Protein AF-0000000067177248 (afdb_homodimer)

Sequence (408 aa):
MSEQPRGASRRAEYAELTRRAIIDAARELFAQRGYVRTKVDDIATRARVSPATVYAVAGGKQGLLHTLVDEWTQAPEVAEAYAAINTAETADAVMELTSSAVRRMRGDWGDVMRIVLTTAPQDDTAAERLQVATERYRAAMHIVATRLCELNALKPGITVKDAVDVLWFFFGYTGFFTLLDDNGWSPDKAERWLRDTASASLLRMSEQPRGASRRAEYAELTRRAIIDAARELFAQRGYVRTKVDDIATRARVSPATVYAVAGGKQGLLHTLVDEWTQAPEVAEAYAAINTAETADAVMELTSSAVRRMRGDWGDVMRIVLTTAPQDDTAAERLQVATERYRAAMHIVATRLCELNALKPGITVKDAVDVLWFFFGYTGFFTLLDDNGWSPDKAERWLRDTASASLLR

Foldseek 3Di:
DPPPDPVNVVVVVVLVLLLVLLLVLLLVCCLVPNLVPDALCSSCVSSVHDSVCCCVNQNTSLSSLLVLLCCLLVPVLLVVLLVQLLPDQDLLSLLLSLLVSLLVSCVVNVSSLVRLVVCLVPDVSSVVSVVVSQVSVLVSLLSSLVSCVVNVFWDPPQDSVNLSVLCCVCRNNPNQCCCCVVVVDDSVVSSVVSSVVSSVNTGD/DPPPDPVNVVVVVVLVLLLVLLLVLLLVCCLVPNLVPDALCSSCVSSVHDSVCCCVNQNTSLSSLLVLLCCLLVPVLLVVLLVQLLPDQDLLSLLLSLLVSLLVSCVVNVSSLVRLVVCLVPDVSSVVSVVVSQVSVLVSLLSSLVSCVVNVFWDPPQDSVNLSVLCCVCRNNPNQCCCCVVVVDDSVVSSVVSSVVSSVNTGD

Nearest PDB structures (foldseek):
  5gp9-assembly1_A  TM=8.311E-01  e=2.350E-05  Halalkalibacterium halodurans C-125
  5gpa-assembly1_B  TM=7.854E-01  e=1.059E-05  Halalkalibacterium halodurans C-125
  3whc-assembly3_F  TM=8.234E-01  e=2.140E-05  Bacillus subtilis subsp. subtilis str. 168
  7xxs-assembly1_A  TM=7.273E-01  e=1.271E-04  Vibrio cholerae
  7xy0-assembly1_B  TM=7.291E-01  e=1.756E-03  Vibrio cholerae

Solvent-accessible surface area (backbone atoms only — not comparable to full-atom values): 21638 Å² total; per-residue (Å²): 130,86,69,68,53,67,65,58,50,49,52,50,50,51,53,48,50,51,50,49,35,41,50,52,29,39,54,51,42,27,67,74,61,31,63,84,74,50,48,62,62,57,30,14,59,68,40,70,51,51,52,66,50,40,37,74,73,40,51,38,68,66,36,42,52,51,49,55,50,47,53,59,74,61,31,66,67,55,58,53,44,52,57,52,42,72,66,45,88,43,61,67,53,34,44,51,49,50,36,50,47,49,51,50,48,43,72,76,36,40,64,59,52,49,48,36,64,65,37,22,88,81,30,71,68,35,36,53,51,43,51,54,49,47,53,55,52,51,50,51,34,40,53,52,23,48,46,34,49,75,68,68,32,47,30,91,88,58,46,54,69,54,41,23,47,52,44,40,57,45,64,40,80,55,29,59,47,43,38,38,72,73,58,63,42,51,72,66,58,41,40,52,50,43,38,52,52,50,44,65,73,42,39,107,128,86,70,69,52,68,64,59,51,49,52,49,49,49,51,48,51,51,49,50,35,42,50,54,29,40,54,53,42,28,66,74,59,30,64,85,71,48,48,62,62,57,29,13,59,69,40,70,51,50,50,67,50,41,38,74,74,39,51,37,67,67,35,41,52,51,49,55,51,48,52,59,73,62,31,65,67,54,58,51,43,52,57,52,42,72,66,44,88,44,60,67,53,34,45,51,49,51,37,51,44,49,51,50,47,43,73,76,34,39,64,59,52,48,48,37,64,65,38,23,89,80,31,71,67,34,34,52,51,43,52,54,47,48,53,54,51,50,50,53,36,40,52,52,22,47,47,34,48,77,67,68,32,46,29,90,89,59,46,53,69,54,40,24,46,52,45,39,57,47,65,40,80,56,30,59,48,43,38,36,70,73,59,63,42,52,71,66,58,42,39,53,49,42,37,52,52,51,42,66,73,41,38,106

Structure (mmCIF, N/CA/C/O backbone):
data_AF-0000000067177248-model_v1
#
loop_
_entity.id
_entity.type
_entity.pdbx_description
1 polymer 'Transcriptional regulator'
#
loop_
_atom_site.group_PDB
_atom_site.id
_atom_site.type_symbol
_atom_site.label_atom_id
_atom_site.label_alt_id
_atom_site.label_comp_id
_atom_site.label_asym_id
_atom_site.label_entity_id
_atom_site.label_seq_id
_atom_site.pdbx_PDB_ins_code
_atom_site.Cartn_x
_atom_site.Cartn_y
_atom_site.Cartn_z
_atom_site.occupancy
_atom_site.B_iso_or_equiv
_atom_site.auth_seq_id
_atom_site.auth_comp_id
_atom_site.auth_asym_id
_atom_site.auth_atom_id
_atom_site.pdbx_PDB_model_num
ATOM 1 N N . MET A 1 1 ? -52.438 0.307 11.914 1 43.31 1 MET A N 1
ATOM 2 C CA . MET A 1 1 ? -51.531 1.021 11.008 1 43.31 1 MET A CA 1
ATOM 3 C C . MET A 1 1 ? -51.062 2.318 11.641 1 43.31 1 MET A C 1
ATOM 5 O O . MET A 1 1 ? -51.844 3.248 11.844 1 43.31 1 MET A O 1
ATOM 9 N N . SER A 1 2 ? -50.156 2.268 12.648 1 48.31 2 SER A N 1
ATOM 10 C CA . SER A 1 2 ? -49.594 3.434 13.328 1 48.31 2 SER A CA 1
ATOM 11 C C . SER A 1 2 ? -49.156 4.492 12.336 1 48.31 2 SER A C 1
ATOM 13 O O . SER A 1 2 ? -48.188 4.289 11.602 1 48.31 2 SER A O 1
ATOM 15 N N . GLU A 1 3 ? -50 5.258 11.844 1 49.94 3 GLU A N 1
ATOM 16 C CA . GLU A 1 3 ? -49.719 6.363 10.938 1 49.94 3 GLU A CA 1
ATOM 17 C C . GLU A 1 3 ? -48.656 7.312 11.523 1 49.94 3 GLU A C 1
ATOM 19 O O . GLU A 1 3 ? -48.906 7.941 12.562 1 49.94 3 GLU A O 1
ATOM 24 N N . GLN A 1 4 ? -47.438 6.965 11.508 1 58.34 4 GLN A N 1
ATOM 25 C CA . GLN A 1 4 ? -46.5 8.047 11.805 1 58.34 4 GLN A CA 1
ATOM 26 C C . GLN A 1 4 ? -46.969 9.359 11.203 1 58.34 4 GLN A C 1
ATOM 28 O O . GLN A 1 4 ? -47.281 9.422 10.008 1 58.34 4 GLN A O 1
ATOM 33 N N . PRO A 1 5 ? -47.344 10.25 11.953 1 62 5 PRO A N 1
ATOM 34 C CA . PRO A 1 5 ? -47.906 11.484 11.383 1 62 5 PRO A CA 1
ATOM 35 C C . PRO A 1 5 ? -47.094 11.992 10.195 1 62 5 PRO A C 1
ATOM 37 O O . PRO A 1 5 ? -45.875 11.789 10.133 1 62 5 PRO A O 1
ATOM 40 N N . ARG A 1 6 ? -47.75 12.18 9.047 1 61.41 6 ARG A N 1
ATOM 41 C CA . ARG A 1 6 ? -47.219 12.609 7.754 1 61.41 6 ARG A CA 1
ATOM 42 C C . ARG A 1 6 ? -46.125 13.641 7.926 1 61.41 6 ARG A C 1
ATOM 44 O O . ARG A 1 6 ? -45.125 13.609 7.207 1 61.41 6 ARG A O 1
ATOM 51 N N . GLY A 1 7 ? -46.219 14.57 8.859 1 63.88 7 GLY A N 1
ATOM 52 C CA . GLY A 1 7 ? -45.219 15.586 9.125 1 63.88 7 GLY A CA 1
ATOM 53 C C . GLY A 1 7 ? -43.906 15.016 9.633 1 63.88 7 GLY A C 1
ATOM 54 O O . GLY A 1 7 ? -42.844 15.461 9.227 1 63.88 7 GLY A O 1
ATOM 55 N N . ALA A 1 8 ? -44.156 13.992 10.477 1 68.44 8 ALA A N 1
ATOM 56 C CA . ALA A 1 8 ? -43 13.336 11.07 1 68.44 8 ALA A CA 1
ATOM 57 C C . ALA A 1 8 ? -42.188 12.578 10.016 1 68.44 8 ALA A C 1
ATOM 59 O O . ALA A 1 8 ? -40.969 12.594 10.039 1 68.44 8 ALA A O 1
ATOM 60 N N . SER A 1 9 ? -42.969 12.18 9.125 1 78.06 9 SER A N 1
ATOM 61 C CA . SER A 1 9 ? -42.344 11.43 8.039 1 78.06 9 SER A CA 1
ATOM 62 C C . SER A 1 9 ? -41.562 12.352 7.109 1 78.06 9 SER A C 1
ATOM 64 O O . SER A 1 9 ? -40.438 12.047 6.727 1 78.06 9 SER A O 1
ATOM 66 N N . ARG A 1 10 ? -42.156 13.508 6.879 1 85 10 ARG A N 1
ATOM 67 C CA . ARG A 1 10 ? -41.5 14.469 5.996 1 85 10 ARG A CA 1
ATOM 68 C C . ARG A 1 10 ? -40.219 15.039 6.641 1 85 10 ARG A C 1
ATOM 70 O O . ARG A 1 10 ? -39.188 15.203 5.977 1 85 10 ARG A O 1
ATOM 77 N N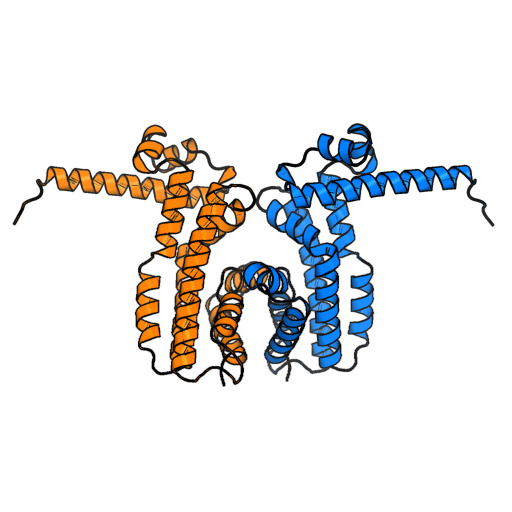 . ARG A 1 11 ? -40.344 15.422 7.953 1 85.06 11 ARG A N 1
ATOM 78 C CA . ARG A 1 11 ? -39.188 15.938 8.672 1 85.06 11 ARG A CA 1
ATOM 79 C C . ARG A 1 11 ? -38.062 14.914 8.688 1 85.06 11 ARG A C 1
ATOM 81 O O . ARG A 1 11 ? -36.875 15.273 8.516 1 85.06 11 ARG A O 1
ATOM 88 N N . ALA A 1 12 ? -38.5 13.703 8.945 1 87.25 12 ALA A N 1
ATOM 89 C CA . ALA A 1 12 ? -37.5 12.633 8.953 1 87.25 12 ALA A CA 1
ATOM 90 C C . ALA A 1 12 ? -36.875 12.461 7.582 1 87.25 12 ALA A C 1
ATOM 92 O O . ALA A 1 12 ? -35.656 12.227 7.477 1 87.25 12 ALA A O 1
ATOM 93 N N . GLU A 1 13 ? -37.625 12.555 6.602 1 87.06 13 GLU A N 1
ATOM 94 C CA . GLU A 1 13 ? -37.156 12.461 5.23 1 87.06 13 GLU A CA 1
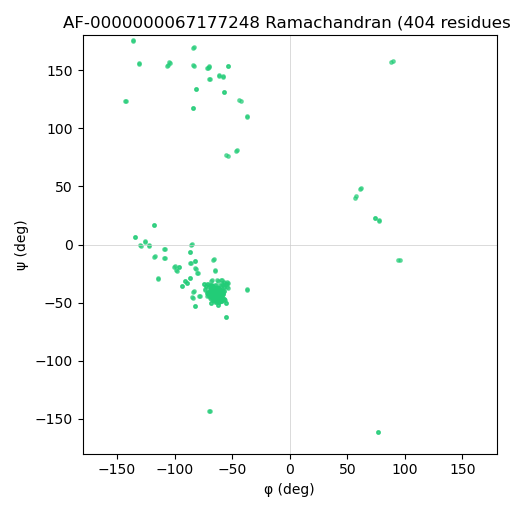ATOM 95 C C . GLU A 1 13 ? -36.188 13.602 4.918 1 87.06 13 GLU A C 1
ATOM 97 O O . GLU A 1 13 ? -35.125 13.383 4.309 1 87.06 13 GLU A O 1
ATOM 102 N N . TYR A 1 14 ? -36.5 14.75 5.316 1 88 14 TYR A N 1
ATOM 103 C CA . TYR A 1 14 ? -35.656 15.906 5.082 1 88 14 TYR A CA 1
ATOM 104 C C . TYR A 1 14 ? -34.375 15.797 5.867 1 88 14 TYR A C 1
ATOM 106 O O . TYR A 1 14 ? -33.281 16.156 5.367 1 88 14 TYR A O 1
ATOM 114 N N . ALA A 1 15 ? -34.5 15.352 7.07 1 90.44 15 ALA A N 1
ATOM 115 C CA . ALA A 1 15 ? -33.312 15.148 7.902 1 90.44 15 ALA A CA 1
ATOM 116 C C . ALA A 1 15 ? -32.344 14.164 7.254 1 90.44 15 ALA A C 1
ATOM 118 O O . ALA A 1 15 ? -31.141 14.383 7.266 1 90.44 15 ALA A O 1
ATOM 119 N N . GLU A 1 16 ? -32.969 13.18 6.707 1 92.56 16 GLU A N 1
ATOM 120 C CA . GLU A 1 16 ? -32.156 12.18 6.043 1 92.56 16 GLU A CA 1
ATOM 121 C C . GLU A 1 16 ? -31.516 12.742 4.773 1 92.56 16 GLU A C 1
ATOM 123 O O . GLU A 1 16 ? -30.359 12.445 4.469 1 92.56 16 GLU A O 1
ATOM 128 N N . LEU A 1 17 ? -32.188 13.5 4.09 1 93.94 17 LEU A N 1
ATOM 129 C CA . LEU A 1 17 ? -31.656 14.141 2.893 1 93.94 17 LEU A CA 1
ATOM 130 C C . LEU A 1 17 ? -30.484 15.07 3.238 1 93.94 17 LEU A C 1
ATOM 132 O O . LEU A 1 17 ? -29.484 15.094 2.533 1 93.94 17 LEU A O 1
ATOM 136 N N . THR A 1 18 ? -30.672 15.797 4.297 1 95 18 THR A N 1
ATOM 137 C CA . THR A 1 18 ? -29.625 16.688 4.754 1 95 18 THR A CA 1
ATOM 138 C C . THR A 1 18 ? -28.375 15.906 5.164 1 95 18 THR A C 1
ATOM 140 O O . THR A 1 18 ? -27.266 16.25 4.785 1 95 18 THR A O 1
ATOM 143 N N . ARG A 1 19 ? -28.594 14.898 5.902 1 96.5 19 ARG A N 1
ATOM 144 C CA . ARG A 1 19 ? -27.5 14.039 6.332 1 96.5 19 ARG A CA 1
ATOM 145 C C . ARG A 1 19 ? -26.734 13.477 5.137 1 96.5 19 ARG A C 1
ATOM 147 O O . ARG A 1 19 ? -25.5 13.539 5.094 1 96.5 19 ARG A O 1
ATOM 154 N N . ARG A 1 20 ? -27.484 12.992 4.18 1 97.12 20 ARG A N 1
ATOM 155 C CA . ARG A 1 20 ? -26.875 12.406 2.99 1 97.12 20 ARG A CA 1
ATOM 156 C C . ARG A 1 20 ? -26.109 13.461 2.199 1 97.12 20 ARG A C 1
ATOM 158 O O . ARG A 1 20 ? -25.016 13.188 1.691 1 97.12 20 ARG A O 1
ATOM 165 N N . ALA A 1 21 ? -26.609 14.641 2.145 1 97.69 21 ALA A N 1
ATOM 166 C CA . ALA A 1 21 ? -25.953 15.727 1.432 1 97.69 21 ALA A CA 1
ATOM 167 C C . ALA A 1 21 ? -24.609 16.062 2.078 1 97.69 21 ALA A C 1
ATOM 169 O O . ALA A 1 21 ? -23.609 16.281 1.38 1 97.69 21 ALA A O 1
ATOM 170 N N . ILE A 1 22 ? -24.609 16.031 3.363 1 98.25 22 ILE A N 1
ATOM 171 C CA . ILE A 1 22 ? -23.391 16.359 4.113 1 98.25 22 ILE A CA 1
ATOM 172 C C . ILE A 1 22 ? -22.359 15.258 3.906 1 98.25 22 ILE A C 1
ATOM 174 O O . ILE A 1 22 ? -21.188 15.547 3.639 1 98.25 22 ILE A O 1
ATOM 178 N N . ILE A 1 23 ? -22.844 14.07 3.959 1 98.12 23 ILE A N 1
ATOM 179 C CA . ILE A 1 23 ? -21.938 12.93 3.822 1 98.12 23 ILE A CA 1
ATOM 180 C C . ILE A 1 23 ? -21.359 12.898 2.41 1 98.12 23 ILE A C 1
ATOM 182 O O . ILE A 1 23 ? -20.156 12.719 2.232 1 98.12 23 ILE A O 1
ATOM 186 N N . ASP A 1 24 ? -22.188 13.141 1.409 1 98.19 24 ASP A N 1
ATOM 187 C CA . ASP A 1 24 ? -21.75 13.133 0.015 1 98.19 24 ASP A CA 1
ATOM 188 C C . ASP A 1 24 ? -20.781 14.273 -0.26 1 98.19 24 ASP A C 1
ATOM 190 O O . ASP A 1 24 ? -19.781 14.078 -0.958 1 98.19 24 ASP A O 1
ATOM 194 N N . ALA A 1 25 ? -21.031 15.406 0.288 1 98.5 25 ALA A N 1
ATOM 195 C CA . ALA A 1 25 ? -20.141 16.562 0.138 1 98.5 25 ALA A CA 1
ATOM 196 C C . ALA A 1 25 ? -18.781 16.281 0.748 1 98.5 25 ALA A C 1
ATOM 198 O O . ALA A 1 25 ? -17.75 16.578 0.138 1 98.5 25 ALA A O 1
ATOM 199 N N . ALA A 1 26 ? -18.797 15.719 1.901 1 98.38 26 ALA A N 1
ATOM 200 C CA . ALA A 1 26 ? -17.547 15.383 2.588 1 98.38 26 ALA A CA 1
ATOM 201 C C . ALA A 1 26 ? -16.734 14.375 1.788 1 98.38 26 ALA A C 1
ATOM 203 O O . ALA A 1 26 ? -15.523 14.555 1.591 1 98.38 26 ALA A O 1
ATOM 204 N N . ARG A 1 27 ? -17.406 13.32 1.321 1 98.19 27 ARG A N 1
ATOM 205 C CA . ARG A 1 27 ? -16.719 12.289 0.546 1 98.19 27 ARG A CA 1
ATOM 206 C C . ARG A 1 27 ? -16.062 12.891 -0.697 1 98.19 27 ARG A C 1
ATOM 208 O O . ARG A 1 27 ? -14.906 12.609 -0.988 1 98.19 27 ARG A O 1
ATOM 215 N N . GLU A 1 28 ? -16.75 13.734 -1.33 1 98 28 GLU A N 1
ATOM 216 C CA . GLU A 1 28 ? -16.25 14.375 -2.541 1 98 28 GLU A CA 1
ATOM 217 C C . GLU A 1 28 ? -15.047 15.266 -2.234 1 98 28 GLU A C 1
ATOM 219 O O . GLU A 1 28 ? -14.023 15.195 -2.916 1 98 28 GLU A O 1
ATOM 224 N N . LEU A 1 29 ? -15.141 16.062 -1.23 1 97.75 29 LEU A N 1
ATOM 225 C CA . LEU A 1 29 ? -14.094 17.031 -0.898 1 97.75 29 LEU A CA 1
ATOM 226 C C . LEU A 1 29 ? -12.859 16.312 -0.353 1 97.75 29 LEU A C 1
ATOM 228 O O . LEU A 1 29 ? -11.734 16.703 -0.671 1 97.75 29 LEU A O 1
ATOM 232 N N . PHE A 1 30 ? -13.125 15.281 0.503 1 96.25 30 PHE A N 1
ATOM 233 C CA . PHE A 1 30 ? -12 14.492 0.994 1 96.25 30 PHE A CA 1
ATOM 234 C C . PHE A 1 30 ? -11.242 13.852 -0.164 1 96.25 30 PHE A C 1
ATOM 236 O O . PHE A 1 30 ? -10.016 13.789 -0.148 1 96.25 30 PHE A O 1
ATOM 243 N N . ALA A 1 31 ? -11.969 13.383 -1.161 1 94.81 31 ALA A N 1
ATOM 244 C CA . ALA A 1 31 ? -11.344 12.727 -2.311 1 94.81 31 ALA A CA 1
ATOM 245 C C . ALA A 1 31 ? -10.555 13.734 -3.15 1 94.81 31 ALA A C 1
ATOM 247 O O . ALA A 1 31 ? -9.484 13.414 -3.66 1 94.81 31 ALA A O 1
ATOM 248 N N . GLN A 1 32 ? -11.023 14.914 -3.242 1 93.5 32 GLN A N 1
ATOM 249 C CA . GLN A 1 32 ? -10.445 15.93 -4.121 1 93.5 32 GLN A CA 1
ATOM 250 C C . GLN A 1 32 ? -9.266 16.625 -3.453 1 93.5 32 GLN A C 1
ATOM 252 O O . GLN A 1 32 ? -8.227 16.844 -4.082 1 93.5 32 GLN A O 1
ATOM 257 N N . ARG A 1 33 ? -9.414 16.906 -2.121 1 92 33 ARG A N 1
ATOM 258 C CA . ARG A 1 33 ? -8.461 17.812 -1.48 1 92 33 ARG A CA 1
ATOM 259 C C . ARG A 1 33 ? -7.691 17.094 -0.376 1 92 33 ARG A C 1
ATOM 261 O O . ARG A 1 33 ? -6.703 17.625 0.14 1 92 33 ARG A O 1
ATOM 268 N N . GLY A 1 34 ? -8.188 15.93 -0.089 1 91.5 34 GLY A N 1
ATOM 269 C CA . GLY A 1 34 ? -7.664 15.273 1.099 1 91.5 34 GLY A CA 1
ATOM 270 C C . GLY A 1 34 ? -8.43 15.633 2.361 1 91.5 34 GLY A C 1
ATOM 271 O O . GLY A 1 34 ? -9.039 16.703 2.441 1 91.5 34 GLY A O 1
ATOM 272 N N . TYR A 1 35 ? -8.336 14.812 3.311 1 93.56 35 TYR A N 1
ATOM 273 C CA . TYR A 1 35 ? -9.055 14.969 4.57 1 93.56 35 TYR A CA 1
ATOM 274 C C . TYR A 1 35 ? -8.508 16.156 5.363 1 93.56 35 TYR A C 1
ATOM 276 O O . TYR A 1 35 ? -9.273 16.984 5.844 1 93.56 35 TYR A O 1
ATOM 284 N N . VAL A 1 36 ? -7.227 16.219 5.441 1 87.44 36 VAL A N 1
ATOM 285 C CA . VAL A 1 36 ? -6.582 17.203 6.305 1 87.44 36 VAL A CA 1
ATOM 286 C C . VAL A 1 36 ? -6.832 18.609 5.773 1 87.44 36 VAL A C 1
ATOM 288 O O . VAL A 1 36 ? -7.141 19.516 6.539 1 87.44 36 VAL A O 1
ATOM 291 N N . ARG A 1 37 ? -6.875 18.797 4.531 1 89.19 37 ARG A N 1
ATOM 292 C CA . ARG A 1 37 ? -6.977 20.109 3.906 1 89.19 37 ARG A CA 1
ATOM 293 C C . ARG A 1 37 ? -8.43 20.562 3.797 1 89.19 37 ARG A C 1
ATOM 295 O O . ARG A 1 37 ? -8.711 21.734 3.525 1 89.19 37 ARG A O 1
ATOM 302 N N . THR A 1 38 ? -9.32 19.656 3.955 1 95.62 38 THR A N 1
ATOM 303 C CA . THR A 1 38 ? -10.734 19.984 3.854 1 95.62 38 THR A CA 1
ATOM 304 C C . THR A 1 38 ? -11.25 20.578 5.16 1 95.62 38 THR A C 1
ATOM 306 O O . THR A 1 38 ? -10.945 20.078 6.242 1 95.62 38 THR A O 1
ATOM 309 N N . LYS A 1 39 ? -11.992 21.672 5.086 1 97.31 39 LYS A N 1
ATOM 310 C CA . LYS A 1 39 ? -12.562 22.312 6.262 1 97.31 39 LYS A CA 1
ATOM 311 C C . LYS A 1 39 ? -14.07 22.062 6.355 1 97.31 39 LYS A C 1
ATOM 313 O O . LYS A 1 39 ? -14.734 21.844 5.34 1 97.31 39 LYS A O 1
ATOM 318 N N . VAL A 1 40 ? -14.523 22.125 7.562 1 98.12 40 VAL A N 1
ATOM 319 C CA . VAL A 1 40 ? -15.961 21.969 7.789 1 98.12 40 VAL A CA 1
ATOM 320 C C . VAL A 1 40 ? -16.734 23.031 7.027 1 98.12 40 VAL A C 1
ATOM 322 O O . VAL A 1 40 ? -17.797 22.766 6.477 1 98.12 40 VAL A O 1
ATOM 325 N N . ASP A 1 41 ? -16.156 24.219 6.906 1 98.31 41 ASP A N 1
ATOM 326 C CA . ASP A 1 41 ? -16.812 25.297 6.176 1 98.31 41 ASP A CA 1
ATOM 327 C C . ASP A 1 41 ? -16.984 24.938 4.703 1 98.31 41 ASP A C 1
ATOM 329 O O . ASP A 1 41 ? -18.016 25.25 4.098 1 98.31 41 ASP A O 1
ATOM 333 N N . ASP A 1 42 ? -16.031 24.297 4.109 1 98.12 42 ASP A N 1
ATOM 334 C CA . ASP A 1 42 ? -16.109 23.844 2.721 1 98.12 42 ASP A CA 1
ATOM 335 C C . ASP A 1 42 ? -17.219 22.828 2.535 1 98.12 42 ASP A C 1
ATOM 337 O O . ASP A 1 42 ? -17.969 22.891 1.558 1 98.12 42 ASP A O 1
ATOM 341 N N . ILE A 1 43 ? -17.328 21.891 3.486 1 98.62 43 ILE A N 1
ATOM 342 C CA . ILE A 1 43 ? -18.344 20.844 3.441 1 98.62 43 ILE A CA 1
ATOM 343 C C . ILE A 1 43 ? -19.734 21.469 3.564 1 98.62 43 ILE A C 1
ATOM 345 O O . ILE A 1 43 ? -20.641 21.125 2.812 1 98.62 43 ILE A O 1
ATOM 349 N N . ALA A 1 44 ? -19.828 22.406 4.48 1 98.62 44 ALA A N 1
ATOM 350 C CA . ALA A 1 44 ? -21.094 23.109 4.703 1 98.62 44 ALA A CA 1
ATOM 351 C C . ALA A 1 44 ? -21.562 23.828 3.438 1 98.62 44 ALA A C 1
ATOM 353 O O . ALA A 1 44 ? -22.719 23.703 3.033 1 98.62 44 ALA A O 1
ATOM 354 N N . THR A 1 45 ? -20.656 24.547 2.834 1 98.62 45 THR A N 1
ATOM 355 C CA . THR A 1 45 ? -20.953 25.281 1.614 1 98.62 45 THR A CA 1
ATOM 356 C C . THR A 1 45 ? -21.406 24.344 0.504 1 98.62 45 THR A C 1
ATOM 358 O O . THR A 1 45 ? -22.438 24.562 -0.137 1 98.62 45 THR A O 1
ATOM 361 N N . ARG A 1 46 ? -20.734 23.219 0.332 1 98.12 46 ARG A N 1
ATOM 362 C CA . ARG A 1 46 ? -21.031 22.266 -0.721 1 98.12 46 ARG A CA 1
ATOM 363 C C . ARG A 1 46 ? -22.391 21.594 -0.479 1 98.12 46 ARG A C 1
ATOM 365 O O . ARG A 1 46 ? -23.125 21.312 -1.426 1 98.12 46 ARG A O 1
ATOM 372 N N . ALA A 1 47 ? -22.672 21.359 0.771 1 98.25 47 ALA A N 1
ATOM 373 C CA . ALA A 1 47 ? -23.922 20.688 1.146 1 98.25 47 ALA A CA 1
ATOM 374 C C . ALA A 1 47 ? -25.062 21.703 1.298 1 98.25 47 ALA A C 1
ATOM 376 O O . ALA A 1 47 ? -26.203 21.312 1.533 1 98.25 47 ALA A O 1
ATOM 377 N N . ARG A 1 48 ? -24.719 22.984 1.21 1 98.06 48 ARG A N 1
ATOM 378 C CA . ARG A 1 48 ? -25.688 24.062 1.325 1 98.06 48 ARG A CA 1
ATOM 379 C C . ARG A 1 48 ? -26.359 24.047 2.691 1 98.06 48 ARG A C 1
ATOM 381 O O . ARG A 1 48 ? -27.594 24.125 2.783 1 98.06 48 ARG A O 1
ATOM 388 N N . VAL A 1 49 ? -25.562 23.953 3.707 1 98 49 VAL A N 1
ATOM 389 C CA . VAL A 1 49 ? -25.984 24.047 5.098 1 98 49 VAL A CA 1
ATOM 390 C C . VAL A 1 49 ? -25.016 24.922 5.887 1 98 49 VAL A C 1
ATOM 392 O O . VAL A 1 49 ? -24.031 25.406 5.336 1 98 49 VAL A O 1
ATOM 395 N N . SER A 1 50 ? -25.328 25.172 7.145 1 97.5 50 SER A N 1
ATOM 396 C CA . SER A 1 50 ? -24.406 25.906 8.008 1 97.5 50 SER A CA 1
ATOM 397 C C . SER A 1 50 ? -23.359 24.984 8.609 1 97.5 50 SER A C 1
ATOM 399 O O . SER A 1 50 ? -23.594 23.781 8.758 1 97.5 50 SER A O 1
ATOM 401 N N . PRO A 1 51 ? -22.203 25.5 8.961 1 97.94 51 PRO A N 1
ATOM 402 C CA . PRO A 1 51 ? -21.219 24.688 9.688 1 97.94 51 PRO A CA 1
ATOM 403 C C . PRO A 1 51 ? -21.781 24.078 10.969 1 97.94 51 PRO A C 1
ATOM 405 O O . PRO A 1 51 ? -21.453 22.938 11.297 1 97.94 51 PRO A O 1
ATOM 408 N N . ALA A 1 52 ? -22.641 24.75 11.617 1 97.69 52 ALA A N 1
ATOM 409 C CA . ALA A 1 52 ? -23.266 24.25 12.836 1 97.69 52 ALA A CA 1
ATOM 410 C C . ALA A 1 52 ? -24.109 23 12.547 1 97.69 52 ALA A C 1
ATOM 412 O O . ALA A 1 52 ? -24.125 22.062 13.344 1 97.69 52 ALA A O 1
ATOM 413 N N . THR A 1 53 ? -24.719 23.016 11.445 1 97.25 53 THR A N 1
ATOM 414 C CA . THR A 1 53 ? -25.516 21.875 11.039 1 97.25 53 THR A CA 1
ATOM 415 C C . THR A 1 53 ? -24.641 20.656 10.773 1 97.25 53 THR A C 1
ATOM 417 O O . THR A 1 53 ? -25 19.531 11.117 1 97.25 53 THR A O 1
ATOM 420 N N . VAL A 1 54 ? -23.422 20.844 10.164 1 98.25 54 VAL A N 1
ATOM 421 C CA . VAL A 1 54 ? -22.5 19.75 9.906 1 98.25 54 VAL A CA 1
ATOM 422 C C . VAL A 1 54 ? -22.078 19.109 11.234 1 98.25 54 VAL A C 1
ATOM 424 O O . VAL A 1 54 ? -22.031 17.891 11.344 1 98.25 54 VAL A O 1
ATOM 427 N N . TYR A 1 55 ? -21.875 19.875 12.188 1 97.94 55 TYR A N 1
ATOM 428 C CA . TYR A 1 55 ? -21.5 19.359 13.5 1 97.94 55 TYR A CA 1
ATOM 429 C C . TYR A 1 55 ? -22.672 18.656 14.18 1 97.94 55 TYR A C 1
ATOM 431 O O . TYR A 1 55 ? -22.516 17.562 14.734 1 97.94 55 TYR A O 1
ATOM 439 N N . ALA A 1 56 ? -23.828 19.266 14.102 1 97.06 56 ALA A N 1
ATOM 440 C CA . ALA A 1 56 ? -25 18.734 14.781 1 97.06 56 ALA A CA 1
ATOM 441 C C . ALA A 1 56 ? -25.438 17.406 14.164 1 97.06 56 ALA A C 1
ATOM 443 O O . ALA A 1 56 ? -25.812 16.469 14.875 1 97.06 56 ALA A O 1
ATOM 444 N N . VAL A 1 57 ? -25.297 17.328 12.883 1 96.44 57 VAL A N 1
ATOM 445 C CA . VAL A 1 57 ? -25.859 16.203 12.141 1 96.44 57 VAL A CA 1
ATOM 446 C C . VAL A 1 57 ? -24.812 15.109 11.984 1 96.44 57 VAL A C 1
ATOM 448 O O . VAL A 1 57 ? -25.125 13.922 12.047 1 96.44 57 VAL A O 1
ATOM 451 N N . ALA A 1 58 ? -23.5 15.516 11.805 1 96.75 58 ALA A N 1
ATOM 452 C CA . ALA A 1 58 ? -22.516 14.516 11.375 1 96.75 58 ALA A CA 1
ATOM 453 C C . ALA A 1 58 ? -21.281 14.539 12.273 1 96.75 58 ALA A C 1
ATOM 455 O O . ALA A 1 58 ? -20.344 13.773 12.055 1 96.75 58 ALA A O 1
ATOM 456 N N . GLY A 1 59 ? -21.25 15.422 13.258 1 96.56 59 GLY A N 1
ATOM 457 C CA . GLY A 1 59 ? -20.156 15.43 14.219 1 96.56 59 GLY A CA 1
ATOM 458 C C . GLY A 1 59 ? -18.875 15.992 13.648 1 96.56 59 GLY A C 1
ATOM 459 O O . GLY A 1 59 ? -17.781 15.586 14.062 1 96.56 59 GLY A O 1
ATOM 460 N N . GLY A 1 60 ? -19 16.812 12.586 1 97.19 60 GLY A N 1
ATOM 461 C CA . GLY A 1 60 ? -17.797 17.391 12 1 97.19 60 GLY A CA 1
ATOM 462 C C . GLY A 1 60 ? -17.016 16.406 11.141 1 97.19 60 GLY A C 1
ATOM 463 O O . GLY A 1 60 ? -17.562 15.398 10.695 1 97.19 60 GLY A O 1
ATOM 464 N N . LYS A 1 61 ? -15.805 16.719 10.906 1 96.12 61 LYS A N 1
ATOM 465 C CA . LYS A 1 61 ? -14.969 15.914 10.023 1 96.12 61 LYS A CA 1
ATOM 466 C C . LYS A 1 61 ? -14.742 14.516 10.602 1 96.12 61 LYS A C 1
ATOM 468 O O . LYS A 1 61 ? -14.781 13.523 9.875 1 96.12 61 LYS A O 1
ATOM 473 N N . GLN A 1 62 ? -14.523 14.492 11.875 1 95.94 62 GLN A N 1
ATOM 474 C CA . GLN A 1 62 ? -14.273 13.211 12.523 1 95.94 62 GLN A CA 1
ATOM 475 C C . GLN A 1 62 ? -15.5 12.305 12.445 1 95.94 62 GLN A C 1
ATOM 477 O O . GLN A 1 62 ? -15.375 11.125 12.094 1 95.94 62 GLN A O 1
ATOM 482 N N . GLY A 1 63 ? -16.562 12.867 12.734 1 97.06 63 GLY A N 1
ATOM 483 C CA . GLY A 1 63 ? -17.812 12.117 12.609 1 97.06 63 GLY A CA 1
ATOM 484 C C . GLY A 1 63 ? -18.078 11.656 11.188 1 97.06 63 GLY A C 1
ATOM 485 O O . GLY A 1 63 ? -18.578 10.547 10.977 1 97.06 63 GLY A O 1
ATOM 486 N N . LEU A 1 64 ? -17.781 12.516 10.281 1 97.81 64 LEU A N 1
ATOM 487 C CA . LEU A 1 64 ? -18 12.203 8.867 1 97.81 64 LEU A CA 1
ATOM 488 C C . LEU A 1 64 ? -17.078 11.07 8.422 1 97.81 64 LEU A C 1
ATOM 490 O O . LEU A 1 64 ? -17.5 10.195 7.656 1 97.81 64 LEU A O 1
ATOM 494 N N . LEU A 1 65 ? -15.844 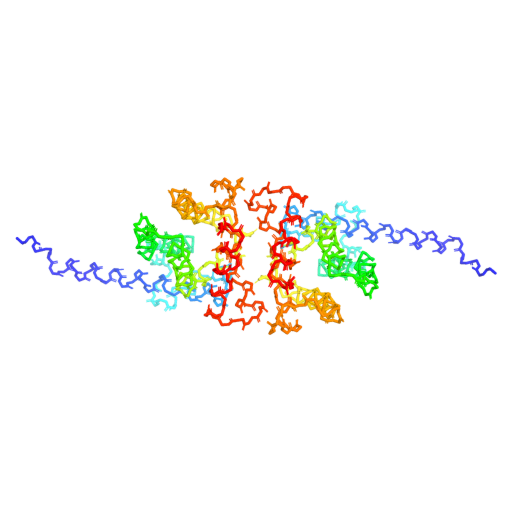11.047 8.852 1 96.94 65 LEU A N 1
ATOM 495 C CA . LEU A 1 65 ? -14.93 9.953 8.531 1 96.94 65 LEU A CA 1
ATOM 496 C C . LEU A 1 65 ? -15.438 8.641 9.125 1 96.94 65 LEU A C 1
ATOM 498 O O . LEU A 1 65 ? -15.391 7.602 8.461 1 96.94 65 LEU A O 1
ATOM 502 N N . HIS A 1 66 ? -15.922 8.711 10.336 1 96.62 66 HIS A N 1
ATOM 503 C CA . HIS A 1 66 ? -16.516 7.551 10.977 1 96.62 66 HIS A CA 1
ATOM 504 C C . HIS A 1 66 ? -17.656 6.988 10.141 1 96.62 66 HIS A C 1
ATOM 506 O O . HIS A 1 66 ? -17.719 5.781 9.898 1 96.62 66 HIS A O 1
ATOM 512 N N . THR A 1 67 ? -18.469 7.852 9.727 1 97.25 67 THR A N 1
ATOM 513 C CA . THR A 1 67 ? -19.641 7.453 8.953 1 97.25 67 THR A CA 1
ATOM 514 C C . THR A 1 67 ? -19.219 6.797 7.641 1 97.25 67 THR A C 1
ATOM 516 O O . THR A 1 67 ? -19.75 5.746 7.27 1 97.25 67 THR A O 1
ATOM 519 N N . LEU A 1 68 ? -18.281 7.398 6.938 1 97.06 68 LEU A N 1
ATOM 520 C CA . LEU A 1 68 ? -17.828 6.871 5.66 1 97.06 68 LEU A CA 1
ATOM 521 C C . LEU A 1 68 ? -17.219 5.48 5.832 1 97.06 68 LEU A C 1
ATOM 523 O O . LEU A 1 68 ? -17.5 4.578 5.039 1 97.06 68 LEU A O 1
ATOM 527 N N . VAL A 1 69 ? -16.453 5.234 6.852 1 96.69 69 VAL A N 1
ATOM 528 C CA . VAL A 1 69 ? -15.836 3.943 7.117 1 96.69 69 VAL A CA 1
ATOM 529 C C . VAL A 1 69 ? -16.906 2.916 7.484 1 96.69 69 VAL A C 1
ATOM 531 O O . VAL A 1 69 ? -16.859 1.772 7.023 1 96.69 69 VAL A O 1
ATOM 534 N N . ASP A 1 70 ? -17.828 3.344 8.266 1 95.38 70 ASP A N 1
ATOM 535 C CA . ASP A 1 70 ? -18.922 2.445 8.648 1 95.38 70 ASP A CA 1
ATOM 536 C C . ASP A 1 70 ? -19.734 2.02 7.43 1 95.38 70 ASP A C 1
ATOM 538 O O . ASP A 1 70 ? -20.078 0.842 7.281 1 95.38 70 ASP A O 1
ATOM 542 N N . GLU A 1 71 ? -20.062 2.971 6.629 1 95.75 71 GLU A N 1
ATOM 543 C CA . GLU A 1 71 ? -20.828 2.652 5.43 1 95.75 71 GLU A CA 1
ATOM 544 C C . GLU A 1 71 ? -20.078 1.686 4.527 1 95.75 71 GLU A C 1
ATOM 546 O O . GLU A 1 71 ? -20.672 0.771 3.949 1 95.75 71 GLU A O 1
ATOM 551 N N . TRP A 1 72 ? -18.766 1.863 4.414 1 95.5 72 TRP A N 1
ATOM 552 C CA . TRP A 1 72 ? -17.922 0.975 3.627 1 95.5 72 TRP A CA 1
ATOM 553 C C . TRP A 1 72 ? -17.906 -0.429 4.223 1 95.5 72 TRP A C 1
ATOM 555 O O . TRP A 1 72 ? -18.234 -1.402 3.541 1 95.5 72 TRP A O 1
ATOM 565 N N . THR A 1 73 ? -17.672 -0.576 5.508 1 94.31 73 THR A N 1
ATOM 566 C CA . THR A 1 73 ? -17.391 -1.87 6.117 1 94.31 73 THR A CA 1
ATOM 567 C C . THR A 1 73 ? -18.688 -2.629 6.402 1 94.31 73 THR A C 1
ATOM 569 O O . THR A 1 73 ? -18.656 -3.834 6.652 1 94.31 73 THR A O 1
ATOM 572 N N . GLN A 1 74 ? -19.781 -1.897 6.336 1 92.75 74 GLN A N 1
ATOM 573 C CA . GLN A 1 74 ? -21.062 -2.523 6.621 1 92.75 74 GLN A CA 1
ATOM 574 C C . GLN A 1 74 ? -21.984 -2.467 5.402 1 92.75 74 GLN A C 1
ATOM 576 O O . GLN A 1 74 ? -23.203 -2.609 5.531 1 92.75 74 GLN A O 1
ATOM 581 N N . ALA A 1 75 ? -21.422 -2.223 4.32 1 93.38 75 ALA A N 1
ATOM 582 C CA . ALA A 1 75 ? -22.219 -2.209 3.09 1 93.38 75 ALA A CA 1
ATOM 583 C C . ALA A 1 75 ? -22.922 -3.543 2.877 1 93.38 75 ALA A C 1
ATOM 585 O O . ALA A 1 75 ? -22.375 -4.602 3.184 1 93.38 75 ALA A O 1
ATOM 586 N N . PRO A 1 76 ? -24.078 -3.521 2.357 1 91.81 76 PRO A N 1
ATOM 587 C CA . PRO A 1 76 ? -24.844 -4.75 2.148 1 91.81 76 PRO A CA 1
ATOM 588 C C . PRO A 1 76 ? -24.109 -5.773 1.296 1 91.81 76 PRO A C 1
ATOM 590 O O . PRO A 1 76 ? -24.281 -6.98 1.479 1 91.81 76 PRO A O 1
ATOM 593 N N . GLU A 1 77 ? -23.312 -5.285 0.374 1 89.81 77 GLU A N 1
ATOM 594 C CA . GLU A 1 77 ? -22.516 -6.148 -0.496 1 89.81 77 GLU A CA 1
ATOM 595 C C . GLU A 1 77 ? -21.672 -7.121 0.318 1 89.81 77 GLU A C 1
ATOM 597 O O . GLU A 1 77 ? -21.438 -8.25 -0.106 1 89.81 77 GLU A O 1
ATOM 602 N N . VAL A 1 78 ? -21.234 -6.699 1.453 1 89.56 78 VAL A N 1
ATOM 603 C CA . VAL A 1 78 ? -20.359 -7.504 2.303 1 89.56 78 VAL A CA 1
ATOM 604 C C . VAL A 1 78 ? -21.141 -8.695 2.855 1 89.56 78 VAL A C 1
ATOM 606 O O . VAL A 1 78 ? -20.719 -9.844 2.715 1 89.56 78 VAL A O 1
ATOM 609 N N . ALA A 1 79 ? -22.281 -8.375 3.396 1 90.88 79 ALA A N 1
ATOM 610 C CA . ALA A 1 79 ? -23.125 -9.43 3.963 1 90.88 79 ALA A CA 1
ATOM 611 C C . ALA A 1 79 ? -23.578 -10.406 2.883 1 90.88 79 ALA A C 1
ATOM 613 O O . ALA A 1 79 ? -23.625 -11.617 3.111 1 90.88 79 ALA A O 1
ATOM 614 N N . GLU A 1 80 ? -23.906 -9.867 1.768 1 94.38 80 GLU A N 1
ATOM 615 C CA . GLU A 1 80 ? -24.344 -10.688 0.641 1 94.38 80 GLU A CA 1
ATOM 616 C C . GLU A 1 80 ? -23.219 -11.633 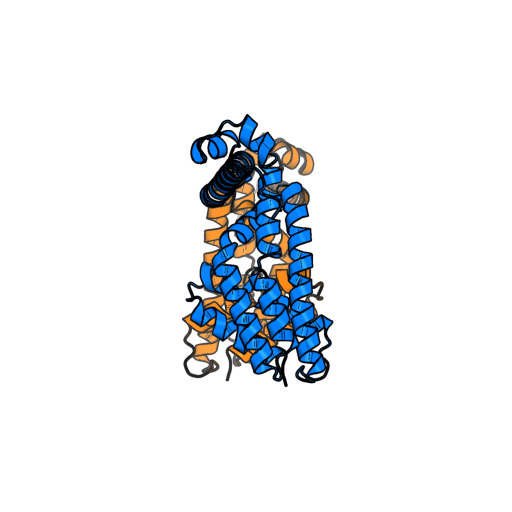0.192 1 94.38 80 GLU A C 1
ATOM 618 O O . GLU A 1 80 ? -23.469 -12.812 -0.06 1 94.38 80 GLU A O 1
ATOM 623 N N . ALA A 1 81 ? -22.062 -11.141 0.075 1 94.31 81 ALA A N 1
ATOM 624 C CA . ALA A 1 81 ? -20.922 -11.945 -0.33 1 94.31 81 ALA A CA 1
ATOM 625 C C . ALA A 1 81 ? -20.641 -13.062 0.678 1 94.31 81 ALA A C 1
ATOM 627 O O . ALA A 1 81 ? -20.406 -14.211 0.296 1 94.31 81 ALA A O 1
ATOM 628 N N . TYR A 1 82 ? -20.75 -12.742 1.939 1 94.12 82 TYR A N 1
ATOM 629 C CA . TYR A 1 82 ? -20.531 -13.719 2.998 1 94.12 82 TYR A CA 1
ATOM 630 C C . TYR A 1 82 ? -21.516 -14.875 2.895 1 94.12 82 TYR A C 1
ATOM 632 O O . TYR A 1 82 ? -21.141 -16.047 2.984 1 94.12 82 TYR A O 1
ATOM 640 N N . ALA A 1 83 ? -22.75 -14.484 2.719 1 95.69 83 ALA A N 1
ATOM 641 C CA . ALA A 1 83 ? -23.797 -15.5 2.625 1 95.69 83 ALA A CA 1
ATOM 642 C C . ALA A 1 83 ? -23.562 -16.422 1.434 1 95.69 83 ALA A C 1
ATOM 644 O O . ALA A 1 83 ? -23.703 -17.641 1.55 1 95.69 83 ALA A O 1
ATOM 645 N N . ALA A 1 84 ? -23.188 -15.852 0.33 1 97.62 84 ALA A N 1
ATOM 646 C CA . ALA A 1 84 ? -22.953 -16.625 -0.884 1 97.62 84 ALA A CA 1
ATOM 647 C C . ALA A 1 84 ? -21.734 -17.531 -0.725 1 97.62 84 ALA A C 1
ATOM 649 O O . ALA A 1 84 ? -21.766 -18.703 -1.125 1 97.62 84 ALA A O 1
ATOM 650 N N . ILE A 1 85 ? -20.688 -17.078 -0.119 1 97.81 85 ILE A N 1
ATOM 651 C CA . ILE A 1 85 ? -19.453 -17.812 0.07 1 97.81 85 ILE A CA 1
ATOM 652 C C . ILE A 1 85 ? -19.688 -19 1.009 1 97.81 85 ILE A C 1
ATOM 654 O O . ILE A 1 85 ? -19.219 -20.109 0.76 1 97.81 85 ILE A O 1
ATOM 658 N N . ASN A 1 86 ? -20.484 -18.75 2.02 1 95.88 86 ASN A N 1
ATOM 659 C CA . ASN A 1 86 ? -20.766 -19.781 3.02 1 95.88 86 ASN A CA 1
ATOM 660 C C . ASN A 1 86 ? -21.516 -20.953 2.42 1 95.88 86 ASN A C 1
ATOM 662 O O . ASN A 1 86 ? -21.453 -22.078 2.939 1 95.88 86 ASN A O 1
ATOM 666 N N . THR A 1 87 ? -22.188 -20.734 1.314 1 96.56 87 THR A N 1
ATOM 667 C CA . THR A 1 87 ? -22.984 -21.812 0.741 1 96.56 87 THR A CA 1
ATOM 668 C C . THR A 1 87 ? -22.344 -22.344 -0.536 1 96.56 87 THR A C 1
ATOM 670 O O . THR A 1 87 ? -22.875 -23.266 -1.164 1 96.56 87 THR A O 1
ATOM 673 N N . ALA A 1 88 ? -21.266 -21.719 -0.958 1 98 88 ALA A N 1
ATOM 674 C CA . ALA A 1 88 ? -20.578 -22.188 -2.156 1 98 88 ALA A CA 1
ATOM 675 C C . ALA A 1 88 ? -20.062 -23.625 -1.979 1 98 88 ALA A C 1
ATOM 677 O O . ALA A 1 88 ? -19.594 -23.984 -0.903 1 98 88 ALA A O 1
ATOM 678 N N . GLU A 1 89 ? -20.094 -24.359 -3.051 1 98.25 89 GLU A N 1
ATOM 679 C CA . GLU A 1 89 ? -19.828 -25.797 -2.924 1 98.25 89 GLU A CA 1
ATOM 680 C C . GLU A 1 89 ? -18.469 -26.156 -3.506 1 98.25 89 GLU A C 1
ATOM 682 O O . GLU A 1 89 ? -18.016 -27.297 -3.375 1 98.25 89 GLU A O 1
ATOM 687 N N . THR A 1 90 ? -17.859 -25.219 -4.223 1 98.56 90 THR A N 1
ATOM 688 C CA . THR A 1 90 ? -16.547 -25.484 -4.793 1 98.56 90 THR A CA 1
ATOM 689 C C . THR A 1 90 ? -15.578 -24.344 -4.473 1 98.56 90 THR A C 1
ATOM 691 O O . THR A 1 90 ? -15.992 -23.203 -4.266 1 98.56 90 THR A O 1
ATOM 694 N N . ALA A 1 91 ? -14.336 -24.672 -4.477 1 98.69 91 ALA A N 1
ATOM 695 C CA . ALA A 1 91 ? -13.289 -23.672 -4.242 1 98.69 91 ALA A CA 1
ATOM 696 C C . ALA A 1 91 ? -13.305 -22.609 -5.328 1 98.69 91 ALA A C 1
ATOM 698 O O . ALA A 1 91 ? -13.125 -21.422 -5.039 1 98.69 91 ALA A O 1
ATOM 699 N N . ASP A 1 92 ? -13.562 -23.031 -6.562 1 98.56 92 ASP A N 1
ATOM 700 C CA . ASP A 1 92 ? -13.625 -22.094 -7.676 1 98.56 92 ASP A CA 1
ATOM 701 C C . ASP A 1 92 ? -14.75 -21.062 -7.473 1 98.56 92 ASP A C 1
ATOM 703 O O . ASP A 1 92 ? -14.555 -19.875 -7.711 1 98.56 92 ASP A O 1
ATOM 707 N N . ALA A 1 93 ? -15.844 -21.578 -7.02 1 98.69 93 ALA A N 1
ATOM 708 C CA . ALA A 1 93 ? -16.969 -20.688 -6.758 1 98.69 93 ALA A CA 1
ATOM 709 C C . ALA A 1 93 ? -16.641 -19.703 -5.633 1 98.69 93 ALA A C 1
ATOM 711 O O . ALA A 1 93 ? -16.969 -18.516 -5.719 1 98.69 93 ALA A O 1
ATOM 712 N N . VAL A 1 94 ? -15.984 -20.188 -4.574 1 98.81 94 VAL A N 1
ATOM 713 C CA . VAL A 1 94 ? -15.578 -19.344 -3.453 1 98.81 94 VAL A CA 1
ATOM 714 C C . VAL A 1 94 ? -14.648 -18.234 -3.947 1 98.81 94 VAL A C 1
ATOM 716 O O . VAL A 1 94 ? -14.852 -17.062 -3.631 1 98.81 94 VAL A O 1
ATOM 719 N N . MET A 1 95 ? -13.703 -18.625 -4.777 1 98.81 95 MET A N 1
ATOM 720 C CA . MET A 1 95 ? -12.711 -17.641 -5.242 1 98.81 95 MET A CA 1
ATOM 721 C C . MET A 1 95 ? -13.344 -16.656 -6.215 1 98.81 95 MET A C 1
ATOM 723 O O . MET A 1 95 ? -12.992 -15.469 -6.215 1 98.81 95 MET A O 1
ATOM 727 N N . GLU A 1 96 ? -14.289 -17.062 -7.012 1 98.62 96 GLU A N 1
ATOM 728 C CA . GLU A 1 96 ? -15.008 -16.188 -7.926 1 98.62 96 GLU A CA 1
ATOM 729 C C . GLU A 1 96 ? -15.852 -15.164 -7.156 1 98.62 96 GLU A C 1
ATOM 731 O O . GLU A 1 96 ? -15.836 -13.969 -7.477 1 98.62 96 GLU A O 1
ATOM 736 N N . LEU A 1 97 ? -16.531 -15.664 -6.176 1 98.44 97 LEU A N 1
ATOM 737 C CA . LEU A 1 97 ? -17.359 -14.789 -5.348 1 98.44 97 LEU A CA 1
ATOM 738 C C . LEU A 1 97 ? -16.484 -13.773 -4.598 1 98.44 97 LEU A C 1
ATOM 740 O O . LEU A 1 97 ? -16.844 -12.602 -4.504 1 98.44 97 LEU A O 1
ATOM 744 N N . THR A 1 98 ? -15.383 -14.219 -4.078 1 98.56 98 THR A N 1
ATOM 745 C CA . THR A 1 98 ? -14.469 -13.359 -3.336 1 98.56 98 THR A CA 1
ATOM 746 C C . THR A 1 98 ? -13.922 -12.258 -4.234 1 98.56 98 THR A C 1
ATOM 748 O O . THR A 1 98 ? -14.023 -11.07 -3.906 1 98.56 98 THR A O 1
ATOM 751 N N . SER A 1 99 ? -13.367 -12.609 -5.402 1 98.56 99 SER A N 1
ATOM 752 C CA . SER A 1 99 ? -12.758 -11.625 -6.285 1 98.56 99 SER A CA 1
ATOM 753 C C . SER A 1 99 ? -13.789 -10.641 -6.812 1 98.56 99 SER A C 1
ATOM 755 O O . SER A 1 99 ? -13.516 -9.445 -6.918 1 98.56 99 SER A O 1
ATOM 757 N N . SER A 1 100 ? -14.992 -11.109 -7.121 1 97.88 100 SER A N 1
ATOM 758 C CA . SER A 1 100 ? -16.047 -10.242 -7.621 1 97.88 100 SER A CA 1
ATOM 759 C C . SER A 1 100 ? -16.516 -9.266 -6.551 1 97.88 100 SER A C 1
ATOM 761 O O . SER A 1 100 ? -16.781 -8.094 -6.84 1 97.88 100 SER A O 1
ATOM 763 N N . ALA A 1 101 ? -16.641 -9.773 -5.359 1 97.31 101 ALA A N 1
ATOM 764 C CA . ALA A 1 101 ? -17.047 -8.914 -4.254 1 97.31 101 ALA A CA 1
ATOM 765 C C . ALA A 1 101 ? -16.016 -7.82 -3.99 1 97.31 101 ALA A C 1
ATOM 767 O O . ALA A 1 101 ? -16.375 -6.652 -3.811 1 97.31 101 ALA A O 1
ATOM 768 N N . VAL A 1 102 ? -14.773 -8.203 -3.961 1 97.75 102 VAL A N 1
ATOM 769 C CA . VAL A 1 102 ? -13.711 -7.234 -3.701 1 97.75 102 VAL A CA 1
ATOM 770 C C . VAL A 1 102 ? -13.68 -6.191 -4.816 1 97.75 102 VAL A C 1
ATOM 772 O O . VAL A 1 102 ? -13.531 -4.996 -4.555 1 97.75 102 VAL A O 1
ATOM 775 N N . ARG A 1 103 ? -13.836 -6.645 -6.047 1 97.31 103 ARG A N 1
ATOM 776 C CA . ARG A 1 103 ? -13.875 -5.719 -7.172 1 97.31 103 ARG A CA 1
ATOM 777 C C . ARG A 1 103 ? -15.016 -4.723 -7.023 1 97.31 103 ARG A C 1
ATOM 779 O O . ARG A 1 103 ? -14.836 -3.52 -7.23 1 97.31 103 ARG A O 1
ATOM 786 N N . ARG A 1 104 ? -16.141 -5.238 -6.711 1 96.38 104 ARG A N 1
ATOM 787 C CA . ARG A 1 104 ? -17.312 -4.379 -6.539 1 96.38 104 ARG A CA 1
ATOM 788 C C . ARG A 1 104 ? -17.094 -3.369 -5.422 1 96.38 104 ARG A C 1
ATOM 790 O O . ARG A 1 104 ? -17.359 -2.178 -5.59 1 96.38 104 ARG A O 1
ATOM 797 N N . MET A 1 105 ? -16.594 -3.854 -4.316 1 96.56 105 MET A N 1
ATOM 798 C CA . MET A 1 105 ? -16.328 -2.988 -3.17 1 96.56 105 MET A CA 1
ATOM 799 C C . MET A 1 105 ? -15.297 -1.919 -3.525 1 96.56 105 MET A C 1
ATOM 801 O O . MET A 1 105 ? -15.398 -0.775 -3.078 1 96.56 105 MET A O 1
ATOM 805 N N . ARG A 1 106 ? -14.312 -2.312 -4.32 1 96.56 106 ARG A N 1
ATOM 806 C CA . ARG A 1 106 ? -13.305 -1.353 -4.754 1 96.56 106 ARG A CA 1
ATOM 807 C C . ARG A 1 106 ? -13.914 -0.27 -5.633 1 96.56 106 ARG A C 1
ATOM 809 O O . ARG A 1 106 ? -13.539 0.899 -5.547 1 96.56 106 ARG A O 1
ATOM 816 N N . GLY A 1 107 ? -14.805 -0.613 -6.469 1 95.56 107 GLY A N 1
ATOM 817 C CA . GLY A 1 107 ? -15.492 0.355 -7.301 1 95.56 107 GLY A CA 1
ATOM 818 C C . GLY A 1 107 ? -16.328 1.336 -6.508 1 95.56 107 GLY A C 1
ATOM 819 O O . GLY A 1 107 ? -16.328 2.535 -6.793 1 95.56 107 GLY A O 1
ATOM 820 N N . ASP A 1 108 ? -16.953 0.803 -5.512 1 96.12 108 ASP A N 1
ATOM 821 C CA . ASP A 1 108 ? -17.938 1.597 -4.785 1 96.12 108 ASP A CA 1
ATOM 822 C C . ASP A 1 108 ? -17.266 2.414 -3.678 1 96.12 108 ASP A C 1
ATOM 824 O O . ASP A 1 108 ? -17.734 3.508 -3.346 1 96.12 108 ASP A O 1
ATOM 828 N N . TRP A 1 109 ? -16.141 1.884 -3.143 1 96.56 109 TRP A N 1
ATOM 829 C CA . TRP A 1 109 ? -15.656 2.467 -1.898 1 96.56 109 TRP A CA 1
ATOM 830 C C . TRP A 1 109 ? -14.148 2.707 -1.963 1 96.56 109 TRP A C 1
ATOM 832 O O . TRP A 1 109 ? -13.531 3.088 -0.964 1 96.56 109 TRP A O 1
ATOM 842 N N . GLY A 1 110 ? -13.562 2.479 -3.15 1 96.69 110 GLY A N 1
ATOM 843 C CA . GLY A 1 110 ? -12.125 2.641 -3.268 1 96.69 110 GLY A CA 1
ATOM 844 C C . GLY A 1 110 ? -11.641 4.023 -2.867 1 96.69 110 GLY A C 1
ATOM 845 O O . GLY A 1 110 ? -10.547 4.172 -2.316 1 96.69 110 GLY A O 1
ATOM 846 N N . ASP A 1 111 ? -12.445 5.012 -3.188 1 96 111 ASP A N 1
ATOM 847 C CA . ASP A 1 111 ? -12.078 6.379 -2.822 1 96 111 ASP A CA 1
ATOM 848 C C . ASP A 1 111 ? -12.078 6.559 -1.306 1 96 111 ASP A C 1
ATOM 850 O O . ASP A 1 111 ? -11.18 7.195 -0.754 1 96 111 ASP A O 1
ATOM 854 N N . VAL A 1 112 ? -13.016 5.969 -0.601 1 96.69 112 VAL A N 1
ATOM 855 C CA . VAL A 1 112 ? -13.094 6.047 0.854 1 96.69 112 VAL A CA 1
ATOM 856 C C . VAL A 1 112 ? -11.898 5.324 1.474 1 96.69 112 VAL A C 1
ATOM 858 O O . VAL A 1 112 ? -11.289 5.82 2.426 1 96.69 112 VAL A O 1
ATOM 861 N N . MET A 1 113 ? -11.539 4.184 0.909 1 97.06 113 MET A N 1
ATOM 862 C CA . MET A 1 113 ? -10.367 3.445 1.377 1 97.06 113 MET A CA 1
ATOM 863 C C . MET A 1 113 ? -9.102 4.289 1.259 1 97.06 113 MET A C 1
ATOM 865 O O . MET A 1 113 ? -8.312 4.371 2.201 1 97.06 113 MET A O 1
ATOM 869 N N . ARG A 1 114 ? -8.969 4.914 0.143 1 95.19 114 ARG A N 1
ATOM 870 C CA . ARG A 1 114 ? -7.797 5.758 -0.083 1 95.19 114 ARG A CA 1
ATOM 871 C C . ARG A 1 114 ? -7.75 6.906 0.916 1 95.19 114 ARG A C 1
ATOM 873 O O . ARG A 1 114 ? -6.68 7.246 1.432 1 95.19 114 ARG A O 1
ATOM 880 N N . ILE A 1 115 ? -8.875 7.531 1.147 1 94.94 115 ILE A N 1
ATOM 881 C CA . ILE A 1 115 ? -8.945 8.641 2.092 1 94.94 115 ILE A CA 1
ATOM 882 C C . ILE A 1 115 ? -8.414 8.195 3.453 1 94.94 115 ILE A C 1
ATOM 884 O O . ILE A 1 115 ? -7.547 8.852 4.035 1 94.94 115 ILE A O 1
ATOM 888 N N . VAL A 1 116 ? -8.906 7.086 3.926 1 96.19 116 VAL A N 1
ATOM 889 C CA . VAL A 1 116 ? -8.562 6.648 5.273 1 96.19 116 VAL A CA 1
ATOM 890 C C . VAL A 1 116 ? -7.098 6.207 5.316 1 96.19 116 VAL A C 1
ATOM 892 O O . VAL A 1 116 ? -6.367 6.543 6.25 1 96.19 116 VAL A O 1
ATOM 895 N N . LEU A 1 117 ? -6.609 5.508 4.305 1 95 117 LEU A N 1
ATOM 896 C CA . LEU A 1 117 ? -5.242 4.996 4.246 1 95 117 LEU A CA 1
ATOM 897 C C . LEU A 1 117 ? -4.238 6.141 4.199 1 95 117 LEU A C 1
ATOM 899 O O . LEU A 1 117 ? -3.188 6.078 4.844 1 95 117 LEU A O 1
ATOM 903 N N . THR A 1 118 ? -4.543 7.199 3.469 1 92 118 THR A N 1
ATOM 904 C CA . THR A 1 118 ? -3.604 8.297 3.287 1 92 118 THR A CA 1
ATOM 905 C C . THR A 1 118 ? -3.65 9.258 4.477 1 92 118 THR A C 1
ATOM 907 O O . THR A 1 118 ? -2.693 9.992 4.727 1 92 118 THR A O 1
ATOM 910 N N . THR A 1 119 ? -4.727 9.227 5.242 1 92.38 119 THR A N 1
ATOM 911 C CA . THR A 1 119 ? -4.91 10.141 6.363 1 92.38 119 THR A CA 1
ATOM 912 C C . THR A 1 119 ? -4.367 9.531 7.652 1 92.38 119 THR A C 1
ATOM 914 O O . THR A 1 119 ? -3.846 10.242 8.508 1 92.38 119 THR A O 1
ATOM 917 N N . ALA A 1 120 ? -4.426 8.281 7.766 1 93.19 120 ALA A N 1
ATOM 918 C CA . ALA A 1 120 ? -4.18 7.547 9 1 93.19 120 ALA A CA 1
ATOM 919 C C . ALA A 1 120 ? -2.789 7.855 9.555 1 93.19 120 ALA A C 1
ATOM 921 O O . ALA A 1 120 ? -2.625 8.055 10.766 1 93.19 120 ALA A O 1
ATOM 922 N N . PRO A 1 121 ? -1.764 7.969 8.703 1 87.19 121 PRO A N 1
ATOM 923 C CA . PRO A 1 121 ? -0.425 8.195 9.258 1 87.19 121 PRO A CA 1
ATOM 924 C C . PRO A 1 121 ? -0.295 9.555 9.953 1 87.19 121 PRO A C 1
ATOM 926 O O . PRO A 1 121 ? 0.644 9.766 10.719 1 87.19 121 PRO A O 1
ATOM 929 N N . GLN A 1 122 ? -1.245 10.414 9.75 1 84.81 122 GLN A N 1
ATOM 930 C CA . GLN A 1 122 ? -1.086 11.773 10.266 1 84.81 122 GLN A CA 1
ATOM 931 C C . GLN A 1 122 ? -2.271 12.172 11.141 1 84.81 122 GLN A C 1
ATOM 933 O O . GLN A 1 122 ? -2.346 13.305 11.617 1 84.81 122 GLN A O 1
ATOM 938 N N . ASP A 1 123 ? -3.162 11.312 11.344 1 90 123 ASP A N 1
ATOM 939 C CA . ASP A 1 123 ? -4.383 11.648 12.07 1 90 123 ASP A CA 1
ATOM 940 C C . ASP A 1 123 ? -4.832 10.477 12.945 1 90 123 ASP A C 1
ATOM 942 O O . ASP A 1 123 ? -5.172 9.406 12.438 1 90 123 ASP A O 1
ATOM 946 N N . ASP A 1 124 ? -4.973 10.727 14.188 1 90.94 124 ASP A N 1
ATOM 947 C CA . ASP A 1 124 ? -5.266 9.656 15.141 1 90.94 124 ASP A CA 1
ATOM 948 C C . ASP A 1 124 ? -6.672 9.094 14.914 1 90.94 124 ASP A C 1
ATOM 950 O O . ASP A 1 124 ? -6.895 7.891 15.07 1 90.94 124 ASP A O 1
ATOM 954 N N . THR A 1 125 ? -7.555 9.938 14.594 1 91.25 125 THR A N 1
ATOM 955 C CA . THR A 1 125 ? -8.922 9.492 14.328 1 91.25 125 THR A CA 1
ATOM 956 C C . THR A 1 125 ? -8.961 8.562 13.125 1 91.25 125 THR A C 1
ATOM 958 O O . THR A 1 125 ? -9.57 7.492 13.18 1 91.25 125 THR A O 1
ATOM 961 N N . ALA A 1 126 ? -8.297 8.977 12.086 1 94.81 126 ALA A N 1
ATOM 962 C CA . ALA A 1 126 ? -8.242 8.156 10.883 1 94.81 126 ALA A CA 1
ATOM 963 C C . ALA A 1 126 ? -7.543 6.828 11.156 1 94.81 126 ALA A C 1
ATOM 965 O O . ALA A 1 126 ? -7.957 5.785 10.641 1 94.81 126 ALA A O 1
ATOM 966 N N . ALA A 1 127 ? -6.543 6.891 11.969 1 95.12 127 ALA A N 1
ATOM 967 C CA . ALA A 1 127 ? -5.809 5.68 12.32 1 95.12 127 ALA A CA 1
ATOM 968 C C . ALA A 1 127 ? -6.699 4.691 13.07 1 95.12 127 ALA A C 1
ATOM 970 O O . ALA A 1 127 ? -6.668 3.49 12.797 1 95.12 127 ALA A O 1
ATOM 971 N N . GLU A 1 128 ? -7.438 5.191 13.953 1 96.31 128 GLU A N 1
ATOM 972 C CA . GLU A 1 128 ? -8.359 4.359 14.719 1 96.31 128 GLU A CA 1
ATOM 973 C C . GLU A 1 128 ? -9.438 3.754 13.82 1 96.31 128 GLU A C 1
ATOM 975 O O . GLU A 1 128 ? -9.773 2.576 13.953 1 96.31 128 GLU A O 1
ATOM 980 N N . ARG A 1 129 ? -9.953 4.543 12.953 1 95.94 129 ARG A N 1
ATOM 981 C CA . ARG A 1 129 ? -10.977 4.059 12.031 1 95.94 129 ARG A CA 1
ATOM 982 C C . ARG A 1 129 ? -10.414 3.021 11.07 1 95.94 129 ARG A C 1
ATOM 984 O O . ARG A 1 129 ? -11.078 2.037 10.75 1 95.94 129 ARG A O 1
ATOM 991 N N . LEU A 1 130 ? -9.258 3.244 10.656 1 97.38 130 LEU A N 1
ATOM 992 C CA . LEU A 1 130 ? -8.602 2.285 9.773 1 97.38 130 LEU A CA 1
ATOM 993 C C . LEU A 1 130 ? -8.398 0.949 10.477 1 97.38 130 LEU A C 1
ATOM 995 O O . LEU A 1 130 ? -8.57 -0.111 9.875 1 97.38 130 LEU A O 1
ATOM 999 N N . GLN A 1 131 ? -8.016 1.027 11.727 1 97.19 131 GLN A N 1
ATOM 1000 C CA . GLN A 1 131 ? -7.832 -0.196 12.5 1 97.19 131 GLN A CA 1
ATOM 1001 C C . GLN A 1 131 ? -9.125 -1.004 12.57 1 97.19 131 GLN A C 1
ATOM 1003 O O . GLN A 1 131 ? -9.117 -2.217 12.344 1 97.19 131 GLN A O 1
ATOM 1008 N N . VAL A 1 132 ? -10.156 -0.339 12.82 1 95 132 VAL A N 1
ATOM 1009 C CA . VAL A 1 132 ? -11.461 -0.982 12.906 1 95 132 VAL A CA 1
ATOM 1010 C C . VAL A 1 132 ? -11.844 -1.566 11.547 1 95 132 VAL A C 1
ATOM 1012 O O . VAL A 1 132 ? -12.273 -2.719 11.461 1 95 132 VAL A O 1
ATOM 1015 N N . ALA A 1 133 ? -11.695 -0.782 10.523 1 97.12 133 ALA A N 1
ATOM 1016 C CA . ALA A 1 133 ? -12.008 -1.225 9.164 1 97.12 133 ALA A CA 1
ATOM 1017 C C . ALA A 1 133 ? -11.164 -2.438 8.773 1 97.12 133 ALA A C 1
ATOM 1019 O O . ALA A 1 133 ? -11.672 -3.391 8.18 1 97.12 133 ALA A O 1
ATOM 1020 N N . THR A 1 134 ? -9.922 -2.418 9.133 1 98 134 THR A N 1
ATOM 1021 C CA . THR A 1 134 ? -8.992 -3.488 8.797 1 98 134 THR A CA 1
ATOM 1022 C C . THR A 1 134 ? -9.383 -4.785 9.5 1 98 134 THR A C 1
ATOM 1024 O O . THR A 1 134 ? -9.336 -5.863 8.906 1 98 134 THR A O 1
ATOM 1027 N N . GLU A 1 135 ? -9.766 -4.652 10.727 1 96.81 135 GLU A N 1
ATOM 1028 C CA . GLU A 1 135 ? -10.188 -5.828 11.477 1 96.81 135 GLU A CA 1
ATOM 1029 C C . GLU A 1 135 ? -11.414 -6.477 10.844 1 96.81 135 GLU A C 1
ATOM 1031 O O . GLU A 1 135 ? -11.469 -7.699 10.695 1 96.81 135 GLU A O 1
ATOM 1036 N N . ARG A 1 136 ? -12.328 -5.68 10.469 1 95.19 136 ARG A N 1
ATOM 1037 C CA . ARG A 1 136 ? -13.523 -6.188 9.812 1 95.19 136 ARG A CA 1
ATOM 1038 C C . ARG A 1 136 ? -13.188 -6.809 8.461 1 95.19 136 ARG A C 1
ATOM 1040 O O . ARG A 1 136 ? -13.703 -7.871 8.109 1 95.19 136 ARG A O 1
ATOM 1047 N N . TYR A 1 137 ? -12.336 -6.176 7.773 1 96.81 137 TYR A N 1
ATOM 1048 C CA . TYR A 1 137 ? -11.945 -6.645 6.453 1 96.81 137 TYR A CA 1
ATOM 1049 C C . TYR A 1 137 ? -11.18 -7.965 6.547 1 96.81 137 TYR A C 1
ATOM 1051 O O . TYR A 1 137 ? -11.438 -8.891 5.77 1 96.81 137 TYR A O 1
ATOM 1059 N N . ARG A 1 138 ? -10.328 -8.094 7.496 1 97.25 138 ARG A N 1
ATOM 1060 C CA . ARG A 1 138 ? -9.578 -9.328 7.703 1 97.25 138 ARG A CA 1
ATOM 1061 C C . ARG A 1 138 ? -10.5 -10.461 8.148 1 97.25 138 ARG A C 1
ATOM 1063 O O . ARG A 1 138 ? -10.289 -11.617 7.785 1 97.25 138 ARG A O 1
ATOM 1070 N N . ALA A 1 139 ? -11.484 -10.117 8.938 1 96.19 139 ALA A N 1
ATOM 1071 C CA . ALA A 1 139 ? -12.469 -11.117 9.336 1 96.19 139 ALA A CA 1
ATOM 1072 C C . ALA A 1 139 ? -13.188 -11.688 8.117 1 96.19 139 ALA A C 1
ATOM 1074 O O . ALA A 1 139 ? -13.531 -12.875 8.086 1 96.19 139 ALA A O 1
ATOM 1075 N N . ALA A 1 140 ? -13.398 -10.836 7.141 1 96.12 140 ALA A N 1
ATOM 1076 C CA . ALA A 1 140 ? -14 -11.312 5.895 1 96.12 140 ALA A CA 1
ATOM 1077 C C . ALA A 1 140 ? -13.086 -12.32 5.199 1 96.12 140 ALA A C 1
ATOM 1079 O O . ALA A 1 140 ? -13.562 -13.336 4.676 1 96.12 140 ALA A O 1
ATOM 1080 N N . MET A 1 141 ? -11.812 -12.102 5.164 1 97.94 141 MET A N 1
ATOM 1081 C CA . MET A 1 141 ? -10.867 -13.039 4.57 1 97.94 141 MET A CA 1
ATOM 1082 C C . MET A 1 141 ? -10.844 -14.352 5.344 1 97.94 141 MET A C 1
ATOM 1084 O O . MET A 1 141 ? -10.641 -15.422 4.762 1 97.94 141 MET A O 1
ATOM 1088 N N . HIS A 1 142 ? -11.023 -14.219 6.648 1 97.88 142 HIS A N 1
ATOM 1089 C CA . HIS A 1 142 ? -11.07 -15.414 7.477 1 97.88 142 HIS A CA 1
ATOM 1090 C C . HIS A 1 142 ? -12.258 -16.297 7.094 1 97.88 142 HIS A C 1
ATOM 1092 O O . HIS A 1 142 ? -12.141 -17.531 7.07 1 97.88 142 HIS A O 1
ATOM 1098 N N . ILE A 1 143 ? -13.336 -15.695 6.828 1 97.56 143 ILE A N 1
ATOM 1099 C CA . ILE A 1 143 ? -14.516 -16.438 6.391 1 97.56 143 ILE A CA 1
ATOM 1100 C C . ILE A 1 143 ? -14.211 -17.172 5.09 1 97.56 143 ILE A C 1
ATOM 1102 O O . ILE A 1 143 ? -14.531 -18.359 4.949 1 97.56 143 ILE A O 1
ATOM 1106 N N . VAL A 1 144 ? -13.594 -16.531 4.18 1 98.62 144 VAL A N 1
ATOM 1107 C CA . VAL A 1 144 ? -13.219 -17.125 2.904 1 98.62 144 VAL A CA 1
ATOM 1108 C C . VAL A 1 144 ? -12.266 -18.297 3.145 1 98.62 144 VAL A C 1
ATOM 1110 O O . VAL A 1 144 ? -12.484 -19.406 2.631 1 98.62 144 VAL A O 1
ATOM 1113 N N . ALA A 1 145 ? -11.242 -18.078 3.936 1 98.81 145 ALA A N 1
ATOM 1114 C CA . ALA A 1 145 ? -10.234 -19.094 4.227 1 98.81 145 ALA A CA 1
ATOM 1115 C C . ALA A 1 145 ? -10.859 -20.312 4.902 1 98.81 145 ALA A C 1
ATOM 1117 O O . ALA A 1 145 ? -10.523 -21.453 4.578 1 98.81 145 ALA A O 1
ATOM 1118 N N . THR A 1 146 ? -11.734 -20.047 5.824 1 98.44 146 THR A N 1
ATOM 1119 C CA . THR A 1 146 ? -12.406 -21.109 6.547 1 98.44 146 THR A CA 1
ATOM 1120 C C . THR A 1 146 ? -13.25 -21.953 5.598 1 98.44 146 THR A C 1
ATOM 1122 O O . THR A 1 146 ? -13.234 -23.188 5.672 1 98.44 146 THR A O 1
ATOM 1125 N N . ARG A 1 147 ? -13.945 -21.297 4.668 1 98.69 147 ARG A N 1
ATOM 1126 C CA . ARG A 1 147 ? -14.758 -22.016 3.701 1 98.69 147 ARG A CA 1
ATOM 1127 C C . ARG A 1 147 ? -13.891 -22.891 2.803 1 98.69 147 ARG A C 1
ATOM 1129 O O . ARG A 1 147 ? -14.227 -24.047 2.531 1 98.69 147 ARG A O 1
ATOM 1136 N N . LEU A 1 148 ? -12.789 -22.375 2.328 1 98.81 148 LEU A N 1
ATOM 1137 C CA . LEU A 1 148 ? -11.859 -23.141 1.503 1 98.81 148 LEU A CA 1
ATOM 1138 C C . LEU A 1 148 ? -11.328 -24.359 2.262 1 98.81 148 LEU A C 1
ATOM 1140 O O . LEU A 1 148 ? -11.164 -25.438 1.686 1 98.81 148 LEU A O 1
ATOM 1144 N N . CYS A 1 149 ? -11.07 -24.156 3.545 1 98.56 149 CYS A N 1
ATOM 1145 C CA . CYS A 1 149 ? -10.609 -25.25 4.395 1 98.56 149 CYS A CA 1
ATOM 1146 C C . CYS A 1 149 ? -11.68 -26.312 4.539 1 98.56 149 CYS A C 1
ATOM 1148 O O . CYS A 1 149 ? -11.383 -27.516 4.426 1 98.56 149 CYS A O 1
ATOM 1150 N N . GLU A 1 150 ? -12.914 -25.922 4.809 1 98.06 150 GLU A N 1
ATOM 1151 C CA . GLU A 1 150 ? -14.031 -26.859 4.969 1 98.06 150 GLU A CA 1
ATOM 1152 C C . GLU A 1 150 ? -14.242 -27.688 3.705 1 98.06 150 GLU A C 1
ATOM 1154 O O . GLU A 1 150 ? -14.68 -28.828 3.779 1 98.06 150 GLU A O 1
ATOM 1159 N N . LEU A 1 151 ? -13.93 -27.125 2.588 1 98.31 151 LEU A N 1
ATOM 1160 C CA . LEU A 1 151 ? -14.078 -27.797 1.305 1 98.31 151 LEU A CA 1
ATOM 1161 C C . LEU A 1 151 ? -12.859 -28.656 0.996 1 98.31 151 LEU A C 1
ATOM 1163 O O . LEU A 1 151 ? -12.742 -29.203 -0.1 1 98.31 151 LEU A O 1
ATOM 1167 N N . ASN A 1 152 ? -11.891 -28.656 1.92 1 98.31 152 ASN A N 1
ATOM 1168 C CA . ASN A 1 152 ? -10.648 -29.391 1.764 1 98.31 152 ASN A CA 1
ATOM 1169 C C . ASN A 1 152 ? -9.906 -28.984 0.493 1 98.31 152 ASN A C 1
ATOM 1171 O O . ASN A 1 152 ? -9.375 -29.828 -0.222 1 98.31 152 ASN A O 1
ATOM 1175 N N . ALA A 1 153 ? -9.922 -27.703 0.227 1 98.62 153 ALA A N 1
ATOM 1176 C CA . ALA A 1 153 ? -9.406 -27.219 -1.052 1 98.62 153 ALA A CA 1
ATOM 1177 C C . ALA A 1 153 ? -7.988 -26.672 -0.904 1 98.62 153 ALA A C 1
ATOM 1179 O O . ALA A 1 153 ? -7.277 -26.516 -1.896 1 98.62 153 ALA A O 1
ATOM 1180 N N . LEU A 1 154 ? -7.566 -26.344 0.313 1 98.69 154 LEU A N 1
ATOM 1181 C CA . LEU A 1 154 ? -6.258 -25.734 0.531 1 98.69 154 LEU A CA 1
ATOM 1182 C C . LEU A 1 154 ? -5.141 -26.75 0.281 1 98.69 154 LEU A C 1
ATOM 1184 O O . LEU A 1 154 ? -5.285 -27.938 0.596 1 98.69 154 LEU A O 1
ATOM 1188 N N . LYS A 1 155 ? -4.031 -26.297 -0.312 1 98.44 155 LYS A N 1
ATOM 1189 C CA . LYS A 1 155 ? -2.848 -27.141 -0.465 1 98.44 155 LYS A CA 1
ATOM 1190 C C . LYS A 1 155 ? -2.42 -27.734 0.873 1 98.44 155 LYS A C 1
ATOM 1192 O O . LYS A 1 155 ? -2.629 -27.125 1.925 1 98.44 155 LYS A O 1
ATOM 1197 N N . PRO A 1 156 ? -1.739 -28.922 0.844 1 97.5 156 PRO A N 1
ATOM 1198 C CA . PRO A 1 156 ? -1.237 -29.5 2.09 1 97.5 156 PRO A CA 1
ATOM 1199 C C . PRO A 1 156 ? -0.304 -28.562 2.85 1 97.5 156 PRO A C 1
ATOM 1201 O O . PRO A 1 156 ? 0.551 -27.906 2.242 1 97.5 156 PRO A O 1
ATOM 1204 N N . GLY A 1 157 ? -0.584 -28.422 4.113 1 96.38 157 GLY A N 1
ATOM 1205 C CA . GLY A 1 157 ? 0.298 -27.641 4.957 1 96.38 157 GLY A CA 1
ATOM 1206 C C . GLY A 1 157 ? -0.155 -26.203 5.117 1 96.38 157 GLY A C 1
ATOM 1207 O O . GLY A 1 157 ? 0.319 -25.484 6.008 1 96.38 157 GLY A O 1
ATOM 1208 N N . ILE A 1 158 ? -1.077 -25.781 4.297 1 97.94 158 ILE A N 1
ATOM 1209 C CA . ILE A 1 158 ? -1.59 -24.422 4.426 1 97.94 158 ILE A CA 1
ATOM 1210 C C . ILE A 1 158 ? -2.689 -24.375 5.484 1 97.94 158 ILE A C 1
ATOM 1212 O O . ILE A 1 158 ? -3.719 -25.047 5.344 1 97.94 158 ILE A O 1
ATOM 1216 N N . THR A 1 159 ? -2.457 -23.641 6.504 1 97.94 159 THR A N 1
ATOM 1217 C CA . THR A 1 159 ? -3.443 -23.469 7.566 1 97.94 159 THR A CA 1
ATOM 1218 C C . THR A 1 159 ? -4.445 -22.375 7.195 1 97.94 159 THR A C 1
ATOM 1220 O O . THR A 1 159 ? -4.246 -21.641 6.223 1 97.94 159 THR A O 1
ATOM 1223 N N . VAL A 1 160 ? -5.492 -22.266 7.941 1 98.5 160 VAL A N 1
ATOM 1224 C CA . VAL A 1 160 ? -6.461 -21.188 7.746 1 98.5 160 VAL A CA 1
ATOM 1225 C C . VAL A 1 160 ? -5.785 -19.828 7.934 1 98.5 160 VAL A C 1
ATOM 1227 O O . VAL A 1 160 ? -6.016 -18.906 7.16 1 98.5 160 VAL A O 1
ATOM 1230 N N . LYS A 1 161 ? -4.898 -19.719 8.898 1 98.31 161 LYS A N 1
ATOM 1231 C CA . LYS A 1 161 ? -4.168 -18.469 9.125 1 98.31 161 LYS A CA 1
ATOM 1232 C C . LYS A 1 161 ? -3.311 -18.109 7.922 1 98.31 161 LYS A C 1
ATOM 1234 O O . LYS A 1 161 ? -3.303 -16.953 7.484 1 98.31 161 LYS A O 1
ATOM 1239 N N . ASP A 1 162 ? -2.615 -19.109 7.34 1 98.19 162 ASP A N 1
ATOM 1240 C CA . ASP A 1 162 ? -1.835 -18.875 6.129 1 98.19 162 ASP A CA 1
ATOM 1241 C C . ASP A 1 162 ? -2.721 -18.375 4.988 1 98.19 162 ASP A C 1
ATOM 1243 O O . ASP A 1 162 ? -2.352 -17.453 4.27 1 98.19 162 ASP A O 1
ATOM 1247 N N . ALA A 1 163 ? -3.861 -19.047 4.895 1 98.88 163 ALA A N 1
ATOM 1248 C CA . ALA A 1 163 ? -4.777 -18.703 3.811 1 98.88 163 ALA A CA 1
ATOM 1249 C C . ALA A 1 163 ? -5.301 -17.281 3.967 1 98.88 163 ALA A C 1
ATOM 1251 O O . ALA A 1 163 ? -5.422 -16.547 2.982 1 98.88 163 ALA A O 1
ATOM 1252 N N . VAL A 1 164 ? -5.594 -16.859 5.191 1 98.81 164 VAL A N 1
ATOM 1253 C CA . VAL A 1 164 ? -6.039 -15.5 5.453 1 98.81 164 VAL A CA 1
ATOM 1254 C C . VAL A 1 164 ? -4.961 -14.508 5.02 1 98.81 164 VAL A C 1
ATOM 1256 O O . VAL A 1 164 ? -5.258 -13.508 4.363 1 98.81 164 VAL A O 1
ATOM 1259 N N . ASP A 1 165 ? -3.734 -14.797 5.371 1 98.81 165 ASP A N 1
ATOM 1260 C CA . ASP A 1 165 ? -2.621 -13.914 5.039 1 98.81 165 ASP A CA 1
ATOM 1261 C C . ASP A 1 165 ? -2.455 -13.781 3.527 1 98.81 165 ASP A C 1
ATOM 1263 O O . ASP A 1 165 ? -2.258 -12.68 3.01 1 98.81 165 ASP A O 1
ATOM 1267 N N . VAL A 1 166 ? -2.545 -14.922 2.859 1 98.81 166 VAL A N 1
ATOM 1268 C CA . VAL A 1 166 ? -2.377 -14.938 1.411 1 98.81 166 VAL A CA 1
ATOM 1269 C C . VAL A 1 166 ? -3.545 -14.211 0.748 1 98.81 166 VAL A C 1
ATOM 1271 O O . VAL A 1 166 ? -3.348 -13.422 -0.18 1 98.81 166 VAL A O 1
ATOM 1274 N N . LEU A 1 167 ? -4.762 -14.43 1.251 1 98.88 167 LEU A N 1
ATOM 1275 C CA . LEU A 1 167 ? -5.93 -13.727 0.728 1 98.88 167 LEU A CA 1
ATOM 1276 C C . LEU A 1 167 ? -5.805 -12.227 0.956 1 98.88 167 LEU A C 1
ATOM 1278 O O . LEU A 1 167 ? -6.18 -11.43 0.092 1 98.88 167 LEU A O 1
ATOM 1282 N N . TRP A 1 168 ? -5.285 -11.852 2.102 1 98.75 168 TRP A N 1
ATOM 1283 C CA . TRP A 1 168 ? -5.066 -10.445 2.396 1 98.75 168 TRP A CA 1
ATOM 1284 C C . TRP A 1 168 ? -4.074 -9.828 1.413 1 98.75 168 TRP A C 1
ATOM 1286 O O . TRP A 1 168 ? -4.262 -8.703 0.955 1 98.75 168 TRP A O 1
ATOM 1296 N N . PHE A 1 169 ? -3.094 -10.594 1.063 1 98.88 169 PHE A N 1
ATOM 1297 C CA . PHE A 1 169 ? -2.086 -10.117 0.121 1 98.88 169 PHE A CA 1
ATOM 1298 C C . PHE A 1 169 ? -2.715 -9.797 -1.228 1 98.88 169 PHE A C 1
ATOM 1300 O O . PHE A 1 169 ? -2.404 -8.766 -1.832 1 98.88 169 PHE A O 1
ATOM 1307 N N . PHE A 1 170 ? -3.572 -10.57 -1.689 1 98.81 170 PHE A N 1
ATOM 1308 C CA . PHE A 1 170 ? -4.125 -10.422 -3.031 1 98.81 170 PHE A CA 1
ATOM 1309 C C . PHE A 1 170 ? -5.359 -9.523 -3.014 1 98.81 170 PHE A C 1
ATOM 1311 O O . PHE A 1 170 ? -5.594 -8.766 -3.953 1 98.81 170 PHE A O 1
ATOM 1318 N N . PHE A 1 171 ? -6.145 -9.57 -1.901 1 98.56 171 PHE A N 1
ATOM 1319 C CA . PHE A 1 171 ? -7.473 -8.977 -1.943 1 98.56 171 PHE A CA 1
ATOM 1320 C C . PHE A 1 171 ? -7.625 -7.914 -0.862 1 98.56 171 PHE A C 1
ATOM 1322 O O . PHE A 1 171 ? -8.688 -7.312 -0.721 1 98.56 171 PHE A O 1
ATOM 1329 N N . GLY A 1 172 ? -6.582 -7.699 -0.067 1 97.88 172 GLY A N 1
ATOM 1330 C CA . GLY A 1 172 ? -6.605 -6.617 0.901 1 97.88 172 GLY A CA 1
ATOM 1331 C C . GLY A 1 172 ? -6.543 -5.242 0.26 1 97.88 172 GLY A C 1
ATOM 1332 O O . GLY A 1 172 ? -7.121 -5.023 -0.806 1 97.88 172 GLY A O 1
ATOM 1333 N N . TYR A 1 173 ? -5.906 -4.34 0.813 1 96.88 173 TYR A N 1
ATOM 1334 C CA . TYR A 1 173 ? -5.902 -2.955 0.358 1 96.88 173 TYR A CA 1
ATOM 1335 C C . TYR A 1 173 ? -5.086 -2.803 -0.92 1 96.88 173 TYR A C 1
ATOM 1337 O O . TYR A 1 173 ? -5.504 -2.109 -1.852 1 96.88 173 TYR A O 1
ATOM 1345 N N . THR A 1 174 ? -4.043 -3.529 -1.05 1 96.31 174 THR A N 1
ATOM 1346 C CA . THR A 1 174 ? -3.018 -3.102 -1.996 1 96.31 174 THR A CA 1
ATOM 1347 C C . THR A 1 174 ? -3.162 -3.844 -3.322 1 96.31 174 THR A C 1
ATOM 1349 O O . THR A 1 174 ? -2.684 -3.375 -4.355 1 96.31 174 THR A O 1
ATOM 1352 N N . GLY A 1 175 ? -3.82 -5.035 -3.293 1 97.62 175 GLY A N 1
ATOM 1353 C CA . GLY A 1 175 ? -3.877 -5.84 -4.504 1 97.62 175 GLY A CA 1
ATOM 1354 C C . GLY A 1 175 ? -4.449 -5.094 -5.691 1 97.62 175 GLY A C 1
ATOM 1355 O O . GLY A 1 175 ? -3.73 -4.797 -6.648 1 97.62 175 GLY A O 1
ATOM 1356 N N . PHE A 1 176 ? -5.672 -4.691 -5.586 1 97.06 176 PHE A N 1
ATOM 1357 C CA . PHE A 1 176 ? -6.34 -3.986 -6.676 1 97.06 176 PHE A CA 1
ATOM 1358 C C . PHE A 1 176 ? -5.699 -2.625 -6.91 1 97.06 176 PHE A C 1
ATOM 1360 O O . PHE A 1 176 ? -5.531 -2.201 -8.055 1 97.06 176 PHE A O 1
ATOM 1367 N N . PHE A 1 177 ? -5.258 -1.9 -5.863 1 96.81 177 PHE A N 1
ATOM 1368 C CA . PHE A 1 177 ? -4.668 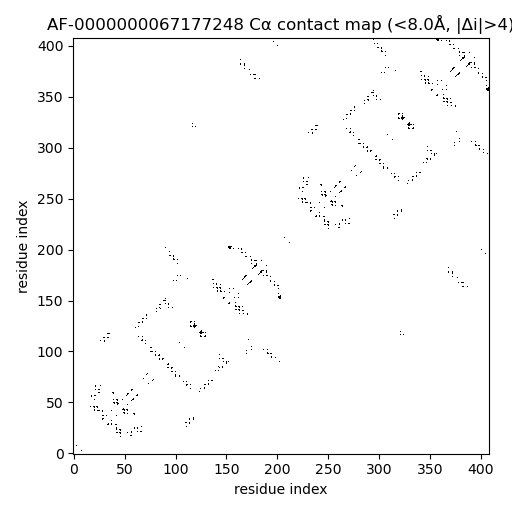-0.577 -6.031 1 96.81 177 PHE A CA 1
ATOM 1369 C C . PHE A 1 177 ? -3.393 -0.655 -6.859 1 96.81 177 PHE A C 1
ATOM 1371 O O . PHE A 1 177 ? -3.18 0.159 -7.762 1 96.81 177 PHE A O 1
ATOM 1378 N N . THR A 1 178 ? -2.58 -1.632 -6.605 1 98 178 THR A N 1
ATOM 1379 C CA . THR A 1 178 ? -1.337 -1.78 -7.352 1 98 178 THR A CA 1
ATOM 1380 C C . THR A 1 178 ? -1.622 -2.062 -8.828 1 98 178 THR A C 1
ATOM 1382 O O . THR A 1 178 ? -1.045 -1.424 -9.711 1 98 178 THR A O 1
ATOM 1385 N N . LEU A 1 179 ? -2.537 -2.963 -9.086 1 98.44 179 LEU A N 1
ATOM 1386 C CA . LEU A 1 179 ? -2.779 -3.381 -10.461 1 98.44 179 LEU A CA 1
ATOM 1387 C C . LEU A 1 179 ? -3.529 -2.301 -11.234 1 98.44 179 LEU A C 1
ATOM 1389 O O . LEU A 1 179 ? -3.275 -2.09 -12.422 1 98.44 179 LEU A O 1
ATOM 1393 N N . LEU A 1 180 ? -4.418 -1.566 -10.57 1 97.75 180 LEU A N 1
ATOM 1394 C CA . LEU A 1 180 ? -5.211 -0.538 -11.234 1 97.75 180 LEU A CA 1
ATOM 1395 C C . LEU A 1 180 ? -4.426 0.762 -11.359 1 97.75 180 LEU A C 1
ATOM 1397 O O . LEU A 1 180 ? -4.254 1.29 -12.461 1 97.75 180 LEU A O 1
ATOM 1401 N N . ASP A 1 181 ? -3.9 1.241 -10.258 1 95.38 181 ASP A N 1
ATOM 1402 C CA . ASP A 1 181 ? -3.338 2.586 -10.195 1 95.38 181 ASP A CA 1
ATOM 1403 C C . ASP A 1 181 ? -1.891 2.6 -10.68 1 95.38 181 ASP A C 1
ATOM 1405 O O . ASP A 1 181 ? -1.499 3.479 -11.453 1 95.38 181 ASP A O 1
ATOM 1409 N N . ASP A 1 182 ? -1.125 1.641 -10.219 1 96.81 182 ASP A N 1
ATOM 1410 C CA . ASP A 1 182 ? 0.279 1.628 -10.617 1 96.81 182 ASP A CA 1
ATOM 1411 C C . ASP A 1 182 ? 0.447 1.067 -12.031 1 96.81 182 ASP A C 1
ATOM 1413 O O . ASP A 1 182 ? 1.188 1.626 -12.844 1 96.81 182 ASP A O 1
ATOM 1417 N N . ASN A 1 183 ? -0.277 -0.053 -12.289 1 98.25 183 ASN A N 1
ATOM 1418 C CA . ASN A 1 183 ? -0.012 -0.802 -13.516 1 98.25 183 ASN A CA 1
ATOM 1419 C C . ASN A 1 183 ? -0.972 -0.407 -14.633 1 98.25 183 ASN A C 1
ATOM 1421 O O . ASN A 1 183 ? -0.733 -0.719 -15.797 1 98.25 183 ASN A O 1
ATOM 1425 N N . GLY A 1 184 ? -2.115 0.212 -14.305 1 97.88 184 GLY A N 1
ATOM 1426 C CA . GLY A 1 184 ? -3.059 0.674 -15.305 1 97.88 184 GLY A CA 1
ATOM 1427 C C . GLY A 1 184 ? -3.908 -0.442 -15.883 1 97.88 184 GLY A C 1
ATOM 1428 O O . GLY A 1 184 ? -4.402 -0.333 -17.016 1 97.88 184 GLY A O 1
ATOM 1429 N N . TRP A 1 185 ? -4.031 -1.579 -15.156 1 98.38 185 TRP A N 1
ATOM 1430 C CA . TRP A 1 185 ? -4.855 -2.686 -15.633 1 98.38 185 TRP A CA 1
ATOM 1431 C C . TRP A 1 185 ? -6.34 -2.34 -15.531 1 98.38 185 TRP A C 1
ATOM 1433 O O . TRP A 1 185 ? -6.742 -1.557 -14.664 1 98.38 185 TRP A O 1
ATOM 1443 N N . SER A 1 186 ? -7.129 -2.926 -16.391 1 98.06 186 SER A N 1
ATOM 1444 C CA . SER A 1 186 ? -8.578 -2.822 -16.234 1 98.06 186 SER A CA 1
ATOM 1445 C C . SER A 1 186 ? -9.055 -3.617 -15.016 1 98.06 186 SER A C 1
ATOM 1447 O O . SER A 1 186 ? -8.422 -4.59 -14.617 1 98.06 186 SER A O 1
ATOM 1449 N N . PRO A 1 187 ? -10.164 -3.223 -14.43 1 97.81 187 PRO A N 1
ATOM 1450 C CA . PRO A 1 187 ? -10.703 -3.979 -13.297 1 97.81 187 PRO A CA 1
ATOM 1451 C C . PRO A 1 187 ? -10.914 -5.457 -13.617 1 97.81 187 PRO A C 1
ATOM 1453 O O . PRO A 1 187 ? -10.641 -6.32 -12.789 1 97.81 187 PRO A O 1
ATOM 1456 N N . ASP A 1 188 ? -11.328 -5.738 -14.828 1 98 188 ASP A N 1
ATOM 1457 C CA . ASP A 1 188 ? -11.57 -7.121 -15.234 1 98 188 ASP A CA 1
ATOM 1458 C C . ASP A 1 188 ? -10.273 -7.922 -15.273 1 98 188 ASP A C 1
ATOM 1460 O O . ASP A 1 188 ? -10.211 -9.039 -14.758 1 98 188 ASP A O 1
ATOM 1464 N N . LYS A 1 189 ? -9.289 -7.336 -15.898 1 98.31 189 LYS A N 1
ATOM 1465 C CA . LYS A 1 189 ? -7.992 -8.008 -15.977 1 98.31 189 LYS A CA 1
ATOM 1466 C C . LYS A 1 189 ? -7.41 -8.227 -14.578 1 98.31 189 LYS A C 1
ATOM 1468 O O . LYS A 1 189 ? -6.906 -9.312 -14.281 1 98.31 189 LYS A O 1
ATOM 1473 N N . ALA A 1 190 ? -7.5 -7.227 -13.758 1 98.69 190 ALA A N 1
ATOM 1474 C CA . ALA A 1 190 ? -6.973 -7.309 -12.398 1 98.69 190 ALA A CA 1
ATOM 1475 C C . ALA A 1 190 ? -7.688 -8.398 -11.602 1 98.69 190 ALA A C 1
ATOM 1477 O O . ALA A 1 190 ? -7.043 -9.203 -10.922 1 98.69 190 ALA A O 1
ATOM 1478 N N . GLU A 1 191 ? -8.984 -8.375 -11.711 1 98.75 191 GLU A N 1
ATOM 1479 C CA . GLU A 1 191 ? -9.773 -9.359 -10.969 1 98.75 191 GLU A CA 1
ATOM 1480 C C . GLU A 1 191 ? -9.406 -10.781 -11.391 1 98.75 191 GLU A C 1
ATOM 1482 O O . GLU A 1 191 ? -9.188 -11.648 -10.539 1 98.75 191 GLU A O 1
ATOM 1487 N N . ARG A 1 192 ? -9.344 -11.023 -12.641 1 98.5 192 ARG A N 1
ATOM 1488 C CA . ARG A 1 192 ? -9.023 -12.352 -13.156 1 98.5 192 ARG A CA 1
ATOM 1489 C C . ARG A 1 192 ? -7.633 -12.789 -12.703 1 98.5 192 ARG A C 1
ATOM 1491 O O . ARG A 1 192 ? -7.453 -13.922 -12.234 1 98.5 192 ARG A O 1
ATOM 1498 N N . TRP A 1 193 ? -6.715 -11.891 -12.812 1 98.69 193 TRP A N 1
ATOM 1499 C CA . TRP A 1 193 ? -5.344 -12.234 -12.453 1 98.69 193 TRP A CA 1
ATOM 1500 C C . TRP A 1 193 ? -5.219 -12.492 -10.953 1 98.69 193 TRP A C 1
ATOM 1502 O O . TRP A 1 193 ? -4.578 -13.461 -10.539 1 98.69 193 TRP A O 1
ATOM 1512 N N . LEU A 1 194 ? -5.816 -11.633 -10.156 1 98.88 194 LEU A N 1
ATOM 1513 C CA . LEU A 1 194 ? -5.777 -11.812 -8.711 1 98.88 194 LEU A CA 1
ATOM 1514 C C . LEU A 1 194 ? -6.414 -13.148 -8.312 1 98.88 194 LEU A C 1
ATOM 1516 O O . LEU A 1 194 ? -5.855 -13.883 -7.492 1 98.88 194 LEU A O 1
ATOM 1520 N N . ARG A 1 195 ? -7.566 -13.375 -8.867 1 98.81 195 ARG A N 1
ATOM 1521 C CA . ARG A 1 195 ? -8.266 -14.617 -8.555 1 98.81 195 ARG A CA 1
ATOM 1522 C C . ARG A 1 195 ? -7.43 -15.828 -8.938 1 98.81 195 ARG A C 1
ATOM 1524 O O . ARG A 1 195 ? -7.238 -16.734 -8.125 1 98.81 195 ARG A O 1
ATOM 1531 N N . ASP A 1 196 ? -6.891 -15.836 -10.156 1 98.44 196 ASP A N 1
ATOM 1532 C CA . ASP A 1 196 ? -6.152 -16.984 -10.672 1 98.44 196 ASP A CA 1
ATOM 1533 C C . ASP A 1 196 ? -4.855 -17.188 -9.891 1 98.44 196 ASP A C 1
ATOM 1535 O O . ASP A 1 196 ? -4.508 -18.328 -9.555 1 98.44 196 ASP A O 1
ATOM 1539 N N . THR A 1 197 ? -4.172 -16.156 -9.609 1 98.5 197 THR A N 1
ATOM 1540 C CA . THR A 1 197 ? -2.895 -16.266 -8.906 1 98.5 197 THR A CA 1
ATOM 1541 C C . THR A 1 197 ? -3.107 -16.656 -7.445 1 98.5 197 THR A C 1
ATOM 1543 O O . THR A 1 197 ? -2.373 -17.484 -6.906 1 98.5 197 THR A O 1
ATOM 1546 N N . ALA A 1 198 ? -4.141 -16.047 -6.773 1 98.81 198 ALA A N 1
ATOM 1547 C CA . ALA A 1 198 ? -4.473 -16.453 -5.41 1 98.81 198 ALA A CA 1
ATOM 1548 C C . ALA A 1 198 ? -4.863 -17.922 -5.352 1 98.81 198 ALA A C 1
ATOM 1550 O O . ALA A 1 198 ? -4.422 -18.656 -4.457 1 98.81 198 ALA A O 1
ATOM 1551 N N . SER A 1 199 ? -5.668 -18.328 -6.34 1 98.81 199 SER A N 1
ATOM 1552 C CA . SER A 1 199 ? -6.09 -19.719 -6.398 1 98.81 199 SER A CA 1
ATOM 1553 C C . SER A 1 199 ? -4.895 -20.656 -6.562 1 98.81 199 SER A C 1
ATOM 1555 O O . SER A 1 199 ? -4.789 -21.672 -5.867 1 98.81 199 SER A O 1
ATOM 1557 N N . ALA A 1 200 ? -3.998 -20.281 -7.449 1 98.12 200 ALA A N 1
ATOM 1558 C CA . ALA A 1 200 ? -2.816 -21.094 -7.695 1 98.12 200 ALA A CA 1
ATOM 1559 C C . ALA A 1 200 ? -1.943 -21.203 -6.449 1 98.12 200 ALA A C 1
ATOM 1561 O O . ALA A 1 200 ? -1.278 -22.203 -6.227 1 98.12 200 ALA A O 1
ATOM 1562 N N . SER A 1 201 ? -1.953 -20.172 -5.641 1 98.06 201 SER A N 1
ATOM 1563 C CA . SER A 1 201 ? -1.113 -20.109 -4.449 1 98.06 201 SER A CA 1
ATOM 1564 C C . SER A 1 201 ? -1.729 -20.906 -3.303 1 98.06 201 SER A C 1
ATOM 1566 O O . SER A 1 201 ? -1.012 -21.438 -2.451 1 98.06 201 SER A O 1
ATOM 1568 N N . LEU A 1 202 ? -3.041 -21.109 -3.279 1 98.62 202 LEU A N 1
ATOM 1569 C CA . LEU A 1 202 ? -3.699 -21.594 -2.076 1 98.62 202 LEU A CA 1
ATOM 1570 C C . LEU A 1 202 ? -4.281 -22.984 -2.303 1 98.62 202 LEU A C 1
ATOM 1572 O O . LEU A 1 202 ? -4.414 -23.781 -1.36 1 98.62 202 LEU A O 1
ATOM 1576 N N . LEU A 1 203 ? -4.645 -23.25 -3.564 1 98.5 203 LEU A N 1
ATOM 1577 C CA . LEU A 1 203 ? -5.539 -24.375 -3.766 1 98.5 203 LEU A CA 1
ATOM 1578 C C . LEU A 1 203 ? -4.781 -25.578 -4.332 1 98.5 203 LEU A C 1
ATOM 1580 O O . LEU A 1 203 ? -3.787 -25.406 -5.043 1 98.5 203 LEU A O 1
ATOM 1584 N N . ARG A 1 204 ? -5.301 -26.75 -4.133 1 94.81 204 ARG A N 1
ATOM 1585 C CA . ARG A 1 204 ? -4.758 -28.016 -4.617 1 94.81 204 ARG A CA 1
ATOM 1586 C C . ARG A 1 204 ? -4.887 -28.125 -6.133 1 94.81 204 ARG A C 1
ATOM 1588 O O . ARG A 1 204 ? -5.816 -27.578 -6.723 1 94.81 204 ARG A O 1
ATOM 1595 N N . MET B 1 1 ? 52.406 12.82 -6.328 1 43.78 1 MET B N 1
ATOM 1596 C CA . MET B 1 1 ? 51.438 12.594 -5.238 1 43.78 1 MET B CA 1
ATOM 1597 C C . MET B 1 1 ? 50.844 13.906 -4.762 1 43.78 1 MET B C 1
ATOM 1599 O O . MET B 1 1 ? 51.531 14.75 -4.195 1 43.78 1 MET B O 1
ATOM 1603 N N . SER B 1 2 ? 49.938 14.539 -5.508 1 48.25 2 SER B N 1
ATOM 1604 C CA . SER B 1 2 ? 49.25 15.781 -5.141 1 48.25 2 SER B CA 1
ATOM 1605 C C . SER B 1 2 ? 48.75 15.727 -3.703 1 48.25 2 SER B C 1
ATOM 1607 O O . SER B 1 2 ? 47.844 14.969 -3.385 1 48.25 2 SER B O 1
ATOM 1609 N N . GLU B 1 3 ? 49.562 15.977 -2.777 1 50.22 3 GLU B N 1
ATOM 1610 C CA . GLU B 1 3 ? 49.219 16.031 -1.358 1 50.22 3 GLU B CA 1
ATOM 1611 C C . GLU B 1 3 ? 48.094 17.016 -1.104 1 50.22 3 GLU B C 1
ATOM 1613 O O . GLU B 1 3 ? 48.219 18.219 -1.312 1 50.22 3 GLU B O 1
ATOM 1618 N N . GLN B 1 4 ? 46.875 16.656 -1.398 1 58.28 4 GLN B N 1
ATOM 1619 C CA . GLN B 1 4 ? 45.844 17.5 -0.831 1 58.28 4 GLN B CA 1
ATOM 1620 C C . GLN B 1 4 ? 46.219 17.969 0.574 1 58.28 4 GLN B C 1
ATOM 1622 O O . GLN B 1 4 ? 46.562 17.156 1.431 1 58.28 4 GLN B O 1
ATOM 1627 N N . PRO B 1 5 ? 46.5 19.156 0.718 1 62 5 PRO B N 1
ATOM 1628 C CA . PRO B 1 5 ? 46.969 19.594 2.033 1 62 5 PRO B CA 1
ATOM 1629 C C . PRO B 1 5 ? 46.188 19 3.182 1 62 5 PRO B C 1
ATOM 1631 O O . PRO B 1 5 ? 44.969 18.734 3.035 1 62 5 PRO B O 1
ATOM 1634 N N . ARG B 1 6 ? 46.875 18.328 4.102 1 60.84 6 ARG B N 1
ATOM 1635 C CA . ARG B 1 6 ? 46.344 17.609 5.266 1 60.84 6 ARG B CA 1
ATOM 1636 C C . ARG B 1 6 ? 45.156 18.328 5.883 1 60.84 6 ARG B C 1
ATOM 1638 O O . ARG B 1 6 ? 44.188 17.703 6.305 1 60.84 6 ARG B O 1
ATOM 1645 N N . GLY B 1 7 ? 45.188 19.656 5.957 1 64.12 7 GLY B N 1
ATOM 1646 C CA . GLY B 1 7 ? 44.094 20.453 6.504 1 64.12 7 GLY B CA 1
ATOM 1647 C C . GLY B 1 7 ? 42.812 20.344 5.695 1 64.12 7 GLY B C 1
ATOM 1648 O O . GLY B 1 7 ? 41.719 20.25 6.262 1 64.12 7 GLY B O 1
ATOM 1649 N N . ALA B 1 8 ? 43.094 20.281 4.367 1 69.06 8 ALA B N 1
ATOM 1650 C CA . ALA B 1 8 ? 41.969 20.203 3.441 1 69.06 8 ALA B CA 1
ATOM 1651 C C . ALA B 1 8 ? 41.25 18.859 3.566 1 69.06 8 ALA B C 1
ATOM 1653 O O . ALA B 1 8 ? 40.031 18.797 3.508 1 69.06 8 ALA B O 1
ATOM 1654 N N . SER B 1 9 ? 42.094 17.984 3.891 1 78.56 9 SER B N 1
ATOM 1655 C CA . SER B 1 9 ? 41.562 16.641 4.047 1 78.56 9 SER B CA 1
ATOM 1656 C C . SER B 1 9 ? 40.75 16.5 5.332 1 78.56 9 SER B C 1
ATOM 1658 O O . SER B 1 9 ? 39.656 15.93 5.328 1 78.56 9 SER B O 1
ATOM 1660 N N . ARG B 1 10 ? 41.25 17.156 6.355 1 84.94 10 ARG B N 1
ATOM 1661 C CA . ARG B 1 10 ? 40.562 17.094 7.641 1 84.94 10 ARG B CA 1
ATOM 1662 C C . ARG B 1 10 ? 39.25 17.859 7.594 1 84.94 10 ARG B C 1
ATOM 1664 O O . ARG B 1 10 ? 38.25 17.406 8.133 1 84.94 10 ARG B O 1
ATOM 1671 N N . ARG B 1 11 ? 39.281 19.078 7 1 85.38 11 ARG B N 1
ATOM 1672 C CA . ARG B 1 11 ? 38.094 19.875 6.863 1 85.38 11 ARG B CA 1
ATOM 1673 C C . ARG B 1 11 ? 37.031 19.141 6.066 1 85.38 11 ARG B C 1
ATOM 1675 O O . ARG B 1 11 ? 35.844 19.172 6.41 1 85.38 11 ARG B O 1
ATOM 1682 N N . ALA B 1 12 ? 37.531 18.531 5.027 1 87.25 12 ALA B N 1
ATOM 1683 C CA . ALA B 1 12 ? 36.625 17.766 4.195 1 87.25 12 ALA B CA 1
ATOM 1684 C C . ALA B 1 12 ? 36.031 16.578 4.973 1 87.25 12 ALA B C 1
ATOM 1686 O O . ALA B 1 12 ? 34.875 16.266 4.832 1 87.25 12 ALA B O 1
ATOM 1687 N N . GLU B 1 13 ? 36.844 15.992 5.711 1 87.19 13 GLU B N 1
ATOM 1688 C CA . GLU B 1 13 ? 36.406 14.883 6.547 1 87.19 13 GLU B CA 1
ATOM 1689 C C . GLU B 1 13 ? 35.375 15.344 7.574 1 87.19 13 GLU B C 1
ATOM 1691 O O . GLU B 1 13 ? 34.344 14.672 7.781 1 87.19 13 GLU B O 1
ATOM 1696 N N . TYR B 1 14 ? 35.625 16.422 8.18 1 87.94 14 TYR B N 1
ATOM 1697 C CA . TYR B 1 14 ? 34.688 16.969 9.172 1 87.94 14 TYR B CA 1
ATOM 1698 C C . TYR B 1 14 ? 33.375 17.375 8.523 1 87.94 14 TYR B C 1
ATOM 1700 O O . TYR B 1 14 ? 32.312 17.172 9.086 1 87.94 14 TYR B O 1
ATOM 1708 N N . ALA B 1 15 ? 33.5 17.969 7.391 1 90.56 15 ALA B N 1
ATOM 1709 C CA . ALA B 1 15 ? 32.312 18.375 6.648 1 90.56 15 ALA B CA 1
ATOM 1710 C C . ALA B 1 15 ? 31.438 17.172 6.324 1 90.56 15 ALA B C 1
ATOM 1712 O O . ALA B 1 15 ? 30.219 17.25 6.445 1 90.56 15 ALA B O 1
ATOM 1713 N N . GLU B 1 16 ? 32.156 16.156 5.984 1 92.56 16 GLU B N 1
ATOM 1714 C CA . GLU B 1 16 ? 31.406 14.945 5.66 1 92.56 16 GLU B CA 1
ATOM 1715 C C 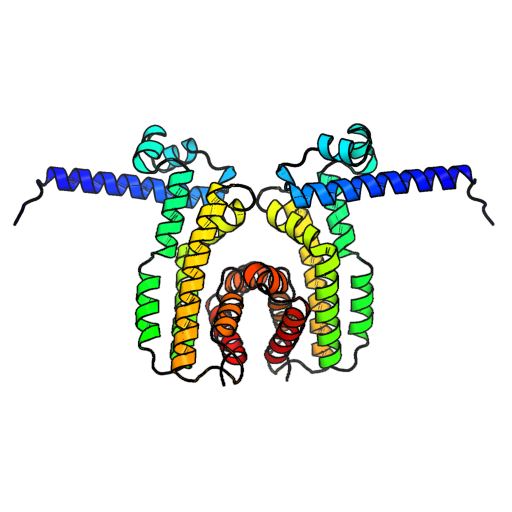. GLU B 1 16 ? 30.781 14.336 6.91 1 92.56 16 GLU B C 1
ATOM 1717 O O . GLU B 1 16 ? 29.656 13.836 6.863 1 92.56 16 GLU B O 1
ATOM 1722 N N . LEU B 1 17 ? 31.406 14.383 7.957 1 93.88 17 LEU B N 1
ATOM 1723 C CA . LEU B 1 17 ? 30.875 13.875 9.219 1 93.88 17 LEU B CA 1
ATOM 1724 C C . LEU B 1 17 ? 29.641 14.672 9.641 1 93.88 17 LEU B C 1
ATOM 1726 O O . LEU B 1 17 ? 28.656 14.102 10.094 1 93.88 17 LEU B O 1
ATOM 1730 N N . THR B 1 18 ? 29.75 15.961 9.469 1 95 18 THR B N 1
ATOM 1731 C CA . THR B 1 18 ? 28.625 16.828 9.797 1 95 18 THR B CA 1
ATOM 1732 C C . THR B 1 18 ? 27.422 16.516 8.898 1 95 18 THR B C 1
ATOM 1734 O O . THR B 1 18 ? 26.297 16.391 9.383 1 95 18 THR B O 1
ATOM 1737 N N . ARG B 1 19 ? 27.672 16.406 7.672 1 96.56 19 ARG B N 1
ATOM 1738 C CA . ARG B 1 19 ? 26.625 16.078 6.711 1 96.56 19 ARG B CA 1
ATOM 1739 C C . ARG B 1 19 ? 25.938 14.766 7.074 1 96.56 19 ARG B C 1
ATOM 1741 O O . ARG B 1 19 ? 24.719 14.695 7.109 1 96.56 19 ARG B O 1
ATOM 1748 N N . ARG B 1 20 ? 26.766 13.781 7.383 1 97.12 20 ARG B N 1
ATOM 1749 C CA . ARG B 1 20 ? 26.234 12.469 7.727 1 97.12 20 ARG B CA 1
ATOM 1750 C C . ARG B 1 20 ? 25.406 12.531 9.016 1 97.12 20 ARG B C 1
ATOM 1752 O O . ARG B 1 20 ? 24.359 11.898 9.117 1 97.12 20 ARG B O 1
ATOM 1759 N N . ALA B 1 21 ? 25.844 13.312 9.938 1 97.69 21 ALA B N 1
ATOM 1760 C CA . ALA B 1 21 ? 25.125 13.461 11.203 1 97.69 21 ALA B CA 1
ATOM 1761 C C . ALA B 1 21 ? 23.75 14.07 10.977 1 97.69 21 ALA B C 1
ATOM 1763 O O . ALA B 1 21 ? 22.766 13.641 11.586 1 97.69 21 ALA B O 1
ATOM 1764 N N . ILE B 1 22 ? 23.703 15.008 10.094 1 98.25 22 ILE B N 1
ATOM 1765 C CA . ILE B 1 22 ? 22.453 15.695 9.789 1 98.25 22 ILE B CA 1
ATOM 1766 C C . ILE B 1 22 ? 21.5 14.742 9.086 1 98.25 22 ILE B C 1
ATOM 1768 O O . ILE B 1 22 ? 20.312 14.656 9.445 1 98.25 22 ILE B O 1
ATOM 1772 N N . ILE B 1 23 ? 22.062 14.031 8.188 1 98.12 23 ILE B N 1
ATOM 1773 C CA . ILE B 1 23 ? 21.25 13.102 7.41 1 98.12 23 ILE B CA 1
ATOM 1774 C C . ILE B 1 23 ? 20.703 11.992 8.312 1 98.12 23 ILE B C 1
ATOM 1776 O O . ILE B 1 23 ? 19.516 11.664 8.258 1 98.12 23 ILE B O 1
ATOM 1780 N N . ASP B 1 24 ? 21.547 11.469 9.188 1 98.19 24 ASP B N 1
ATOM 1781 C CA . ASP B 1 24 ? 21.156 10.398 10.102 1 98.19 24 ASP B CA 1
ATOM 1782 C C . ASP B 1 24 ? 20.109 10.891 11.102 1 98.19 24 ASP B C 1
ATOM 1784 O O . ASP B 1 24 ? 19.141 10.18 11.398 1 98.19 24 ASP B O 1
ATOM 1788 N N . ALA B 1 25 ? 20.266 12.07 11.586 1 98.5 25 ALA B N 1
ATOM 1789 C CA . ALA B 1 25 ? 19.312 12.664 12.516 1 98.5 25 ALA B CA 1
ATOM 1790 C C . ALA B 1 25 ? 17.953 12.844 11.852 1 98.5 25 ALA B C 1
ATOM 1792 O O . ALA B 1 25 ? 16.922 12.523 12.453 1 98.5 25 ALA B O 1
ATOM 1793 N N . ALA B 1 26 ? 17.969 13.328 10.664 1 98.38 26 ALA B N 1
ATOM 1794 C CA . ALA B 1 26 ? 16.719 13.531 9.922 1 98.38 26 ALA B CA 1
ATOM 1795 C C . ALA B 1 26 ? 16 12.211 9.688 1 98.38 26 ALA B C 1
ATOM 1797 O O . ALA B 1 26 ? 14.797 12.102 9.914 1 98.38 26 ALA B O 1
ATOM 1798 N N . ARG B 1 27 ? 16.766 11.203 9.234 1 98.19 27 ARG B N 1
ATOM 1799 C CA . ARG B 1 27 ? 16.172 9.891 8.977 1 98.19 27 ARG B CA 1
ATOM 1800 C C . ARG B 1 27 ? 15.516 9.32 10.227 1 98.19 27 ARG B C 1
ATOM 1802 O O . ARG B 1 27 ? 14.383 8.844 10.18 1 98.19 27 ARG B O 1
ATOM 1809 N N . GLU B 1 28 ? 16.156 9.461 11.297 1 98.06 28 GLU B N 1
ATOM 1810 C CA . GLU B 1 28 ? 15.648 8.953 12.562 1 98.06 28 GLU B CA 1
ATOM 1811 C C . GLU B 1 28 ? 14.383 9.695 12.984 1 98.06 28 GLU B C 1
ATOM 1813 O O . GLU B 1 28 ? 13.383 9.07 13.359 1 98.06 28 GLU B O 1
ATOM 1818 N N . LEU B 1 29 ? 14.391 10.984 12.914 1 97.75 29 LEU B N 1
ATOM 1819 C CA . LEU B 1 29 ? 13.273 11.805 13.375 1 97.75 29 LEU B CA 1
ATOM 1820 C C . LEU B 1 29 ? 12.078 11.648 12.445 1 97.75 29 LEU B C 1
ATOM 1822 O O . LEU B 1 29 ? 10.93 11.586 12.906 1 97.75 29 LEU B O 1
ATOM 1826 N N . PHE B 1 30 ? 12.391 11.617 11.109 1 96.25 30 PHE B N 1
ATOM 1827 C CA . PHE B 1 30 ? 11.305 11.375 10.156 1 96.25 30 PHE B CA 1
ATOM 1828 C C . PHE B 1 30 ? 10.633 10.039 10.438 1 96.25 30 PHE B C 1
ATOM 1830 O O . PHE B 1 30 ? 9.406 9.922 10.344 1 96.25 30 PHE B O 1
ATOM 1837 N N . ALA B 1 31 ? 11.406 9.023 10.781 1 94.81 31 ALA B N 1
ATOM 1838 C CA . ALA B 1 31 ? 10.867 7.695 11.047 1 94.81 31 ALA B CA 1
ATOM 1839 C C . ALA B 1 31 ? 10.031 7.688 12.328 1 94.81 31 ALA B C 1
ATOM 1841 O O . ALA B 1 31 ? 9 7.02 12.398 1 94.81 31 ALA B O 1
ATOM 1842 N N . GLN B 1 32 ? 10.414 8.445 13.281 1 93.56 32 GLN B N 1
ATOM 1843 C CA . GLN B 1 32 ? 9.797 8.43 14.602 1 93.56 32 GLN B CA 1
ATOM 1844 C C . GLN B 1 32 ? 8.547 9.312 14.633 1 93.56 32 GLN B C 1
ATOM 1846 O O . GLN B 1 32 ? 7.52 8.922 15.18 1 93.56 32 GLN B O 1
ATOM 1851 N N . ARG B 1 33 ? 8.641 10.508 13.961 1 92 33 ARG B N 1
ATOM 1852 C CA . ARG B 1 33 ? 7.613 11.523 14.172 1 92 33 ARG B CA 1
ATOM 1853 C C . ARG B 1 33 ? 6.863 11.812 12.875 1 92 33 ARG B C 1
ATOM 1855 O O . ARG B 1 33 ? 5.828 12.477 12.883 1 92 33 ARG B O 1
ATOM 1862 N N . GLY B 1 34 ? 7.422 11.266 11.844 1 91.56 34 GLY B N 1
ATOM 1863 C CA . GLY B 1 34 ? 6.914 11.672 10.539 1 91.56 34 GLY B CA 1
ATOM 1864 C C . GLY B 1 34 ? 7.609 12.898 9.984 1 91.56 34 GLY B C 1
ATOM 1865 O O . GLY B 1 34 ? 8.148 13.711 10.734 1 91.56 34 GLY B O 1
ATOM 1866 N N . TYR B 1 35 ? 7.555 13.047 8.727 1 93.56 35 TYR B N 1
ATOM 1867 C CA . TYR B 1 35 ? 8.219 14.141 8.023 1 93.56 35 TYR B CA 1
ATOM 1868 C C . TYR B 1 35 ? 7.574 15.477 8.352 1 93.56 35 TYR B C 1
ATOM 1870 O O . TYR B 1 35 ? 8.266 16.453 8.672 1 93.56 35 TYR B O 1
ATOM 1878 N N . VAL B 1 36 ? 6.293 15.5 8.305 1 87.31 36 VAL B N 1
ATOM 1879 C CA . VAL B 1 36 ? 5.555 16.75 8.43 1 87.31 36 VAL B CA 1
ATOM 1880 C C . VAL B 1 36 ? 5.723 17.312 9.844 1 87.31 36 VAL B C 1
ATOM 1882 O O . VAL B 1 36 ? 5.945 18.516 10.016 1 87.31 36 VAL B O 1
ATOM 1885 N N . ARG B 1 37 ? 5.801 16.516 10.828 1 89.25 37 ARG B N 1
ATOM 1886 C CA . ARG B 1 37 ? 5.828 16.938 12.227 1 89.25 37 ARG B CA 1
ATOM 1887 C C . ARG B 1 37 ? 7.254 17.25 12.672 1 89.25 37 ARG B C 1
ATOM 1889 O O . ARG B 1 37 ? 7.457 17.859 13.734 1 89.25 37 ARG B O 1
ATOM 1896 N N . THR B 1 38 ? 8.188 16.828 11.93 1 95.69 38 THR B N 1
ATOM 1897 C CA . THR B 1 38 ? 9.578 17.062 12.289 1 95.69 38 THR B CA 1
ATOM 1898 C C . THR B 1 38 ? 10.008 18.469 11.875 1 95.69 38 THR B C 1
ATOM 1900 O O . THR B 1 38 ? 9.711 18.906 10.758 1 95.69 38 THR B O 1
ATOM 1903 N N . LYS B 1 39 ? 10.68 19.188 12.75 1 97.38 39 LYS B N 1
ATOM 1904 C CA . LYS B 1 39 ? 11.164 20.531 12.461 1 97.38 39 LYS B CA 1
ATOM 1905 C C . LYS B 1 39 ? 12.68 20.531 12.25 1 97.38 39 LYS B C 1
ATOM 1907 O O . LYS B 1 39 ? 13.383 19.688 12.805 1 97.38 39 LYS B O 1
ATOM 1912 N N . VAL B 1 40 ? 13.086 21.5 11.5 1 98.12 40 VAL B N 1
ATOM 1913 C CA . VAL B 1 40 ? 14.516 21.672 11.273 1 98.12 40 VAL B CA 1
ATOM 1914 C C . VAL B 1 40 ? 15.242 21.859 12.602 1 98.12 40 VAL B C 1
ATOM 1916 O O . VAL B 1 40 ? 16.344 21.344 12.805 1 98.12 40 VAL B O 1
ATOM 1919 N N . ASP B 1 41 ? 14.602 22.516 13.539 1 98.31 41 ASP B N 1
ATOM 1920 C CA . ASP B 1 41 ? 15.195 22.75 14.852 1 98.31 41 ASP B CA 1
ATOM 1921 C C . ASP B 1 41 ? 15.438 21.422 15.578 1 98.31 41 ASP B C 1
ATOM 1923 O O . ASP B 1 41 ? 16.453 21.25 16.25 1 98.31 41 ASP B O 1
ATOM 1927 N N . ASP B 1 42 ? 14.555 20.5 15.469 1 98.19 42 ASP B N 1
ATOM 1928 C CA . ASP B 1 42 ? 14.703 19.172 16.062 1 98.19 42 ASP B CA 1
ATOM 1929 C C . ASP B 1 42 ? 15.898 18.438 15.469 1 98.19 42 ASP B C 1
ATOM 1931 O O . ASP B 1 42 ? 16.672 17.812 16.188 1 98.19 42 ASP B O 1
ATOM 1935 N N . ILE B 1 43 ? 16.016 18.516 14.133 1 98.62 43 ILE B N 1
ATOM 1936 C CA . ILE B 1 43 ? 17.109 17.859 13.422 1 98.62 43 ILE B CA 1
ATOM 1937 C C . ILE B 1 43 ? 18.453 18.453 13.844 1 98.62 43 ILE B C 1
ATOM 1939 O O . ILE B 1 43 ? 19.406 17.734 14.117 1 98.62 43 ILE B O 1
ATOM 1943 N N . ALA B 1 44 ? 18.453 19.781 13.922 1 98.62 44 ALA B N 1
ATOM 1944 C CA . ALA B 1 44 ? 19.656 20.5 14.336 1 98.62 44 ALA B CA 1
ATOM 1945 C C . ALA B 1 44 ? 20.109 20.062 15.727 1 98.62 44 ALA B C 1
ATOM 1947 O O . ALA B 1 44 ? 21.281 19.766 15.945 1 98.62 44 ALA B O 1
ATOM 1948 N N . THR B 1 45 ? 19.203 20.031 16.641 1 98.62 45 THR B N 1
ATOM 1949 C CA . THR B 1 45 ? 19.484 19.641 18.016 1 98.62 45 THR B CA 1
ATOM 1950 C C . THR B 1 45 ? 20.031 18.219 18.062 1 98.62 45 THR B C 1
ATOM 1952 O O . THR B 1 45 ? 21.062 17.969 18.703 1 98.62 45 THR B O 1
ATOM 1955 N N . ARG B 1 46 ? 19.438 17.297 17.344 1 98.12 46 ARG B N 1
ATOM 1956 C CA . ARG B 1 46 ? 19.844 15.898 17.344 1 98.12 46 ARG B CA 1
ATOM 1957 C C . ARG B 1 46 ? 21.219 15.727 16.734 1 98.12 46 ARG B C 1
ATOM 1959 O O . ARG B 1 46 ? 22 14.883 17.172 1 98.12 46 ARG B O 1
ATOM 1966 N N . ALA B 1 47 ? 21.484 16.516 15.727 1 98.25 47 ALA B N 1
ATOM 1967 C CA . ALA B 1 47 ? 22.75 16.438 15.016 1 98.25 47 ALA B CA 1
ATOM 1968 C C . ALA B 1 47 ? 23.812 17.297 15.695 1 98.25 47 ALA B C 1
ATOM 1970 O O . ALA B 1 47 ? 24.984 17.281 15.289 1 98.25 47 ALA B O 1
ATOM 1971 N N . ARG B 1 48 ? 23.391 18.062 16.703 1 98.06 48 ARG B N 1
ATOM 1972 C CA . ARG B 1 48 ? 24.281 18.938 17.453 1 98.06 48 ARG B CA 1
ATOM 1973 C C . ARG B 1 48 ? 24.922 19.984 16.562 1 98.06 48 ARG B C 1
ATOM 1975 O O . ARG B 1 48 ? 26.141 20.188 16.594 1 98.06 48 ARG B O 1
ATOM 1982 N N . VAL B 1 49 ? 24.094 20.609 15.781 1 98 49 VAL B N 1
ATOM 1983 C CA . VAL B 1 49 ? 24.484 21.734 14.93 1 98 49 VAL B CA 1
ATOM 1984 C C . VAL B 1 49 ? 23.422 22.828 15.023 1 98 49 VAL B C 1
ATOM 1986 O O . VAL B 1 49 ? 22.422 22.688 15.711 1 98 49 VAL B O 1
ATOM 1989 N N . SER B 1 50 ? 23.672 23.969 14.367 1 97.5 50 SER B N 1
ATOM 1990 C CA . SER B 1 50 ? 22.688 25.031 14.305 1 97.5 50 SER B CA 1
ATOM 1991 C C . SER B 1 50 ? 21.672 24.797 13.188 1 97.5 50 SER B C 1
ATOM 1993 O O . SER B 1 50 ? 21.984 24.109 12.203 1 97.5 50 SER B O 1
ATOM 1995 N N . PRO B 1 51 ? 20.484 25.312 13.297 1 97.94 51 PRO B N 1
ATOM 1996 C CA . PRO B 1 51 ? 19.531 25.25 12.188 1 97.94 51 PRO B CA 1
ATOM 1997 C C . PRO B 1 51 ? 20.094 25.828 10.891 1 97.94 51 PRO B C 1
ATOM 1999 O O . PRO B 1 51 ? 19.844 25.281 9.812 1 97.94 51 PRO B O 1
ATOM 2002 N N . ALA B 1 52 ? 20.906 26.828 10.984 1 97.69 52 ALA B N 1
ATOM 2003 C CA . ALA B 1 52 ? 21.531 27.438 9.812 1 97.69 52 ALA B CA 1
ATOM 2004 C C . ALA B 1 52 ? 22.453 26.453 9.109 1 97.69 52 ALA B C 1
ATOM 2006 O O . ALA B 1 52 ? 22.516 26.422 7.879 1 97.69 52 ALA B O 1
ATOM 2007 N N . THR B 1 53 ? 23.094 25.688 9.867 1 97.25 53 THR B N 1
ATOM 2008 C CA . THR B 1 53 ? 23.984 24.672 9.32 1 97.25 53 THR B CA 1
ATOM 2009 C C . THR B 1 53 ? 23.203 23.609 8.57 1 97.25 53 THR B C 1
ATOM 2011 O O . THR B 1 53 ? 23.625 23.141 7.512 1 97.25 53 THR B O 1
ATOM 2014 N N . VAL B 1 54 ? 22 23.188 9.078 1 98.25 54 VAL B N 1
ATOM 2015 C CA . VAL B 1 54 ? 21.141 22.203 8.414 1 98.25 54 VAL B CA 1
ATOM 2016 C C . VAL B 1 54 ? 20.734 22.734 7.039 1 98.25 54 VAL B C 1
ATOM 2018 O O . VAL B 1 54 ? 20.75 21.984 6.055 1 98.25 54 VAL B O 1
ATOM 2021 N N . TYR B 1 55 ? 20.453 23.938 6.953 1 97.94 55 TYR B N 1
ATOM 2022 C CA . TYR B 1 55 ? 20.062 24.547 5.68 1 97.94 55 TYR B CA 1
ATOM 2023 C C . TYR B 1 55 ? 21.266 24.656 4.742 1 97.94 55 TYR B C 1
ATOM 2025 O O . TYR B 1 55 ? 21.156 24.328 3.559 1 97.94 55 TYR B O 1
ATOM 2033 N N . ALA B 1 56 ? 22.375 25.094 5.277 1 97.06 56 ALA B N 1
ATOM 2034 C CA . ALA B 1 56 ? 23.562 25.312 4.461 1 97.06 56 ALA B CA 1
ATOM 2035 C C . ALA B 1 56 ? 24.109 24 3.908 1 97.06 56 ALA B C 1
ATOM 2037 O O . ALA B 1 56 ? 24.516 23.938 2.746 1 97.06 56 ALA B O 1
ATOM 2038 N N . VAL B 1 57 ? 24.016 22.984 4.699 1 96.5 57 VAL B N 1
ATOM 2039 C CA . VAL B 1 57 ? 24.672 21.719 4.383 1 96.5 57 VAL B CA 1
ATOM 2040 C C . VAL B 1 57 ? 23.703 20.797 3.646 1 96.5 57 VAL B C 1
ATOM 2042 O O . VAL B 1 57 ? 24.109 20.078 2.729 1 96.5 57 VAL B O 1
ATOM 2045 N N . ALA B 1 58 ? 22.375 20.859 4.027 1 96.81 58 ALA B N 1
ATOM 2046 C CA . ALA B 1 58 ? 21.484 19.812 3.541 1 96.81 58 ALA B CA 1
ATOM 2047 C C . ALA B 1 58 ? 20.234 20.406 2.918 1 96.81 58 ALA B C 1
ATOM 2049 O O . ALA B 1 58 ? 19.344 19.672 2.465 1 96.81 58 ALA B O 1
ATOM 2050 N N . GLY B 1 59 ? 20.109 21.719 2.908 1 96.56 59 GLY B N 1
ATOM 2051 C CA . GLY B 1 59 ? 18.984 22.359 2.236 1 96.56 59 GLY B CA 1
ATOM 2052 C C . GLY B 1 59 ? 17.688 22.219 2.992 1 96.56 59 GLY B C 1
ATOM 2053 O O . GLY B 1 59 ? 16.609 22.188 2.387 1 96.56 59 GLY B O 1
ATOM 2054 N N . GLY B 1 60 ? 17.781 21.984 4.324 1 97.19 60 GLY B N 1
ATOM 2055 C CA . GLY B 1 60 ? 16.562 21.859 5.109 1 97.19 60 GLY B CA 1
ATOM 2056 C C . GLY B 1 60 ? 15.883 20.516 4.934 1 97.19 60 GLY B C 1
ATOM 2057 O O . GLY B 1 60 ? 16.516 19.547 4.5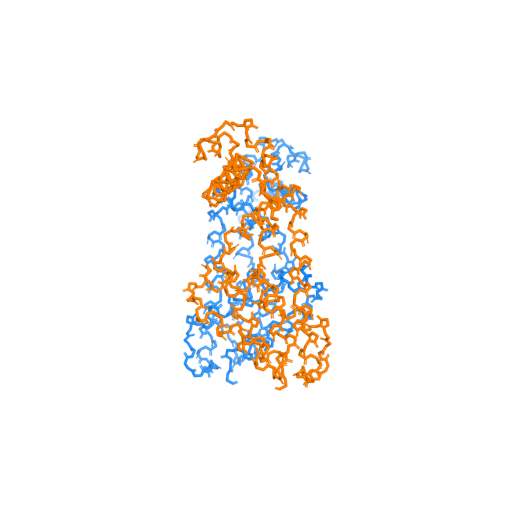 1 97.19 60 GLY B O 1
ATOM 2058 N N . LYS B 1 61 ? 14.656 20.469 5.281 1 96.19 61 LYS B N 1
ATOM 2059 C CA . LYS B 1 61 ? 13.906 19.203 5.25 1 96.19 61 LYS B CA 1
ATOM 2060 C C . LYS B 1 61 ? 13.758 18.688 3.822 1 96.19 61 LYS B C 1
ATOM 2062 O O . LYS B 1 61 ? 13.891 17.5 3.572 1 96.19 61 LYS B O 1
ATOM 2067 N N . GLN B 1 62 ? 13.5 19.609 2.941 1 95.94 62 GLN B N 1
ATOM 2068 C CA . GLN B 1 62 ? 13.32 19.219 1.549 1 95.94 62 GLN B CA 1
ATOM 2069 C C . GLN B 1 62 ? 14.602 18.625 0.968 1 95.94 62 GLN B C 1
ATOM 2071 O O . GLN B 1 62 ? 14.578 17.578 0.326 1 95.94 62 GLN B O 1
ATOM 2076 N N . GLY B 1 63 ? 15.625 19.297 1.221 1 97.06 63 GLY B N 1
ATOM 2077 C CA . GLY B 1 63 ? 16.906 18.781 0.784 1 97.06 63 GLY B CA 1
ATOM 2078 C C . GLY B 1 63 ? 17.266 17.438 1.403 1 97.06 63 GLY B C 1
ATOM 2079 O O . GLY B 1 63 ? 17.828 16.578 0.738 1 97.06 63 GLY B O 1
ATOM 2080 N N . LEU B 1 64 ? 16.938 17.312 2.646 1 97.81 64 LEU B N 1
ATOM 2081 C CA . LEU B 1 64 ? 17.219 16.078 3.363 1 97.81 64 LEU B CA 1
ATOM 2082 C C . LEU B 1 64 ? 16.391 14.922 2.797 1 97.81 64 LEU B C 1
ATOM 2084 O O . LEU B 1 64 ? 16.891 13.805 2.672 1 97.81 64 LEU B O 1
ATOM 2088 N N . LEU B 1 65 ? 15.141 15.148 2.453 1 96.94 65 LEU B N 1
ATOM 2089 C CA . LEU B 1 65 ? 14.32 14.125 1.825 1 96.94 65 LEU B CA 1
ATOM 2090 C C . LEU B 1 65 ? 14.898 13.719 0.472 1 96.94 65 LEU B C 1
ATOM 2092 O O . LEU B 1 65 ? 14.938 12.531 0.142 1 96.94 65 LEU B O 1
ATOM 2096 N N . HIS B 1 66 ? 15.336 14.695 -0.275 1 96.62 66 HIS B N 1
ATOM 2097 C CA . HIS B 1 66 ? 15.992 14.438 -1.549 1 96.62 66 HIS B CA 1
ATOM 2098 C C . HIS B 1 66 ? 17.203 13.516 -1.367 1 96.62 66 HIS B C 1
ATOM 2100 O O . HIS B 1 66 ? 17.344 12.531 -2.096 1 96.62 66 HIS B O 1
ATOM 2106 N N . THR B 1 67 ? 17.969 13.844 -0.429 1 97.31 67 THR B N 1
ATOM 2107 C CA . THR B 1 67 ? 19.188 13.086 -0.168 1 97.31 67 THR B CA 1
ATOM 2108 C C . THR B 1 67 ? 18.844 11.648 0.216 1 97.31 67 THR B C 1
ATOM 2110 O O . THR B 1 67 ? 19.453 10.703 -0.296 1 97.31 67 THR B O 1
ATOM 2113 N N . LEU B 1 68 ? 17.891 11.461 1.104 1 97.12 68 LEU B N 1
ATOM 2114 C CA . LEU B 1 68 ? 17.5 10.133 1.554 1 97.12 68 LEU B CA 1
ATOM 2115 C C . LEU B 1 68 ? 17 9.289 0.388 1 97.12 68 LEU B C 1
ATOM 2117 O O . LEU B 1 68 ? 17.359 8.117 0.26 1 97.12 68 LEU B O 1
ATOM 2121 N N . VAL B 1 69 ? 16.219 9.828 -0.5 1 96.75 69 VAL B N 1
ATOM 2122 C CA . VAL B 1 69 ? 15.68 9.117 -1.654 1 96.75 69 VAL B CA 1
ATOM 2123 C C . VAL B 1 69 ? 16.797 8.781 -2.627 1 96.75 69 VAL B C 1
ATOM 2125 O O . VAL B 1 69 ? 16.844 7.668 -3.164 1 96.75 69 VAL B O 1
ATOM 2128 N N . ASP B 1 70 ? 17.688 9.711 -2.812 1 95.44 70 ASP B N 1
ATOM 2129 C CA . ASP B 1 70 ? 18.812 9.469 -3.701 1 95.44 70 ASP B CA 1
ATOM 2130 C C . ASP B 1 70 ? 19.703 8.336 -3.176 1 95.44 70 ASP B C 1
ATOM 2132 O O . ASP B 1 70 ? 20.109 7.465 -3.938 1 95.44 70 ASP B O 1
ATOM 2136 N N . GLU B 1 71 ? 19.984 8.398 -1.922 1 95.81 71 GLU B N 1
ATOM 2137 C CA . GLU B 1 71 ? 20.812 7.355 -1.333 1 95.81 71 GLU B CA 1
ATOM 2138 C C . GLU B 1 71 ? 20.141 5.984 -1.459 1 95.81 71 GLU B C 1
ATOM 2140 O O . GLU B 1 71 ? 20.812 4.988 -1.73 1 95.81 71 GLU B O 1
ATOM 2145 N N . TRP B 1 72 ? 18.844 5.934 -1.29 1 95.62 72 TRP B N 1
ATOM 2146 C CA . TRP B 1 72 ? 18.078 4.695 -1.441 1 95.62 72 TRP B CA 1
ATOM 2147 C C . TRP B 1 72 ? 18.141 4.195 -2.879 1 95.62 72 TRP B C 1
ATOM 2149 O O . TRP B 1 72 ? 18.562 3.062 -3.131 1 95.62 72 TRP B O 1
ATOM 2159 N N . THR B 1 73 ? 17.875 5.031 -3.869 1 94.44 73 THR B N 1
ATOM 2160 C CA . THR B 1 73 ? 17.656 4.602 -5.246 1 94.44 73 THR B CA 1
ATOM 2161 C C . THR B 1 73 ? 18.984 4.391 -5.957 1 94.44 73 THR B C 1
ATOM 2163 O O . THR B 1 73 ? 19.047 3.771 -7.023 1 94.44 73 THR B O 1
ATOM 2166 N N . GLN B 1 74 ? 20.031 4.906 -5.332 1 92.88 74 GLN B N 1
ATOM 2167 C CA . GLN B 1 74 ? 21.359 4.781 -5.945 1 92.88 74 GLN B CA 1
ATOM 2168 C C . GLN B 1 74 ? 22.297 3.98 -5.055 1 92.88 74 GLN B C 1
ATOM 2170 O O . GLN B 1 74 ? 23.516 4.062 -5.207 1 92.88 74 GLN B O 1
ATOM 2175 N N . ALA B 1 75 ? 21.75 3.307 -4.168 1 93.44 75 ALA B N 1
ATOM 2176 C CA . ALA B 1 75 ? 22.578 2.459 -3.305 1 93.44 75 ALA B CA 1
ATOM 2177 C C . ALA B 1 75 ? 23.375 1.455 -4.129 1 93.44 75 ALA B C 1
ATOM 2179 O O . ALA B 1 75 ? 22.891 0.941 -5.137 1 93.44 75 ALA B O 1
ATOM 2180 N N . PRO B 1 76 ? 24.547 1.16 -3.717 1 91.88 76 PRO B N 1
ATOM 2181 C CA . PRO B 1 76 ? 25.406 0.235 -4.461 1 91.88 76 PRO B CA 1
ATOM 2182 C C . PRO B 1 76 ? 24.75 -1.13 -4.676 1 91.88 76 PRO B C 1
ATOM 2184 O O . PRO B 1 76 ? 25 -1.787 -5.688 1 91.88 76 PRO B O 1
ATOM 2187 N N . GLU B 1 77 ? 23.953 -1.549 -3.725 1 89.94 77 GLU B N 1
ATOM 2188 C CA . GLU B 1 77 ? 23.25 -2.822 -3.811 1 89.94 77 GLU B CA 1
ATOM 2189 C C . GLU B 1 77 ? 22.438 -2.922 -5.102 1 89.94 77 GLU B C 1
ATOM 2191 O O . GLU B 1 77 ? 22.297 -4.008 -5.668 1 89.94 77 GLU B O 1
ATOM 2196 N N . VAL B 1 78 ? 21.953 -1.822 -5.566 1 89.5 78 VAL B N 1
ATOM 2197 C CA . VAL B 1 78 ? 21.125 -1.787 -6.762 1 89.5 78 VAL B CA 1
ATOM 2198 C C . VAL B 1 78 ? 21.953 -2.125 -7.988 1 89.5 78 VAL B C 1
ATOM 2200 O O . VAL B 1 78 ? 21.609 -3.023 -8.758 1 89.5 78 VAL B O 1
ATOM 2203 N N . ALA B 1 79 ? 23.062 -1.435 -8.078 1 90.88 79 ALA B N 1
ATOM 2204 C CA . ALA B 1 79 ? 23.953 -1.667 -9.219 1 90.88 79 ALA B CA 1
ATOM 2205 C C . ALA B 1 79 ? 24.5 -3.09 -9.203 1 90.88 79 ALA B C 1
ATOM 2207 O O . ALA B 1 79 ? 24.625 -3.727 -10.25 1 90.88 79 ALA B O 1
ATOM 2208 N N . GLU B 1 80 ? 24.844 -3.533 -8.031 1 94.38 80 GLU B N 1
ATOM 2209 C CA . GLU B 1 80 ? 25.344 -4.891 -7.879 1 94.38 80 GLU B CA 1
ATOM 2210 C C . GLU B 1 80 ? 24.312 -5.926 -8.312 1 94.38 80 GLU B C 1
ATOM 2212 O O . GLU B 1 80 ? 24.641 -6.887 -9.008 1 94.38 80 GLU B O 1
ATOM 2217 N N . ALA B 1 81 ? 23.125 -5.762 -7.906 1 94.31 81 ALA B N 1
ATOM 2218 C CA . ALA B 1 81 ? 22.047 -6.68 -8.266 1 94.31 81 ALA B CA 1
ATOM 2219 C C . ALA B 1 81 ? 21.828 -6.691 -9.781 1 94.31 81 ALA B C 1
ATOM 2221 O O . ALA B 1 81 ? 21.672 -7.758 -10.383 1 94.31 81 ALA B O 1
ATOM 2222 N N . TYR B 1 82 ? 21.859 -5.535 -10.391 1 94.06 82 TYR B N 1
ATOM 2223 C CA . TYR B 1 82 ? 21.672 -5.422 -11.836 1 94.06 82 TYR B CA 1
ATOM 2224 C C . TYR B 1 82 ? 22.75 -6.203 -12.586 1 94.06 82 TYR B C 1
ATOM 2226 O O . TYR B 1 82 ? 22.438 -6.941 -13.523 1 94.06 82 TYR B O 1
ATOM 2234 N N . ALA B 1 83 ? 23.969 -6 -12.133 1 95.69 83 ALA B N 1
ATOM 2235 C CA . ALA B 1 83 ? 25.078 -6.68 -12.789 1 95.69 83 ALA B CA 1
ATOM 2236 C C . ALA B 1 83 ? 24.938 -8.195 -12.68 1 95.69 83 ALA B C 1
ATOM 2238 O O . ALA B 1 83 ? 25.156 -8.914 -13.656 1 95.69 83 ALA B O 1
ATOM 2239 N N . ALA B 1 84 ? 24.547 -8.664 -11.531 1 97.56 84 ALA B N 1
ATOM 2240 C CA . ALA B 1 84 ? 24.406 -10.094 -11.297 1 97.56 84 ALA B CA 1
ATOM 2241 C C . ALA B 1 84 ? 23.25 -10.664 -12.117 1 97.56 84 ALA B C 1
ATOM 2243 O O . ALA B 1 84 ? 23.375 -11.742 -12.711 1 97.56 84 ALA B O 1
ATOM 2244 N N . ILE B 1 85 ? 22.156 -9.977 -12.211 1 97.81 85 ILE B N 1
ATOM 2245 C CA . ILE B 1 85 ? 20.969 -10.414 -12.93 1 97.81 85 ILE B CA 1
ATOM 2246 C C . ILE B 1 85 ? 21.266 -10.492 -14.43 1 97.81 85 ILE B C 1
ATOM 2248 O O . ILE B 1 85 ? 20.859 -11.453 -15.094 1 97.81 85 ILE B O 1
ATOM 2252 N N . ASN B 1 86 ? 22.016 -9.516 -14.906 1 95.88 86 ASN B N 1
ATOM 2253 C CA . ASN B 1 86 ? 22.328 -9.445 -16.328 1 95.88 86 ASN B CA 1
ATOM 2254 C C . ASN B 1 86 ? 23.172 -10.625 -16.781 1 95.88 86 ASN B C 1
ATOM 2256 O O . ASN B 1 86 ? 23.156 -10.992 -17.953 1 95.88 86 ASN B O 1
ATOM 2260 N N . THR B 1 87 ? 23.859 -11.258 -15.844 1 96.5 87 THR B N 1
ATOM 2261 C CA . THR B 1 87 ? 24.75 -12.344 -16.234 1 96.5 87 THR B CA 1
ATOM 2262 C C . THR B 1 87 ? 24.188 -13.688 -15.789 1 96.5 87 THR B C 1
ATOM 2264 O O . THR B 1 87 ? 24.781 -14.734 -16.031 1 96.5 87 THR B O 1
ATOM 2267 N N . ALA B 1 88 ? 23.078 -13.664 -15.078 1 98 88 ALA B N 1
ATOM 2268 C CA . ALA B 1 88 ? 22.453 -14.906 -14.633 1 98 88 ALA B CA 1
ATOM 2269 C C . ALA B 1 88 ? 22.047 -15.766 -15.828 1 98 88 ALA B C 1
ATOM 2271 O O . ALA B 1 88 ? 21.562 -15.25 -16.844 1 98 88 ALA B O 1
ATOM 2272 N N . GLU B 1 89 ? 22.141 -17.062 -15.656 1 98.25 89 GLU B N 1
ATOM 2273 C CA . GLU B 1 89 ? 21.984 -17.938 -16.812 1 98.25 89 GLU B CA 1
ATOM 2274 C C . GLU B 1 89 ? 20.672 -18.703 -16.734 1 98.25 89 GLU B C 1
ATOM 2276 O O . GLU B 1 89 ? 20.297 -19.406 -17.688 1 98.25 89 GLU B O 1
ATOM 2281 N N . THR B 1 90 ? 20.031 -18.641 -15.57 1 98.5 90 THR B N 1
ATOM 2282 C CA . THR B 1 90 ? 18.75 -19.328 -15.438 1 98.5 90 THR B CA 1
ATOM 2283 C C . THR B 1 90 ? 17.688 -18.406 -14.836 1 98.5 90 THR B C 1
ATOM 2285 O O . THR B 1 90 ? 18.031 -17.453 -14.125 1 98.5 90 THR B O 1
ATOM 2288 N N . ALA B 1 91 ? 16.469 -18.703 -15.109 1 98.69 91 ALA B N 1
ATOM 2289 C CA . ALA B 1 91 ? 15.359 -17.938 -14.562 1 98.69 91 ALA B CA 1
ATOM 2290 C C . ALA B 1 91 ? 15.336 -18.016 -13.039 1 98.69 91 ALA B C 1
ATOM 2292 O O . ALA B 1 91 ? 15.062 -17.031 -12.359 1 98.69 91 ALA B O 1
ATOM 2293 N N . ASP B 1 92 ? 15.656 -19.203 -12.516 1 98.56 92 ASP B N 1
ATOM 2294 C CA . ASP B 1 92 ? 15.688 -19.391 -11.07 1 98.56 92 ASP B CA 1
ATOM 2295 C C . ASP B 1 92 ? 16.719 -18.484 -10.414 1 98.56 92 ASP B C 1
ATOM 2297 O O . ASP B 1 92 ? 16.469 -17.875 -9.383 1 98.56 92 ASP B O 1
ATOM 2301 N N . ALA B 1 93 ? 17.844 -18.422 -11.062 1 98.69 93 ALA B N 1
ATOM 2302 C CA . ALA B 1 93 ? 18.906 -17.547 -10.539 1 98.69 93 ALA B CA 1
ATOM 2303 C C . ALA B 1 93 ? 18.469 -16.078 -10.578 1 98.69 93 ALA B C 1
ATOM 2305 O O . ALA B 1 93 ? 18.719 -15.336 -9.633 1 98.69 93 ALA B O 1
ATOM 2306 N N . VAL B 1 94 ? 17.812 -15.656 -11.672 1 98.81 94 VAL B N 1
ATOM 2307 C CA . VAL B 1 94 ? 17.328 -14.289 -11.812 1 98.81 94 VAL B CA 1
ATOM 2308 C C . VAL B 1 94 ? 16.344 -13.984 -10.688 1 98.81 94 VAL B C 1
ATOM 2310 O O . VAL B 1 94 ? 16.453 -12.945 -10.023 1 98.81 94 VAL B O 1
ATOM 2313 N N . MET B 1 95 ? 15.445 -14.922 -10.445 1 98.81 95 MET B N 1
ATOM 2314 C CA . MET B 1 95 ? 14.406 -14.68 -9.445 1 98.81 95 MET B CA 1
ATOM 2315 C C . MET B 1 95 ? 15 -14.695 -8.039 1 98.81 95 MET B C 1
ATOM 2317 O O . MET B 1 95 ? 14.57 -13.922 -7.172 1 98.81 95 MET B O 1
ATOM 2321 N N . GLU B 1 96 ? 15.992 -15.492 -7.781 1 98.62 96 GLU B N 1
ATOM 2322 C CA . GLU B 1 96 ? 16.672 -15.531 -6.488 1 98.62 96 GLU B CA 1
ATOM 2323 C C . GLU B 1 96 ? 17.422 -14.227 -6.227 1 98.62 96 GLU B C 1
ATOM 2325 O O . GLU B 1 96 ? 17.328 -13.664 -5.133 1 98.62 96 GLU B O 1
ATOM 2330 N N . LEU B 1 97 ? 18.109 -13.789 -7.23 1 98.44 97 LEU B N 1
ATOM 2331 C CA . LEU B 1 97 ? 18.844 -12.531 -7.117 1 98.44 97 LEU B CA 1
ATOM 2332 C C . LEU B 1 97 ? 17.891 -11.359 -6.895 1 98.44 97 LEU B C 1
ATOM 2334 O O . LEU B 1 97 ? 18.156 -10.477 -6.082 1 98.44 97 LEU B O 1
ATOM 2338 N N . THR B 1 98 ? 16.797 -11.344 -7.609 1 98.56 98 THR B N 1
ATOM 2339 C CA . THR B 1 98 ? 15.805 -10.281 -7.496 1 98.56 98 THR B CA 1
ATOM 2340 C C . THR B 1 98 ? 15.211 -10.25 -6.094 1 98.56 98 THR B C 1
ATOM 2342 O O . THR B 1 98 ? 15.219 -9.203 -5.438 1 98.56 98 THR B O 1
ATOM 2345 N N . SER B 1 99 ? 14.719 -11.391 -5.59 1 98.56 99 SER B N 1
ATOM 2346 C CA . SER B 1 99 ? 14.07 -11.43 -4.285 1 98.56 99 SER B CA 1
ATOM 2347 C C . SER B 1 99 ? 15.047 -11.086 -3.168 1 98.56 99 SER B C 1
ATOM 2349 O O . SER B 1 99 ? 14.695 -10.383 -2.221 1 98.56 99 SER B O 1
ATOM 2351 N N . SER B 1 100 ? 16.281 -11.539 -3.273 1 97.88 100 SER B N 1
ATOM 2352 C CA . SER B 1 100 ? 17.297 -11.258 -2.264 1 97.88 100 SER B CA 1
ATOM 2353 C C . SER B 1 100 ? 17.672 -9.781 -2.246 1 97.88 100 SER B C 1
ATOM 2355 O O . SER B 1 100 ? 17.859 -9.195 -1.178 1 97.88 100 SER B O 1
ATOM 2357 N N . ALA B 1 101 ? 17.781 -9.234 -3.418 1 97.38 101 ALA B N 1
ATOM 2358 C CA . ALA B 1 101 ? 18.109 -7.809 -3.512 1 97.38 101 ALA B CA 1
ATOM 2359 C C . ALA B 1 101 ? 16.984 -6.953 -2.912 1 97.38 101 ALA B C 1
ATOM 2361 O O . ALA B 1 101 ? 17.266 -6.016 -2.158 1 97.38 101 ALA B O 1
ATOM 2362 N N . VAL B 1 102 ? 15.773 -7.266 -3.254 1 97.69 102 VAL B N 1
ATOM 2363 C CA . VAL B 1 102 ? 14.641 -6.5 -2.742 1 97.69 102 VAL B CA 1
ATOM 2364 C C . VAL B 1 102 ? 14.57 -6.633 -1.224 1 97.69 102 VAL B C 1
ATOM 2366 O O . VAL B 1 102 ? 14.336 -5.652 -0.517 1 97.69 102 VAL B O 1
ATOM 2369 N N . ARG B 1 103 ? 14.805 -7.84 -0.729 1 97.31 103 ARG B N 1
ATOM 2370 C CA . ARG B 1 103 ? 14.812 -8.047 0.715 1 97.31 103 ARG B CA 1
ATOM 2371 C C . ARG B 1 103 ? 15.883 -7.199 1.387 1 97.31 103 ARG B C 1
ATOM 2373 O O . ARG B 1 103 ? 15.625 -6.555 2.408 1 97.31 103 ARG B O 1
ATOM 2380 N N . ARG B 1 104 ? 17.031 -7.238 0.83 1 96.38 104 ARG B N 1
ATOM 2381 C CA . ARG B 1 104 ? 18.141 -6.457 1.384 1 96.38 104 ARG B CA 1
ATOM 2382 C C . ARG B 1 104 ? 17.812 -4.969 1.378 1 96.38 104 ARG B C 1
ATOM 2384 O O . ARG B 1 104 ? 18 -4.281 2.381 1 96.38 104 ARG B O 1
ATOM 2391 N N . MET B 1 105 ? 17.312 -4.508 0.259 1 96.56 105 MET B N 1
ATOM 2392 C CA . MET B 1 105 ? 16.953 -3.1 0.125 1 96.56 105 MET B CA 1
ATOM 2393 C C . MET B 1 105 ? 15.867 -2.719 1.126 1 96.56 105 MET B C 1
ATOM 2395 O O . MET B 1 105 ? 15.883 -1.617 1.678 1 96.56 105 MET B O 1
ATOM 2399 N N . ARG B 1 106 ? 14.93 -3.633 1.34 1 96.56 106 ARG B N 1
ATOM 2400 C CA . ARG B 1 106 ? 13.867 -3.383 2.312 1 96.56 106 ARG B CA 1
ATOM 2401 C C . ARG B 1 106 ? 14.438 -3.27 3.723 1 96.56 106 ARG B C 1
ATOM 2403 O O . ARG B 1 106 ? 13.977 -2.449 4.52 1 96.56 106 ARG B O 1
ATOM 2410 N N . GLY B 1 107 ? 15.367 -4.059 4.051 1 95.56 107 GLY B N 1
ATOM 2411 C CA . GLY B 1 107 ? 16.016 -3.984 5.348 1 95.56 107 GLY B CA 1
ATOM 2412 C C . GLY B 1 107 ? 16.766 -2.682 5.566 1 95.56 107 GLY B C 1
ATOM 2413 O O . GLY B 1 107 ? 16.703 -2.092 6.648 1 95.56 107 GLY B O 1
ATOM 2414 N N . ASP B 1 108 ? 17.391 -2.256 4.523 1 96.12 108 ASP B N 1
ATOM 2415 C CA . ASP B 1 108 ? 18.297 -1.119 4.652 1 96.12 108 ASP B CA 1
ATOM 2416 C C . ASP B 1 108 ? 17.547 0.202 4.496 1 96.12 108 ASP B C 1
ATOM 2418 O O . ASP B 1 108 ? 17.922 1.211 5.098 1 96.12 108 ASP B O 1
ATOM 2422 N N . TRP B 1 109 ? 16.438 0.168 3.711 1 96.56 109 TRP B N 1
ATOM 2423 C CA . TRP B 1 109 ? 15.875 1.448 3.291 1 96.56 109 TRP B CA 1
ATOM 2424 C C . TRP B 1 109 ? 14.359 1.457 3.463 1 96.56 109 TRP B C 1
ATOM 2426 O O . TRP B 1 109 ? 13.688 2.404 3.047 1 96.56 109 TRP B O 1
ATOM 2436 N N . GLY B 1 110 ? 13.82 0.378 4.074 1 96.69 110 GLY B N 1
ATOM 2437 C CA . GLY B 1 110 ? 12.375 0.303 4.227 1 96.69 110 GLY B CA 1
ATOM 2438 C C . GLY B 1 110 ? 11.789 1.492 4.969 1 96.69 110 GLY B C 1
ATOM 2439 O O . GLY B 1 110 ? 10.672 1.927 4.672 1 96.69 110 GLY B O 1
ATOM 2440 N N . ASP B 1 111 ? 12.531 1.969 5.941 1 96 111 ASP B N 1
ATOM 2441 C CA . ASP B 1 111 ? 12.07 3.127 6.695 1 96 111 ASP B CA 1
ATOM 2442 C C . ASP B 1 111 ? 12.008 4.371 5.812 1 96 111 ASP B C 1
ATOM 2444 O O . ASP B 1 111 ? 11.047 5.145 5.887 1 96 111 ASP B O 1
ATOM 2448 N N . VAL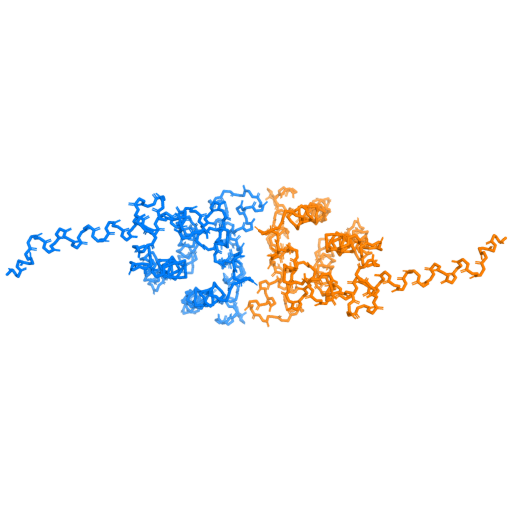 B 1 112 ? 12.961 4.562 4.934 1 96.75 112 VAL B N 1
ATOM 2449 C CA . VAL B 1 112 ? 12.992 5.699 4.016 1 96.75 112 VAL B CA 1
ATOM 2450 C C . VAL B 1 112 ? 11.836 5.594 3.029 1 96.75 112 VAL B C 1
ATOM 2452 O O . VAL B 1 112 ? 11.164 6.59 2.736 1 96.75 112 VAL B O 1
ATOM 2455 N N . MET B 1 113 ? 11.562 4.391 2.547 1 97.06 113 MET B N 1
ATOM 2456 C CA . MET B 1 113 ? 10.438 4.16 1.646 1 97.06 113 MET B CA 1
ATOM 2457 C C . MET B 1 113 ? 9.117 4.555 2.311 1 97.06 113 MET B C 1
ATOM 2459 O O . MET B 1 113 ? 8.305 5.254 1.713 1 97.06 113 MET B O 1
ATOM 2463 N N . ARG B 1 114 ? 8.977 4.137 3.518 1 95.19 114 ARG B N 1
ATOM 2464 C CA . ARG B 1 114 ? 7.758 4.449 4.254 1 95.19 114 ARG B CA 1
ATOM 2465 C C . ARG B 1 114 ? 7.598 5.957 4.438 1 95.19 114 ARG B C 1
ATOM 2467 O O . ARG B 1 114 ? 6.496 6.492 4.312 1 95.19 114 ARG B O 1
ATOM 2474 N N . ILE B 1 115 ? 8.664 6.617 4.785 1 94.88 115 ILE B N 1
ATOM 2475 C CA . ILE B 1 115 ? 8.633 8.062 4.977 1 94.88 115 ILE B CA 1
ATOM 2476 C C . ILE B 1 115 ? 8.094 8.742 3.719 1 94.88 115 ILE B C 1
ATOM 2478 O O . ILE B 1 115 ? 7.168 9.555 3.789 1 94.88 115 ILE B O 1
ATOM 2482 N N . VAL B 1 116 ? 8.648 8.383 2.596 1 96.19 116 VAL B N 1
ATOM 2483 C CA . VAL B 1 116 ? 8.297 9.07 1.356 1 96.19 116 VAL B CA 1
ATOM 2484 C C . VAL B 1 116 ? 6.867 8.703 0.954 1 96.19 116 VAL B C 1
ATOM 2486 O O . VAL B 1 116 ? 6.09 9.57 0.547 1 96.19 116 VAL B O 1
ATOM 2489 N N . LEU B 1 117 ? 6.461 7.457 1.097 1 95 117 LEU B N 1
ATOM 2490 C CA . LEU B 1 117 ? 5.133 6.98 0.715 1 95 117 LEU B CA 1
ATOM 2491 C C . LEU B 1 117 ? 4.055 7.641 1.563 1 95 117 LEU B C 1
ATOM 2493 O O . LEU B 1 117 ? 2.994 8.008 1.051 1 95 117 LEU B O 1
ATOM 2497 N N . THR B 1 118 ? 4.305 7.824 2.846 1 92 118 THR B N 1
ATOM 2498 C CA . THR B 1 118 ? 3.299 8.359 3.756 1 92 118 THR B CA 1
ATOM 2499 C C . THR B 1 118 ? 3.242 9.883 3.664 1 92 118 THR B C 1
ATOM 2501 O O . THR B 1 118 ? 2.223 10.492 3.994 1 92 118 THR B O 1
ATOM 2504 N N . THR B 1 119 ? 4.297 10.5 3.17 1 92.38 119 THR B N 1
ATOM 2505 C CA . THR B 1 119 ? 4.379 11.961 3.1 1 92.38 119 THR B CA 1
ATOM 2506 C C . THR B 1 119 ? 3.838 12.469 1.767 1 92.38 119 THR B C 1
ATOM 2508 O O . THR B 1 119 ? 3.242 13.547 1.702 1 92.38 119 THR B O 1
ATOM 2511 N N . ALA B 1 120 ? 3.979 11.711 0.767 1 93.12 120 ALA B N 1
ATOM 2512 C CA . ALA B 1 120 ? 3.748 12.117 -0.616 1 93.12 120 ALA B CA 1
ATOM 2513 C C . ALA B 1 120 ? 2.326 12.641 -0.804 1 93.12 120 ALA B C 1
ATOM 2515 O O . ALA B 1 120 ? 2.113 13.656 -1.472 1 93.12 120 ALA B O 1
ATOM 2516 N N . PRO B 1 121 ? 1.32 12.031 -0.179 1 87.12 121 PRO B N 1
ATOM 2517 C CA . PRO B 1 121 ? -0.045 12.5 -0.425 1 87.12 121 PRO B CA 1
ATOM 2518 C C . PRO B 1 121 ? -0.29 13.914 0.104 1 87.12 121 PRO B C 1
ATOM 2520 O O . PRO B 1 121 ? -1.262 14.562 -0.289 1 87.12 121 PRO B O 1
ATOM 2523 N N . GLN B 1 122 ? 0.599 14.406 0.91 1 84.75 122 GLN B N 1
ATOM 2524 C CA . GLN B 1 122 ? 0.331 15.688 1.557 1 84.75 122 GLN B CA 1
ATOM 2525 C C . GLN B 1 122 ? 1.463 16.688 1.304 1 84.75 122 GLN B C 1
ATOM 2527 O O . GLN B 1 122 ? 1.452 17.797 1.836 1 84.75 122 GLN B O 1
ATOM 2532 N N . ASP B 1 123 ? 2.41 16.312 0.567 1 90 123 ASP B N 1
ATOM 2533 C CA . ASP B 1 123 ? 3.584 17.141 0.359 1 90 123 ASP B CA 1
ATOM 2534 C C . ASP B 1 123 ? 4.086 17.047 -1.08 1 90 123 ASP B C 1
ATOM 2536 O O . ASP B 1 123 ? 4.504 15.969 -1.52 1 90 123 ASP B O 1
ATOM 2540 N N . ASP B 1 124 ? 4.18 18.141 -1.728 1 90.88 124 ASP B N 1
ATOM 2541 C CA . ASP B 1 124 ? 4.516 18.156 -3.148 1 90.88 124 ASP B CA 1
ATOM 2542 C C . ASP B 1 124 ? 5.961 17.703 -3.369 1 90.88 124 ASP B C 1
ATOM 2544 O O . ASP B 1 124 ? 6.262 17.031 -4.355 1 90.88 124 ASP B O 1
ATOM 2548 N N . THR B 1 125 ? 6.793 18.094 -2.506 1 91.19 125 THR B N 1
ATOM 2549 C CA . THR B 1 125 ? 8.188 17.688 -2.617 1 91.19 125 THR B CA 1
ATOM 2550 C C . THR B 1 125 ? 8.336 16.172 -2.492 1 91.19 125 THR B C 1
ATOM 2552 O O . THR B 1 125 ? 9.008 15.547 -3.309 1 91.19 125 THR B O 1
ATOM 2555 N N . ALA B 1 126 ? 7.676 15.648 -1.503 1 94.75 126 ALA B N 1
ATOM 2556 C CA . ALA B 1 126 ? 7.707 14.203 -1.302 1 94.75 126 ALA B CA 1
ATOM 2557 C C . ALA B 1 126 ? 7.094 13.469 -2.49 1 94.75 126 ALA B C 1
ATOM 2559 O O . ALA B 1 126 ? 7.594 12.422 -2.91 1 94.75 126 ALA B O 1
ATOM 2560 N N . ALA B 1 127 ? 6.066 14.047 -3.023 1 95.06 127 ALA B N 1
ATOM 2561 C CA . ALA B 1 127 ? 5.402 13.438 -4.176 1 95.06 127 ALA B CA 1
ATOM 2562 C C . ALA B 1 127 ? 6.336 13.398 -5.383 1 95.06 127 ALA B C 1
ATOM 2564 O O . ALA B 1 127 ? 6.398 12.391 -6.094 1 95.06 127 ALA B O 1
ATOM 2565 N N . GLU B 1 128 ? 7.016 14.43 -5.59 1 96.25 128 GLU B N 1
ATOM 2566 C CA . GLU B 1 128 ? 7.969 14.508 -6.691 1 96.25 128 GLU B CA 1
ATOM 2567 C C . GLU B 1 128 ? 9.109 13.508 -6.504 1 96.25 128 GLU B C 1
ATOM 2569 O O . GLU B 1 128 ? 9.523 12.844 -7.453 1 96.25 128 GLU B O 1
ATOM 2574 N N . ARG B 1 129 ? 9.602 13.438 -5.32 1 95.94 129 ARG B N 1
ATOM 2575 C CA . ARG B 1 129 ? 10.688 12.508 -5.035 1 95.94 129 ARG B CA 1
ATOM 2576 C C . ARG B 1 129 ? 10.219 11.062 -5.172 1 95.94 129 ARG B C 1
ATOM 2578 O O . ARG B 1 129 ? 10.969 10.211 -5.66 1 95.94 129 ARG B O 1
ATOM 2585 N N . LEU B 1 130 ? 9.07 10.82 -4.762 1 97.38 130 LEU B N 1
ATOM 2586 C CA . LEU B 1 130 ? 8.508 9.484 -4.898 1 97.38 130 LEU B CA 1
ATOM 2587 C C . LEU B 1 130 ? 8.367 9.094 -6.367 1 97.38 130 LEU B C 1
ATOM 2589 O O . LEU B 1 130 ? 8.633 7.953 -6.738 1 97.38 130 LEU B O 1
ATOM 2593 N N . GLN B 1 131 ? 7.941 10.039 -7.164 1 97.12 131 GLN B N 1
ATOM 2594 C CA . GLN B 1 131 ? 7.816 9.781 -8.594 1 97.12 131 GLN B CA 1
ATOM 2595 C C . GLN B 1 131 ? 9.156 9.383 -9.195 1 97.12 131 GLN B C 1
ATOM 2597 O O . GLN B 1 131 ? 9.242 8.398 -9.945 1 97.12 131 GLN B O 1
ATOM 2602 N N . VAL B 1 132 ? 10.133 10.086 -8.844 1 95.06 132 VAL B N 1
ATOM 2603 C CA . VAL B 1 132 ? 11.477 9.812 -9.336 1 95.06 132 VAL B CA 1
ATOM 2604 C C . VAL B 1 132 ? 11.938 8.445 -8.852 1 95.06 132 VAL B C 1
ATOM 2606 O O . VAL B 1 132 ? 12.453 7.637 -9.633 1 95.06 132 VAL B O 1
ATOM 2609 N N . ALA B 1 133 ? 11.781 8.203 -7.582 1 97.12 133 ALA B N 1
ATOM 2610 C CA . ALA B 1 133 ? 12.156 6.922 -6.988 1 97.12 133 ALA B CA 1
ATOM 2611 C C . ALA B 1 133 ? 11.414 5.766 -7.652 1 97.12 133 ALA B C 1
ATOM 2613 O O . ALA B 1 133 ? 12 4.723 -7.945 1 97.12 133 ALA B O 1
ATOM 2614 N N . THR B 1 134 ? 10.156 5.953 -7.918 1 98 134 THR B N 1
ATOM 2615 C CA . THR B 1 134 ? 9.312 4.926 -8.508 1 98 134 THR B CA 1
ATOM 2616 C C . THR B 1 134 ? 9.766 4.605 -9.93 1 98 134 THR B C 1
ATOM 2618 O O . THR B 1 134 ? 9.805 3.438 -10.328 1 98 134 THR B O 1
ATOM 2621 N N . GLU B 1 135 ? 10.102 5.629 -10.641 1 96.81 135 GLU B N 1
ATOM 2622 C CA . GLU B 1 135 ? 10.586 5.426 -12.008 1 96.81 135 GLU B CA 1
ATOM 2623 C C . GLU B 1 135 ? 11.867 4.602 -12.023 1 96.81 135 GLU B C 1
ATOM 2625 O O . GLU B 1 135 ? 12.008 3.676 -12.82 1 96.81 135 GLU B O 1
ATOM 2630 N N . ARG B 1 136 ? 12.734 4.918 -11.156 1 95.12 136 ARG B N 1
ATOM 2631 C CA . ARG B 1 136 ? 13.984 4.168 -11.055 1 95.12 136 ARG B CA 1
ATOM 2632 C C . ARG B 1 136 ? 13.727 2.732 -10.617 1 95.12 136 ARG B C 1
ATOM 2634 O O . ARG B 1 136 ? 14.328 1.797 -11.148 1 95.12 136 ARG B O 1
ATOM 2641 N N . TYR B 1 137 ? 12.859 2.596 -9.711 1 96.81 137 TYR B N 1
ATOM 2642 C CA . TYR B 1 137 ? 12.531 1.278 -9.18 1 96.81 137 TYR B CA 1
ATOM 2643 C C . TYR B 1 137 ? 11.859 0.413 -10.242 1 96.81 137 TYR B C 1
ATOM 2645 O O . TYR B 1 137 ? 12.195 -0.764 -10.391 1 96.81 137 TYR B O 1
ATOM 2653 N N . ARG B 1 138 ? 10.992 0.971 -11 1 97.25 138 ARG B N 1
ATOM 2654 C CA . ARG B 1 138 ? 10.32 0.245 -12.078 1 97.25 138 ARG B CA 1
ATOM 2655 C C . ARG B 1 138 ? 11.305 -0.122 -13.188 1 97.25 138 ARG B C 1
ATOM 2657 O O . ARG B 1 138 ? 11.18 -1.178 -13.812 1 97.25 138 ARG B O 1
ATOM 2664 N N . ALA B 1 139 ? 12.234 0.761 -13.43 1 96.19 139 ALA B N 1
ATOM 2665 C CA . ALA B 1 139 ? 13.281 0.45 -14.406 1 96.19 139 ALA B CA 1
ATOM 2666 C C . ALA B 1 139 ? 14.07 -0.784 -13.984 1 96.19 139 ALA B C 1
ATOM 2668 O O . ALA B 1 139 ? 14.5 -1.574 -14.836 1 96.19 139 ALA B O 1
ATOM 2669 N N . ALA B 1 140 ? 14.25 -0.92 -12.703 1 96.12 140 ALA B N 1
ATOM 2670 C CA . ALA B 1 140 ? 14.922 -2.117 -12.195 1 96.12 140 ALA B CA 1
ATOM 2671 C C . ALA B 1 140 ? 14.102 -3.369 -12.5 1 96.12 140 ALA B C 1
ATOM 2673 O O . ALA B 1 140 ? 14.656 -4.402 -12.883 1 96.12 140 ALA B O 1
ATOM 2674 N N . MET B 1 141 ? 12.82 -3.342 -12.359 1 97.94 141 MET B N 1
ATOM 2675 C CA . MET B 1 141 ? 11.953 -4.473 -12.688 1 97.94 141 MET B CA 1
ATOM 2676 C C . MET B 1 141 ? 12 -4.781 -14.18 1 97.94 141 MET B C 1
ATOM 2678 O O . MET B 1 141 ? 11.891 -5.941 -14.586 1 97.94 141 MET B O 1
ATOM 2682 N N . HIS B 1 142 ? 12.125 -3.707 -14.945 1 97.88 142 HIS B N 1
ATOM 2683 C CA . HIS B 1 142 ? 12.234 -3.896 -16.391 1 97.88 142 HIS B CA 1
ATOM 2684 C C . HIS B 1 142 ? 13.484 -4.691 -16.75 1 97.88 142 HIS B C 1
ATOM 2686 O O . HIS B 1 142 ? 13.453 -5.539 -17.641 1 97.88 142 HIS B O 1
ATOM 2692 N N . ILE B 1 143 ? 14.531 -4.41 -16.094 1 97.5 143 ILE B N 1
ATOM 2693 C CA . ILE B 1 143 ? 15.773 -5.148 -16.312 1 97.5 143 ILE B CA 1
ATOM 2694 C C . ILE B 1 143 ? 15.555 -6.625 -15.992 1 97.5 143 ILE B C 1
ATOM 2696 O O . ILE B 1 143 ? 15.961 -7.5 -16.766 1 97.5 143 ILE B O 1
ATOM 2700 N N . VAL B 1 144 ? 14.922 -6.91 -14.922 1 98.62 144 VAL B N 1
ATOM 2701 C CA . VAL B 1 144 ? 14.625 -8.281 -14.523 1 98.62 144 VAL B CA 1
ATOM 2702 C C . VAL B 1 144 ? 13.75 -8.953 -15.578 1 98.62 144 VAL B C 1
ATOM 2704 O O . VAL B 1 144 ? 14.055 -10.055 -16.031 1 98.62 144 VAL B O 1
ATOM 2707 N N . ALA B 1 145 ? 12.695 -8.297 -15.977 1 98.81 145 ALA B N 1
ATOM 2708 C CA . ALA B 1 145 ? 11.75 -8.828 -16.953 1 98.81 145 ALA B CA 1
ATOM 2709 C C . ALA B 1 145 ? 12.438 -9.102 -18.281 1 98.81 145 ALA B C 1
ATOM 2711 O O . ALA B 1 145 ? 12.188 -10.125 -18.922 1 98.81 145 ALA B O 1
ATOM 2712 N N . THR B 1 146 ? 13.258 -8.164 -18.688 1 98.44 146 THR B N 1
ATOM 2713 C CA . THR B 1 146 ? 13.977 -8.305 -19.953 1 98.44 146 THR B CA 1
ATOM 2714 C C . THR B 1 146 ? 14.914 -9.508 -19.906 1 98.44 146 THR B C 1
ATOM 2716 O O . THR B 1 146 ? 14.977 -10.281 -20.875 1 98.44 146 THR B O 1
ATOM 2719 N N . ARG B 1 147 ? 15.586 -9.711 -18.766 1 98.69 147 ARG B N 1
ATOM 2720 C CA . ARG B 1 147 ? 16.469 -10.859 -18.625 1 98.69 147 ARG B CA 1
ATOM 2721 C C . ARG B 1 147 ? 15.695 -12.164 -18.688 1 98.69 147 ARG B C 1
ATOM 2723 O O . ARG B 1 147 ? 16.109 -13.117 -19.359 1 98.69 147 ARG B O 1
ATOM 2730 N N . LEU B 1 148 ? 14.57 -12.242 -18.031 1 98.81 148 LEU B N 1
ATOM 2731 C CA . LEU B 1 148 ? 13.727 -13.43 -18.078 1 98.81 148 LEU B CA 1
ATOM 2732 C C . LEU B 1 148 ? 13.258 -13.711 -19.5 1 98.81 148 LEU B C 1
ATOM 2734 O O . LEU B 1 148 ? 13.18 -14.867 -19.906 1 98.81 148 LEU B O 1
ATOM 2738 N N . CYS B 1 149 ? 12.945 -12.648 -20.219 1 98.56 149 CYS B N 1
ATOM 2739 C CA . CYS B 1 149 ? 12.531 -12.773 -21.609 1 98.56 149 CYS B CA 1
ATOM 2740 C C . CYS B 1 149 ? 13.664 -13.312 -22.469 1 98.56 149 CYS B C 1
ATOM 2742 O O . CYS B 1 149 ? 13.461 -14.219 -23.281 1 98.56 149 CYS B O 1
ATOM 2744 N N . GLU B 1 150 ? 14.875 -12.773 -22.328 1 98.06 150 GLU B N 1
ATOM 2745 C CA . GLU B 1 150 ? 16.047 -13.195 -23.078 1 98.06 150 GLU B CA 1
ATOM 2746 C C . GLU B 1 150 ? 16.359 -14.672 -22.844 1 98.06 150 GLU B C 1
ATOM 2748 O O . GLU B 1 150 ? 16.859 -15.359 -23.734 1 98.06 150 GLU B O 1
ATOM 2753 N N . LEU B 1 151 ? 16.031 -15.148 -21.688 1 98.31 151 LEU B N 1
ATOM 2754 C CA . LEU B 1 151 ? 16.266 -16.531 -21.312 1 98.31 151 LEU B CA 1
ATOM 2755 C C . LEU B 1 151 ? 15.109 -17.422 -21.781 1 98.31 151 LEU B C 1
ATOM 2757 O O . LEU B 1 151 ? 15.07 -18.609 -21.469 1 98.31 151 LEU B O 1
ATOM 2761 N N . ASN B 1 152 ? 14.125 -16.797 -22.422 1 98.31 152 ASN B N 1
ATOM 2762 C CA . ASN B 1 152 ? 12.938 -17.484 -22.906 1 98.31 152 ASN B CA 1
ATOM 2763 C C . ASN B 1 152 ? 12.211 -18.203 -21.766 1 98.31 152 ASN B C 1
ATOM 2765 O O . ASN B 1 152 ? 11.758 -19.344 -21.938 1 98.31 152 ASN B O 1
ATOM 2769 N N . ALA B 1 153 ? 12.133 -17.547 -20.656 1 98.62 153 ALA B N 1
ATOM 2770 C CA . ALA B 1 153 ? 11.633 -18.203 -19.453 1 98.62 153 ALA B CA 1
ATOM 2771 C C . ALA B 1 153 ? 10.172 -17.828 -19.188 1 98.62 153 ALA B C 1
ATOM 2773 O O . ALA B 1 153 ? 9.477 -18.5 -18.422 1 98.62 153 ALA B O 1
ATOM 2774 N N . LEU B 1 154 ? 9.695 -16.734 -19.766 1 98.69 154 LEU B N 1
ATOM 2775 C CA . LEU B 1 154 ? 8.336 -16.266 -19.516 1 98.69 154 LEU B CA 1
ATOM 2776 C C . LEU B 1 154 ? 7.301 -17.203 -20.125 1 98.69 154 LEU B C 1
ATOM 2778 O O . LEU B 1 154 ? 7.52 -17.75 -21.203 1 98.69 154 LEU B O 1
ATOM 2782 N N . LYS B 1 155 ? 6.188 -17.406 -19.438 1 98.44 155 LYS B N 1
ATOM 2783 C CA . LYS B 1 155 ? 5.07 -18.172 -19.984 1 98.44 155 LYS B CA 1
ATOM 2784 C C . LYS B 1 155 ? 4.645 -17.609 -21.344 1 98.44 155 LYS B C 1
ATOM 2786 O O . LYS B 1 155 ? 4.777 -16.406 -21.594 1 98.44 155 LYS B O 1
ATOM 2791 N N . PRO B 1 156 ? 4.051 -18.469 -22.203 1 97.5 156 PRO B N 1
ATOM 2792 C CA . PRO B 1 156 ? 3.553 -17.969 -23.484 1 97.5 156 PRO B CA 1
ATOM 2793 C C . PRO B 1 156 ? 2.535 -16.844 -23.328 1 97.5 156 PRO B C 1
ATOM 2795 O O . PRO B 1 156 ? 1.654 -16.922 -22.469 1 97.5 156 PRO B O 1
ATOM 2798 N N . GLY B 1 157 ? 2.764 -15.789 -24.078 1 96.5 157 GLY B N 1
ATOM 2799 C CA . GLY B 1 157 ? 1.804 -14.695 -24.094 1 96.5 157 GLY B CA 1
ATOM 2800 C C . GLY B 1 157 ? 2.15 -13.586 -23.109 1 96.5 157 GLY B C 1
ATOM 2801 O O . GLY B 1 157 ? 1.599 -12.484 -23.203 1 96.5 157 GLY B O 1
ATOM 2802 N N . ILE B 1 158 ? 3.066 -13.859 -22.219 1 97.94 158 ILE B N 1
ATOM 2803 C CA . ILE B 1 158 ? 3.479 -12.812 -21.281 1 97.94 158 ILE B CA 1
ATOM 2804 C C . ILE B 1 158 ? 4.543 -11.93 -21.922 1 97.94 158 ILE B C 1
ATOM 2806 O O . ILE B 1 158 ? 5.621 -12.414 -22.281 1 97.94 158 ILE B O 1
ATOM 2810 N N . THR B 1 159 ? 4.227 -10.695 -22.078 1 97.94 159 THR B N 1
ATOM 2811 C CA . THR B 1 159 ? 5.168 -9.727 -22.641 1 97.94 159 THR B CA 1
ATOM 2812 C C . THR B 1 159 ? 6.109 -9.211 -21.547 1 97.94 159 THR B C 1
ATOM 2814 O O . THR B 1 159 ? 5.887 -9.453 -20.359 1 97.94 159 THR B O 1
ATOM 2817 N N . VAL B 1 160 ? 7.125 -8.508 -21.938 1 98.5 160 VAL B N 1
ATOM 2818 C CA . VAL B 1 160 ? 8.031 -7.871 -20.984 1 98.5 160 VAL B CA 1
ATOM 2819 C C . VAL B 1 160 ? 7.254 -6.867 -20.125 1 98.5 160 VAL B C 1
ATOM 2821 O O . VAL B 1 160 ? 7.449 -6.801 -18.906 1 98.5 160 VAL B O 1
ATOM 2824 N N . LYS B 1 161 ? 6.332 -6.137 -20.703 1 98.31 161 LYS B N 1
ATOM 2825 C CA . LYS B 1 161 ? 5.512 -5.184 -19.969 1 98.31 161 LYS B CA 1
ATOM 2826 C C . LYS B 1 161 ? 4.668 -5.891 -18.906 1 98.31 161 LYS B C 1
ATOM 2828 O O . LYS B 1 161 ? 4.594 -5.445 -17.766 1 98.31 161 LYS B O 1
ATOM 2833 N N . ASP B 1 162 ? 4.059 -7.031 -19.281 1 98.19 162 ASP B N 1
ATOM 2834 C CA . ASP B 1 162 ? 3.299 -7.832 -18.328 1 98.19 162 ASP B CA 1
ATOM 2835 C C . ASP B 1 162 ? 4.184 -8.281 -17.156 1 98.19 162 ASP B C 1
ATOM 2837 O O . ASP B 1 162 ? 3.771 -8.211 -16 1 98.19 162 ASP B O 1
ATOM 2841 N N . ALA B 1 163 ? 5.367 -8.727 -17.562 1 98.88 163 ALA B N 1
ATOM 2842 C CA . ALA B 1 163 ? 6.293 -9.234 -16.547 1 98.88 163 ALA B CA 1
ATOM 2843 C C . ALA B 1 163 ? 6.711 -8.133 -15.586 1 98.88 163 ALA B C 1
ATOM 2845 O O . ALA B 1 163 ? 6.812 -8.359 -14.383 1 98.88 163 ALA B O 1
ATOM 2846 N N . VAL B 1 164 ? 6.938 -6.926 -16.094 1 98.81 164 VAL B N 1
ATOM 2847 C CA . VAL B 1 164 ? 7.285 -5.789 -15.25 1 98.81 164 VAL B CA 1
ATOM 2848 C C . VAL B 1 164 ? 6.156 -5.52 -14.258 1 98.81 164 VAL B C 1
ATOM 2850 O O . VAL B 1 164 ? 6.402 -5.316 -13.07 1 98.81 164 VAL B O 1
ATOM 2853 N N . ASP B 1 165 ? 4.941 -5.531 -14.742 1 98.81 165 ASP B N 1
ATOM 2854 C CA . ASP B 1 165 ? 3.783 -5.258 -13.891 1 98.81 165 ASP B CA 1
ATOM 2855 C C . ASP B 1 165 ? 3.65 -6.305 -12.789 1 98.81 165 ASP B C 1
ATOM 2857 O O . ASP B 1 165 ? 3.391 -5.965 -11.633 1 98.81 165 ASP B O 1
ATOM 2861 N N . VAL B 1 166 ? 3.836 -7.551 -13.18 1 98.81 166 VAL B N 1
ATOM 2862 C CA . VAL B 1 166 ? 3.715 -8.648 -12.219 1 98.81 166 VAL B CA 1
ATOM 2863 C C . VAL B 1 166 ? 4.848 -8.57 -11.203 1 98.81 166 VAL B C 1
ATOM 2865 O O . VAL B 1 166 ? 4.625 -8.742 -10 1 98.81 166 VAL B O 1
ATOM 2868 N N . LEU B 1 167 ? 6.059 -8.266 -11.672 1 98.88 167 LEU B N 1
ATOM 2869 C CA . LEU B 1 167 ? 7.191 -8.109 -10.766 1 98.88 167 LEU B CA 1
ATOM 2870 C C . LEU B 1 167 ? 6.961 -6.941 -9.812 1 98.88 167 LEU B C 1
ATOM 2872 O O . LEU B 1 167 ? 7.309 -7.02 -8.633 1 98.88 167 LEU B O 1
ATOM 2876 N N . TRP B 1 168 ? 6.383 -5.875 -10.32 1 98.75 168 TRP B N 1
ATOM 2877 C CA . TRP B 1 168 ? 6.059 -4.727 -9.484 1 98.75 168 TRP B CA 1
ATOM 2878 C C . TRP B 1 168 ? 5.059 -5.109 -8.398 1 98.75 168 TRP B C 1
ATOM 2880 O O . TRP B 1 168 ? 5.184 -4.68 -7.25 1 98.75 168 TRP B O 1
ATOM 2890 N N . PHE B 1 169 ? 4.137 -5.945 -8.75 1 98.88 169 PHE B N 1
ATOM 2891 C CA . PHE B 1 169 ? 3.127 -6.395 -7.797 1 98.88 169 PHE B CA 1
ATOM 2892 C C . PHE B 1 169 ? 3.773 -7.129 -6.629 1 98.88 169 PHE B C 1
ATOM 2894 O O . PHE B 1 169 ? 3.416 -6.906 -5.473 1 98.88 169 PHE B O 1
ATOM 2901 N N . PHE B 1 170 ? 4.695 -7.934 -6.867 1 98.81 170 PHE B N 1
ATOM 2902 C CA . PHE B 1 170 ? 5.277 -8.789 -5.84 1 98.81 170 PHE B CA 1
ATOM 2903 C C . PHE B 1 170 ? 6.445 -8.094 -5.152 1 98.81 170 PHE B C 1
ATOM 2905 O O . PHE B 1 170 ? 6.652 -8.258 -3.947 1 98.81 170 PHE B O 1
ATOM 2912 N N . PHE B 1 171 ? 7.199 -7.25 -5.902 1 98.56 171 PHE B N 1
ATOM 2913 C CA . PHE B 1 171 ? 8.484 -6.793 -5.391 1 98.56 171 PHE B CA 1
ATOM 2914 C C . PHE B 1 171 ? 8.531 -5.27 -5.324 1 98.56 171 PHE B C 1
ATOM 2916 O O . PHE B 1 171 ? 9.547 -4.691 -4.93 1 98.56 171 PHE B O 1
ATOM 2923 N N . GLY B 1 172 ? 7.465 -4.609 -5.746 1 97.88 172 GLY B N 1
ATOM 2924 C CA . GLY B 1 172 ? 7.387 -3.166 -5.59 1 97.88 172 GLY B CA 1
ATOM 2925 C C . GLY B 1 172 ? 7.246 -2.727 -4.148 1 97.88 172 GLY B C 1
ATOM 2926 O O . GLY B 1 172 ? 7.844 -3.324 -3.248 1 97.88 172 GLY B O 1
ATOM 2927 N N . TYR B 1 173 ? 6.531 -1.76 -3.873 1 96.88 173 TYR B N 1
ATOM 2928 C CA . TYR B 1 173 ? 6.445 -1.17 -2.541 1 96.88 173 TYR B CA 1
ATOM 2929 C C . TYR B 1 173 ? 5.66 -2.072 -1.596 1 96.88 173 TYR B C 1
ATOM 2931 O O . TYR B 1 173 ? 6.062 -2.273 -0.446 1 96.88 173 TYR B O 1
ATOM 2939 N N . THR B 1 174 ? 4.68 -2.727 -2.078 1 96.25 174 THR B N 1
ATOM 2940 C CA . THR B 1 174 ? 3.658 -3.207 -1.153 1 96.25 174 THR B CA 1
ATOM 2941 C C . THR B 1 174 ? 3.885 -4.676 -0.812 1 96.25 174 THR B C 1
ATOM 2943 O O . THR B 1 174 ? 3.4 -5.164 0.211 1 96.25 174 THR B O 1
ATOM 2946 N N . GLY B 1 175 ? 4.621 -5.402 -1.695 1 97.56 175 GLY B N 1
ATOM 2947 C CA . GLY B 1 175 ? 4.766 -6.836 -1.479 1 97.56 175 GLY B CA 1
ATOM 2948 C C . GLY B 1 175 ? 5.316 -7.18 -0.109 1 97.56 175 GLY B C 1
ATOM 2949 O O . GLY B 1 175 ? 4.613 -7.742 0.728 1 97.56 175 GLY B O 1
ATOM 2950 N N . PHE B 1 176 ? 6.508 -6.75 0.151 1 96.94 176 PHE B N 1
ATOM 2951 C CA . PHE B 1 176 ? 7.16 -7.043 1.423 1 96.94 176 PHE B CA 1
ATOM 2952 C C . PHE B 1 176 ? 6.438 -6.352 2.572 1 96.94 176 PHE B C 1
ATOM 2954 O O . PHE B 1 176 ? 6.273 -6.93 3.648 1 96.94 176 PHE B O 1
ATOM 2961 N N . PHE B 1 177 ? 5.918 -5.117 2.391 1 96.75 177 PHE B N 1
ATOM 2962 C CA . PHE B 1 177 ? 5.25 -4.398 3.469 1 96.75 177 PHE B CA 1
ATOM 2963 C C . PHE B 1 177 ? 4.004 -5.148 3.93 1 96.75 177 PHE B C 1
ATOM 2965 O O . PHE B 1 177 ? 3.764 -5.281 5.133 1 96.75 177 PHE B O 1
ATOM 2972 N N . THR B 1 178 ? 3.248 -5.664 3.01 1 98 178 THR B N 1
ATOM 2973 C CA . THR B 1 178 ? 2.043 -6.398 3.369 1 98 178 THR B CA 1
ATOM 2974 C C . THR B 1 178 ? 2.393 -7.656 4.156 1 98 178 THR B C 1
ATOM 2976 O O . THR B 1 178 ? 1.8 -7.926 5.207 1 98 178 THR B O 1
ATOM 2979 N N . LEU B 1 179 ? 3.377 -8.398 3.695 1 98.44 179 LEU B N 1
ATOM 2980 C CA . LEU B 1 179 ? 3.689 -9.68 4.32 1 98.44 179 LEU B CA 1
ATOM 2981 C C . LEU B 1 179 ? 4.387 -9.477 5.66 1 98.44 179 LEU B C 1
ATOM 2983 O O . LEU B 1 179 ? 4.152 -10.234 6.609 1 98.44 179 LEU B O 1
ATOM 2987 N N . LEU B 1 180 ? 5.203 -8.438 5.781 1 97.75 180 LEU B N 1
ATOM 2988 C CA . LEU B 1 180 ? 5.945 -8.188 7.012 1 97.75 180 LEU B CA 1
ATOM 2989 C C . LEU B 1 180 ? 5.074 -7.461 8.031 1 97.75 180 LEU B C 1
ATOM 2991 O O . LEU B 1 180 ? 4.902 -7.934 9.156 1 97.75 180 LEU B O 1
ATOM 2995 N N . ASP B 1 181 ? 4.484 -6.359 7.641 1 95.31 181 ASP B N 1
ATOM 2996 C CA . ASP B 1 181 ? 3.826 -5.453 8.57 1 95.31 181 ASP B CA 1
ATOM 2997 C C . ASP B 1 181 ? 2.398 -5.902 8.867 1 95.31 181 ASP B C 1
ATOM 2999 O O . ASP B 1 181 ? 1.973 -5.918 10.023 1 95.31 181 ASP B O 1
ATOM 3003 N N . ASP B 1 182 ? 1.686 -6.246 7.824 1 96.81 182 ASP B N 1
ATOM 3004 C CA . ASP B 1 182 ? 0.297 -6.645 8.039 1 96.81 182 ASP B CA 1
ATOM 3005 C C . ASP B 1 182 ? 0.212 -8.078 8.562 1 96.81 182 ASP B C 1
ATOM 3007 O O . ASP B 1 182 ? -0.541 -8.359 9.5 1 96.81 182 ASP B O 1
ATOM 3011 N N . ASN B 1 183 ? 1.016 -8.969 7.934 1 98.25 183 ASN B N 1
ATOM 3012 C CA . ASN B 1 183 ? 0.84 -10.398 8.188 1 98.25 183 ASN B CA 1
ATOM 3013 C C . ASN B 1 183 ? 1.804 -10.898 9.266 1 98.25 183 ASN B C 1
ATOM 3015 O O . ASN B 1 183 ? 1.62 -11.984 9.812 1 98.25 183 ASN B O 1
ATOM 3019 N N . GLY B 1 184 ? 2.895 -10.156 9.539 1 97.94 184 GLY B N 1
ATOM 3020 C CA . GLY B 1 184 ? 3.834 -10.531 10.586 1 97.94 184 GLY B CA 1
ATOM 3021 C C . GLY B 1 184 ? 4.773 -11.648 10.172 1 97.94 184 GLY B C 1
ATOM 3022 O O . GLY B 1 184 ? 5.293 -12.375 11.023 1 97.94 184 GLY B O 1
ATOM 3023 N N . TRP B 1 185 ? 4.945 -11.875 8.844 1 98.38 185 TRP B N 1
ATOM 3024 C CA . TRP B 1 185 ? 5.859 -12.906 8.375 1 98.38 185 TRP B CA 1
ATOM 3025 C C . TRP B 1 185 ? 7.312 -12.5 8.602 1 98.38 185 TRP B C 1
ATOM 3027 O O . TRP B 1 185 ? 7.633 -11.305 8.617 1 98.38 185 TRP B O 1
ATOM 3037 N N . SER B 1 186 ? 8.164 -13.469 8.773 1 98.06 186 SER B N 1
ATOM 3038 C CA . SER B 1 186 ? 9.594 -13.188 8.789 1 98.06 186 SER B CA 1
ATOM 3039 C C . SER B 1 186 ? 10.102 -12.789 7.402 1 98.06 186 SER B C 1
ATOM 3041 O O . SER B 1 186 ? 9.516 -13.188 6.391 1 98.06 186 SER B O 1
ATOM 3043 N N . PRO B 1 187 ? 11.148 -12.016 7.328 1 97.81 187 PRO B N 1
ATOM 3044 C CA . PRO B 1 187 ? 11.711 -11.648 6.027 1 97.81 187 PRO B CA 1
ATOM 3045 C C . PRO B 1 187 ? 12.031 -12.859 5.16 1 97.81 187 PRO B C 1
ATOM 3047 O O . PRO B 1 187 ? 11.797 -12.844 3.947 1 97.81 187 PRO B O 1
ATOM 3050 N N . ASP B 1 188 ? 12.5 -13.914 5.766 1 98 188 ASP B N 1
ATOM 3051 C CA . ASP B 1 188 ? 12.852 -15.125 5.023 1 98 188 ASP B CA 1
ATOM 3052 C C . ASP B 1 188 ? 11.609 -15.781 4.422 1 98 188 ASP B C 1
ATOM 3054 O O . ASP B 1 188 ? 11.609 -16.156 3.248 1 98 188 ASP B O 1
ATOM 3058 N N . LYS B 1 189 ? 10.609 -15.914 5.242 1 98.31 189 LYS B N 1
ATOM 3059 C CA . LYS B 1 189 ? 9.367 -16.5 4.758 1 98.31 189 LYS B CA 1
ATOM 3060 C C . LYS B 1 189 ? 8.758 -15.664 3.641 1 98.31 189 LYS B C 1
ATOM 3062 O O . LYS B 1 189 ? 8.32 -16.203 2.621 1 98.31 189 LYS B O 1
ATOM 3067 N N . ALA B 1 190 ? 8.75 -14.367 3.836 1 98.69 190 ALA B N 1
ATOM 3068 C CA . ALA B 1 190 ? 8.195 -13.453 2.846 1 98.69 190 ALA B CA 1
ATOM 3069 C C . ALA B 1 190 ? 8.953 -13.539 1.526 1 98.69 190 ALA B C 1
ATOM 3071 O O . ALA B 1 190 ? 8.344 -13.625 0.457 1 98.69 190 ALA B O 1
ATOM 3072 N N . GLU B 1 191 ? 10.25 -13.523 1.648 1 98.75 191 GLU B N 1
ATOM 3073 C CA . GLU B 1 191 ? 11.078 -13.586 0.448 1 98.75 191 GLU B CA 1
ATOM 3074 C C . GLU B 1 191 ? 10.82 -14.867 -0.337 1 98.75 191 GLU B C 1
ATOM 3076 O O . GLU B 1 191 ? 10.633 -14.828 -1.555 1 98.75 191 GLU B O 1
ATOM 3081 N N . ARG B 1 192 ? 10.812 -15.961 0.328 1 98.5 192 ARG B N 1
ATOM 3082 C CA . ARG B 1 192 ? 10.602 -17.25 -0.327 1 98.5 192 ARG B CA 1
ATOM 3083 C C . ARG B 1 192 ? 9.234 -17.297 -0.997 1 98.5 192 ARG B C 1
ATOM 3085 O O . ARG B 1 192 ? 9.117 -17.719 -2.148 1 98.5 192 ARG B O 1
ATOM 3092 N N . TRP B 1 193 ? 8.266 -16.844 -0.286 1 98.62 193 TRP B N 1
ATOM 3093 C CA . TRP B 1 193 ? 6.91 -16.906 -0.819 1 98.62 193 TRP B CA 1
ATOM 3094 C C . TRP B 1 193 ? 6.758 -15.977 -2.021 1 98.62 193 TRP B C 1
ATOM 3096 O O . TRP B 1 193 ? 6.176 -16.359 -3.039 1 98.62 193 TRP B O 1
ATOM 3106 N N . LEU B 1 194 ? 7.266 -14.758 -1.905 1 98.88 194 LEU B N 1
ATOM 3107 C CA . LEU B 1 194 ? 7.199 -13.812 -3.014 1 98.88 194 LEU B CA 1
ATOM 3108 C C . LEU B 1 194 ? 7.906 -14.367 -4.246 1 98.88 194 LEU B C 1
ATOM 3110 O O . LEU B 1 194 ? 7.379 -14.289 -5.355 1 98.88 194 LEU B O 1
ATOM 3114 N N . ARG B 1 195 ? 9.094 -14.859 -4.008 1 98.81 195 ARG B N 1
ATOM 3115 C CA . ARG B 1 195 ? 9.867 -15.414 -5.117 1 98.81 195 ARG B CA 1
ATOM 3116 C C . ARG B 1 195 ? 9.125 -16.562 -5.781 1 98.81 195 ARG B C 1
ATOM 3118 O O . ARG B 1 195 ? 8.969 -16.594 -7.004 1 98.81 195 ARG B O 1
ATOM 3125 N N . ASP B 1 196 ? 8.625 -17.5 -4.977 1 98.44 196 ASP B N 1
ATOM 3126 C CA . ASP B 1 196 ? 7.977 -18.703 -5.504 1 98.44 196 ASP B CA 1
ATOM 3127 C C . ASP B 1 196 ? 6.676 -18.359 -6.223 1 98.44 196 ASP B C 1
ATOM 3129 O O . ASP B 1 196 ? 6.398 -18.891 -7.301 1 98.44 196 ASP B O 1
ATOM 3133 N N . THR B 1 197 ? 5.918 -17.5 -5.672 1 98.5 197 THR B N 1
ATOM 3134 C CA . THR B 1 197 ? 4.629 -17.141 -6.25 1 98.5 197 THR B CA 1
ATOM 3135 C C . THR B 1 197 ? 4.824 -16.297 -7.516 1 98.5 197 THR B C 1
ATOM 3137 O O . THR B 1 197 ? 4.129 -16.516 -8.516 1 98.5 197 THR B O 1
ATOM 3140 N N . ALA B 1 198 ? 5.793 -15.328 -7.488 1 98.81 198 ALA B N 1
ATOM 3141 C CA . ALA B 1 198 ? 6.109 -14.562 -8.695 1 98.81 198 ALA B CA 1
ATOM 3142 C C . ALA B 1 198 ? 6.594 -15.484 -9.812 1 98.81 198 ALA B C 1
ATOM 3144 O O . ALA B 1 198 ? 6.18 -15.336 -10.969 1 98.81 198 ALA B O 1
ATOM 3145 N N . SER B 1 199 ? 7.461 -16.422 -9.422 1 98.81 199 SER B N 1
ATOM 3146 C CA . SER B 1 199 ? 7.977 -17.375 -10.406 1 98.81 199 SER B CA 1
ATOM 3147 C C . SER B 1 199 ? 6.852 -18.203 -11.023 1 98.81 199 SER B C 1
ATOM 3149 O O . SER B 1 199 ? 6.793 -18.375 -12.242 1 98.81 199 SER B O 1
ATOM 3151 N N . ALA B 1 200 ? 5.961 -18.672 -10.18 1 98.12 200 ALA B N 1
ATOM 3152 C CA . ALA B 1 200 ? 4.844 -19.484 -10.656 1 98.12 200 ALA B CA 1
ATOM 3153 C C . ALA B 1 200 ? 3.941 -18.672 -11.586 1 98.12 200 ALA B C 1
ATOM 3155 O O . ALA B 1 200 ? 3.338 -19.234 -12.508 1 98.12 200 ALA B O 1
ATOM 3156 N N . SER B 1 201 ? 3.857 -17.391 -11.367 1 98.06 201 SER B N 1
ATOM 3157 C CA . SER B 1 201 ? 2.98 -16.531 -12.156 1 98.06 201 SER B CA 1
ATOM 3158 C C . SER B 1 201 ? 3.615 -16.172 -13.492 1 98.06 201 SER B C 1
ATOM 3160 O O . SER B 1 201 ? 2.91 -15.938 -14.477 1 98.06 201 SER B O 1
ATOM 3162 N N . LEU B 1 202 ? 4.938 -16.203 -13.617 1 98.62 202 LEU B N 1
ATOM 3163 C CA . LEU B 1 202 ? 5.594 -15.594 -14.766 1 98.62 202 LEU B CA 1
ATOM 3164 C C . LEU B 1 202 ? 6.27 -16.656 -15.625 1 98.62 202 LEU B C 1
ATOM 3166 O O . LEU B 1 202 ? 6.422 -16.469 -16.844 1 98.62 202 LEU B O 1
ATOM 3170 N N . LEU B 1 203 ? 6.688 -17.719 -14.961 1 98.44 203 LEU B N 1
ATOM 3171 C CA . LEU B 1 203 ? 7.66 -18.578 -15.641 1 98.44 203 LEU B CA 1
ATOM 3172 C C . LEU B 1 203 ? 7 -19.844 -16.156 1 98.44 203 LEU B C 1
ATOM 3174 O O . LEU B 1 203 ? 6.02 -20.328 -15.586 1 98.44 203 LEU B O 1
ATOM 3178 N N . ARG B 1 204 ? 7.594 -20.438 -17.141 1 94.69 204 ARG B N 1
ATOM 3179 C CA . ARG B 1 204 ? 7.156 -21.688 -17.766 1 94.69 204 ARG B CA 1
ATOM 3180 C C . ARG B 1 204 ? 7.34 -22.859 -16.828 1 94.69 204 ARG B C 1
ATOM 3182 O O . ARG B 1 204 ? 8.25 -22.859 -15.992 1 94.69 204 ARG B O 1
#

pLDDT: mean 94.77, std 8.41, range [43.31, 98.88]

Organism: Mycolicibacterium smegmatis (strain ATCC 700084 / mc(2)155) (NCBI:txid246196)

Radius of gyration: 25.19 Å; Cα contacts (8 Å, |Δi|>4): 442; chains: 2; bounding box: 103×57×42 Å

InterPro domains:
  IPR001647 DNA-binding HTH domain, TetR-type [PF00440] (22-66)
  IPR001647 DNA-binding HTH domain, TetR-type [PR00455] (22-35)
  IPR001647 DNA-binding HTH domain, TetR-type [PR00455] (43-66)
  IPR001647 DNA-binding HTH domain, TetR-type [PS50977] (16-76)
  IPR009057 Homedomain-like superfamily [SSF46689] (10-75)
  IPR050109 HTH-type, TetR-like transcriptional regulator [PTHR30055] (5-193)

Secondary structure (DSSP, 8-state):
-----HHHHHHHHHHHHHHHHHHHHHHHHHHHH-TTT--HHHHHHHHTS-HHHHHHHH-HHHHHHHHHHHHHHT-HHHHHHHHHHHH--SHHHHHHHHHHHHHHHHHHHHHHHHHHHHHGGG-HHHHHHHHHHHHHHHHHHHHHHHHHHHTT-BPTT--HHHHHHHHHHHHSSHHHHIIIIIT---HHHHHHHHHHHHHHHHB-/-----HHHHHHHHHHHHHHHHHHHHHHHHHHHH-TTT--HHHHHHHHTS-HHHHHHHH-HHHHHHHHHHHHHHT-HHHHHHHHHHHH--SHHHHHHHHHHHHHHHHHHHHHHHHHHHHHGGG-HHHHHHHHHHHHHHHHHHHHHHHHHHHTT-BPTT--HHHHHHHHHHHHSSHHHHIIIIIT---HHHHHHHHHHHHHHHHB-